Protein AF-A0A8J2LE81-F1 (afdb_monomer)

Solvent-accessible surface area (backbone atoms only — not comparable to full-atom values): 23171 Å² total; per-residue (Å²): 109,74,67,57,54,52,50,52,50,50,54,48,52,48,58,72,64,60,63,99,82,80,59,81,27,89,56,69,71,58,60,69,84,79,39,50,66,78,79,16,44,50,74,78,65,68,50,37,35,35,42,36,10,22,40,19,33,33,38,46,30,43,69,75,67,56,42,96,80,54,55,35,68,65,30,52,44,46,49,44,43,44,38,57,54,52,63,67,41,81,76,64,42,68,31,38,36,34,18,11,21,65,33,45,42,30,64,76,43,84,89,27,43,68,58,28,52,52,43,49,53,51,50,48,63,49,58,67,68,40,46,89,84,40,50,55,43,62,31,37,18,48,33,39,29,34,83,71,42,40,74,64,15,46,53,50,32,30,45,62,52,24,72,48,58,52,72,52,48,54,50,6,28,37,39,33,41,35,42,33,57,41,60,62,38,36,81,53,48,47,75,56,28,52,50,51,55,55,51,56,77,64,63,52,55,94,73,35,73,43,31,36,37,37,22,3,56,24,60,37,54,63,47,83,81,61,82,74,84,48,96,59,30,31,43,65,79,50,31,54,59,51,53,50,49,42,49,76,40,53,34,41,39,35,40,19,9,74,57,20,28,72,46,29,42,70,57,95,78,22,38,36,41,26,36,28,7,34,25,63,37,77,51,93,61,65,31,22,36,30,47,36,40,38,46,90,90,47,72,50,71,46,82,43,73,54,76,78,66,88,87,67,72,65,79,85,71,57,88,78,74,74,91,82,62,74,64,57,57,56,52,53,52,52,56,56,71,74,48,84,92,76,84,92,86,83,90,88,83,88,83,91,84,90,88,77,91,86,86,82,87,87,87,84,91,79,88,81,90,77,84,82,80,81,80,78,80,80,81,81,51,79,68,55,61,51,53,54,54,53,53,60,54,56,64,64,73,74,75,75,94,75,89,83,136

Mean predicted aligned error: 13.85 Å

Organism: NCBI:txid39272

Structure (mmCIF, N/CA/C/O backbone):
data_AF-A0A8J2LE81-F1
#
_entry.id   AF-A0A8J2LE81-F1
#
loop_
_atom_site.group_PDB
_atom_site.id
_atom_site.type_symbol
_atom_site.label_atom_id
_atom_site.label_alt_id
_atom_site.label_comp_id
_atom_site.label_asym_id
_atom_site.label_entity_id
_atom_site.label_seq_id
_atom_site.pdbx_PDB_ins_code
_atom_site.Cartn_x
_atom_site.Cartn_y
_atom_site.Cartn_z
_atom_site.occupancy
_atom_site.B_iso_or_equiv
_atom_site.auth_seq_id
_atom_site.auth_comp_id
_atom_site.auth_asym_id
_atom_site.auth_atom_id
_atom_site.pdbx_PDB_model_num
ATOM 1 N N . MET A 1 1 ? 34.865 16.618 -9.713 1.00 37.84 1 MET A N 1
ATOM 2 C CA . MET A 1 1 ? 33.887 15.552 -9.369 1.00 37.84 1 MET A CA 1
ATOM 3 C C . MET A 1 1 ? 33.470 15.500 -7.890 1.00 37.84 1 MET A C 1
ATOM 5 O O . MET A 1 1 ? 32.275 15.590 -7.643 1.00 37.84 1 MET A O 1
ATOM 9 N N . LYS A 1 2 ? 34.373 15.405 -6.892 1.00 30.44 2 LYS A N 1
ATOM 10 C CA . LYS A 1 2 ? 33.988 15.375 -5.452 1.00 30.44 2 LYS A CA 1
ATOM 11 C C . LYS A 1 2 ? 33.214 16.621 -4.975 1.00 30.44 2 LYS A C 1
ATOM 13 O O . LYS A 1 2 ? 32.231 16.480 -4.259 1.00 30.44 2 LYS A O 1
ATOM 18 N N . ALA A 1 3 ? 33.612 17.821 -5.407 1.00 29.69 3 ALA A N 1
ATOM 19 C CA . ALA A 1 3 ? 32.911 19.065 -5.066 1.00 29.69 3 ALA A CA 1
ATOM 20 C C . ALA A 1 3 ? 31.508 19.150 -5.702 1.00 29.69 3 ALA A C 1
ATOM 22 O O . ALA A 1 3 ? 30.556 19.506 -5.022 1.00 29.69 3 ALA A O 1
ATOM 23 N N . PHE A 1 4 ? 31.363 18.720 -6.961 1.00 29.62 4 PHE A N 1
ATOM 24 C CA . PHE A 1 4 ? 30.079 18.666 -7.674 1.00 29.62 4 PHE A CA 1
ATOM 25 C C . PHE A 1 4 ? 29.086 17.701 -7.008 1.00 29.62 4 PHE A C 1
ATOM 27 O O . PHE A 1 4 ? 27.950 18.076 -6.740 1.00 29.62 4 PHE A O 1
ATOM 34 N N . ARG A 1 5 ? 29.539 16.498 -6.615 1.00 33.72 5 ARG A N 1
ATOM 35 C CA . ARG A 1 5 ? 28.720 15.553 -5.831 1.00 33.72 5 ARG A CA 1
ATOM 36 C C . ARG A 1 5 ? 28.292 16.130 -4.478 1.00 33.72 5 ARG A C 1
ATOM 38 O O . ARG A 1 5 ? 27.172 15.894 -4.052 1.00 33.72 5 ARG A O 1
ATOM 45 N N . LYS A 1 6 ? 29.157 16.909 -3.818 1.00 34.31 6 LYS A N 1
ATOM 46 C CA . LYS A 1 6 ? 28.865 17.533 -2.517 1.00 34.31 6 LYS A CA 1
ATOM 47 C C . LYS A 1 6 ? 27.867 18.695 -2.627 1.00 34.31 6 LYS A C 1
ATOM 49 O O . LYS A 1 6 ? 27.067 18.881 -1.717 1.00 34.31 6 LYS A O 1
ATOM 54 N N . VAL A 1 7 ? 27.902 19.450 -3.728 1.00 34.03 7 VAL A N 1
ATOM 55 C CA . VAL A 1 7 ? 26.925 20.512 -4.028 1.00 34.03 7 VAL A CA 1
ATOM 56 C C . VAL A 1 7 ? 25.569 19.905 -4.376 1.00 34.03 7 VAL A C 1
ATOM 58 O O . VAL A 1 7 ? 24.588 20.278 -3.748 1.00 34.03 7 VAL A O 1
ATOM 61 N N . MET A 1 8 ? 25.523 18.906 -5.265 1.00 37.53 8 MET A N 1
ATOM 62 C CA . MET A 1 8 ? 24.279 18.192 -5.582 1.00 37.53 8 MET A CA 1
ATOM 63 C C . MET A 1 8 ? 23.679 17.536 -4.335 1.00 37.53 8 MET A C 1
ATOM 65 O O . MET A 1 8 ? 22.506 17.737 -4.067 1.00 37.53 8 MET A O 1
ATOM 69 N N . ALA A 1 9 ? 24.482 16.859 -3.506 1.00 43.78 9 ALA A N 1
ATOM 70 C CA . ALA A 1 9 ? 24.005 16.274 -2.251 1.00 43.78 9 ALA A CA 1
ATOM 71 C C . ALA A 1 9 ? 23.417 17.323 -1.291 1.00 43.78 9 ALA A C 1
ATOM 73 O O . ALA A 1 9 ? 22.357 17.084 -0.726 1.00 43.78 9 ALA A O 1
ATOM 74 N N . LYS A 1 10 ? 24.041 18.503 -1.150 1.00 43.25 10 LYS A N 1
ATOM 75 C CA . LYS A 1 10 ? 23.494 19.601 -0.333 1.00 43.25 10 LYS A CA 1
ATOM 76 C C . LYS A 1 10 ? 22.206 20.187 -0.909 1.00 43.25 10 LYS A C 1
ATOM 78 O O . LYS A 1 10 ? 21.280 20.450 -0.151 1.00 43.25 10 LYS A O 1
ATOM 83 N N . SER A 1 11 ? 22.134 20.390 -2.224 1.00 52.56 11 SER A N 1
ATOM 84 C CA . SER A 1 11 ? 20.928 20.889 -2.899 1.00 52.56 11 SER A CA 1
ATOM 85 C C . SER A 1 11 ? 19.777 19.892 -2.787 1.00 52.56 11 SER A C 1
ATOM 87 O O . SER A 1 11 ? 18.638 20.272 -2.555 1.00 52.56 11 SER A O 1
ATOM 89 N N . THR A 1 12 ? 20.084 18.605 -2.880 1.00 50.56 12 THR A N 1
ATOM 90 C CA . THR A 1 12 ? 19.136 17.511 -2.721 1.00 50.56 12 THR A CA 1
ATOM 91 C C . THR A 1 12 ? 18.691 17.328 -1.263 1.00 50.56 12 THR A C 1
ATOM 93 O O . THR A 1 12 ? 17.5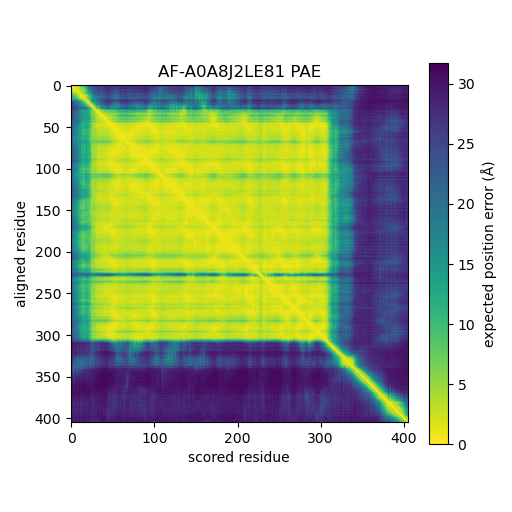04 17.151 -1.017 1.00 50.56 12 THR A O 1
ATOM 96 N N . GLU A 1 13 ? 19.589 17.446 -0.278 1.00 53.19 13 GLU A N 1
ATOM 97 C CA . GLU A 1 13 ? 19.213 17.488 1.144 1.00 53.19 13 GLU A CA 1
ATOM 98 C C . GLU A 1 13 ? 18.342 18.709 1.471 1.00 53.19 13 GLU A C 1
ATOM 100 O O . GLU A 1 13 ? 17.374 18.580 2.218 1.00 53.19 13 GLU A O 1
ATOM 105 N N . ALA A 1 14 ? 18.636 19.871 0.879 1.00 52.50 14 ALA A N 1
ATOM 106 C CA . ALA A 1 14 ? 17.804 21.064 1.007 1.00 52.50 14 ALA A CA 1
ATOM 107 C C . ALA A 1 14 ? 16.413 20.859 0.380 1.00 52.50 14 ALA A C 1
ATOM 109 O O . ALA A 1 14 ? 15.420 21.243 0.984 1.00 52.50 14 ALA A O 1
ATOM 110 N N . LEU A 1 15 ? 16.316 20.186 -0.773 1.00 47.34 15 LEU A N 1
ATOM 111 C CA . LEU A 1 15 ? 15.040 19.826 -1.408 1.00 47.34 15 LEU A CA 1
ATOM 112 C C . LEU A 1 15 ? 14.221 18.813 -0.589 1.00 47.34 15 LEU A C 1
ATOM 114 O O . LEU A 1 15 ? 12.999 18.900 -0.582 1.00 47.34 15 LEU A O 1
ATOM 118 N N . ILE A 1 16 ? 14.865 17.896 0.144 1.00 51.44 16 ILE A N 1
ATOM 119 C CA . ILE A 1 16 ? 14.179 17.003 1.099 1.00 51.44 16 ILE A CA 1
ATOM 120 C C . ILE A 1 16 ? 13.679 17.776 2.333 1.00 51.44 16 ILE A C 1
ATOM 122 O O . ILE A 1 16 ? 12.657 17.409 2.913 1.00 51.44 16 ILE A O 1
ATOM 126 N N . GLN A 1 17 ? 14.408 18.813 2.764 1.00 47.94 17 GLN A N 1
ATOM 127 C CA . GLN A 1 17 ? 14.051 19.656 3.913 1.00 47.94 17 GLN A CA 1
ATOM 128 C C . GLN A 1 17 ? 13.014 20.739 3.586 1.00 47.94 17 GLN A C 1
ATOM 130 O O . GLN A 1 17 ? 12.383 21.259 4.506 1.00 47.94 17 GLN A O 1
ATOM 135 N N . LEU A 1 18 ? 12.819 21.067 2.306 1.00 43.00 18 LEU A N 1
ATOM 136 C CA . LEU A 1 18 ? 11.789 21.987 1.827 1.00 43.00 18 LEU A CA 1
ATOM 137 C C . LEU A 1 18 ? 10.400 21.324 1.884 1.00 43.00 18 LEU A C 1
ATOM 139 O O . LEU A 1 18 ? 9.872 20.859 0.884 1.00 43.00 18 LEU A O 1
ATOM 143 N N . ASP A 1 19 ? 9.869 21.312 3.106 1.00 44.91 19 ASP A N 1
ATOM 144 C CA . ASP A 1 19 ? 8.470 21.316 3.560 1.00 44.91 19 ASP A CA 1
ATOM 145 C C . ASP A 1 19 ? 7.464 20.271 3.010 1.00 44.91 19 ASP A C 1
ATOM 147 O O . ASP A 1 19 ? 7.386 19.911 1.834 1.00 44.91 19 ASP A O 1
ATOM 151 N N . ASP A 1 20 ? 6.590 19.808 3.904 1.00 47.38 20 ASP A N 1
ATOM 152 C CA . ASP A 1 20 ? 5.490 18.868 3.636 1.00 47.38 20 ASP A CA 1
ATOM 153 C C . ASP A 1 20 ? 4.244 19.540 3.025 1.00 47.38 20 ASP A C 1
ATOM 155 O O . ASP A 1 20 ? 3.179 18.935 2.947 1.00 47.38 20 ASP A O 1
ATOM 159 N N . LYS A 1 21 ? 4.370 20.785 2.545 1.00 42.28 21 LYS A N 1
ATOM 160 C CA . LYS A 1 21 ? 3.225 21.659 2.237 1.00 42.28 21 LYS A CA 1
ATOM 161 C C . LYS A 1 21 ? 2.999 22.027 0.764 1.00 42.28 21 LYS A C 1
ATOM 163 O O . LYS A 1 21 ? 2.083 22.800 0.501 1.00 42.28 21 LYS A O 1
ATOM 168 N N . SER A 1 22 ? 3.790 21.545 -0.200 1.00 42.56 22 SER A N 1
ATOM 169 C CA . SER A 1 22 ? 3.872 22.234 -1.510 1.00 42.56 22 SER A CA 1
ATOM 170 C C . SER A 1 22 ? 3.842 21.387 -2.789 1.00 42.56 22 SER A C 1
ATOM 172 O O . SER A 1 22 ? 4.066 21.942 -3.864 1.00 42.56 22 SER A O 1
ATOM 174 N N . PHE A 1 23 ? 3.499 20.097 -2.742 1.00 41.12 23 PHE A N 1
ATOM 175 C CA . PHE A 1 23 ? 3.327 19.305 -3.970 1.00 41.12 23 PHE A CA 1
ATOM 176 C C . PHE A 1 23 ? 1.913 18.723 -4.053 1.00 41.12 23 PHE A C 1
ATOM 178 O O . PHE A 1 23 ? 1.648 17.701 -3.423 1.00 41.12 23 PHE A O 1
ATOM 185 N N . PRO A 1 24 ? 0.985 19.360 -4.793 1.00 45.66 24 PRO A N 1
ATOM 186 C CA . PRO A 1 24 ? -0.305 18.748 -5.066 1.00 45.66 24 PRO A CA 1
ATOM 187 C C . PRO A 1 24 ? -0.091 17.571 -6.026 1.00 45.66 24 PRO A C 1
ATOM 189 O O . PRO A 1 24 ? 0.310 17.769 -7.174 1.00 45.66 24 PRO A O 1
ATOM 192 N N . ALA A 1 25 ? -0.332 16.348 -5.549 1.00 51.75 25 ALA A N 1
ATOM 193 C CA . ALA A 1 25 ? -0.480 15.188 -6.424 1.00 51.75 25 ALA A CA 1
ATOM 194 C C . ALA A 1 25 ? -1.656 15.426 -7.394 1.00 51.75 25 ALA A C 1
ATOM 196 O O . ALA A 1 25 ? -2.634 16.088 -7.039 1.00 51.75 25 ALA A O 1
ATOM 197 N N . ILE A 1 26 ? -1.544 14.924 -8.630 1.00 59.09 26 ILE A N 1
ATOM 198 C CA . ILE A 1 26 ? -2.543 15.157 -9.694 1.00 59.09 26 ILE A CA 1
ATOM 199 C C . ILE A 1 26 ? -3.808 14.309 -9.466 1.00 59.09 26 ILE A C 1
ATOM 201 O O . ILE A 1 26 ? -4.906 14.735 -9.817 1.00 59.09 26 ILE A O 1
ATOM 205 N N . LEU A 1 27 ? -3.663 13.146 -8.828 1.00 56.62 27 LEU A N 1
ATOM 206 C CA . LEU A 1 27 ? -4.753 12.298 -8.343 1.00 56.62 27 LEU A CA 1
ATOM 207 C C . LEU A 1 27 ? -4.837 12.346 -6.819 1.00 56.62 27 LEU A C 1
ATOM 209 O O . LEU A 1 27 ? -3.829 12.636 -6.171 1.00 56.62 27 LEU A O 1
ATOM 213 N N . PRO A 1 28 ? -6.031 12.157 -6.226 1.00 50.84 28 PRO A N 1
ATOM 214 C CA . PRO A 1 28 ? -6.345 12.808 -4.973 1.00 50.84 28 PRO A CA 1
ATOM 215 C C . PRO A 1 28 ? -5.503 12.243 -3.837 1.00 50.84 28 PRO A C 1
ATOM 217 O O . PRO A 1 28 ? -5.754 11.160 -3.338 1.00 50.84 28 PRO A O 1
ATOM 220 N N . MET A 1 29 ? -4.577 13.054 -3.340 1.00 59.31 29 MET A N 1
ATOM 221 C CA . MET A 1 29 ? -4.104 12.950 -1.967 1.00 59.31 29 MET A CA 1
ATOM 222 C C . MET A 1 29 ? -4.242 14.287 -1.264 1.00 59.31 29 MET A C 1
ATOM 224 O O . MET A 1 29 ? -3.297 14.904 -0.783 1.00 59.31 29 MET A O 1
ATOM 228 N N . ASN A 1 30 ? -5.495 14.724 -1.195 1.00 63.94 30 ASN A N 1
ATOM 229 C CA . ASN A 1 30 ? -5.931 15.596 -0.124 1.00 63.94 30 ASN A CA 1
ATOM 230 C C . ASN A 1 30 ? -7.079 14.912 0.620 1.00 63.94 30 ASN A C 1
ATOM 232 O O . ASN A 1 30 ? -8.250 15.194 0.377 1.00 63.94 30 ASN A O 1
ATOM 236 N N . LEU A 1 31 ? -6.726 13.980 1.509 1.00 75.19 31 LEU A N 1
ATOM 237 C CA . LEU A 1 31 ? -7.693 13.212 2.300 1.00 75.19 31 LEU A CA 1
ATOM 238 C C . LEU A 1 31 ? -8.599 14.101 3.155 1.00 75.19 31 LEU A C 1
ATOM 240 O O . LEU A 1 31 ? -9.728 13.714 3.422 1.00 75.19 31 LEU A O 1
ATOM 244 N N . ARG A 1 32 ? -8.163 15.318 3.505 1.00 70.62 32 ARG A N 1
ATOM 245 C CA . ARG A 1 32 ? -8.978 16.288 4.256 1.00 70.62 32 ARG A CA 1
ATOM 246 C C . ARG A 1 32 ? -10.205 16.773 3.491 1.00 70.62 32 ARG A C 1
ATOM 248 O O . ARG A 1 32 ? -11.148 17.249 4.105 1.00 70.62 32 ARG A O 1
ATOM 255 N N . ASN A 1 33 ? -10.209 16.649 2.164 1.00 79.56 33 ASN A N 1
ATOM 256 C CA . ASN A 1 33 ? -11.398 16.946 1.368 1.00 79.56 33 ASN A CA 1
ATOM 257 C C . ASN A 1 33 ? -12.462 15.840 1.476 1.00 79.56 33 ASN A C 1
ATOM 259 O O . ASN A 1 33 ? -13.609 16.077 1.116 1.00 79.56 33 ASN A O 1
ATOM 263 N N . TYR A 1 34 ? -12.079 14.645 1.936 1.00 82.19 34 TYR A N 1
ATOM 264 C CA . TYR A 1 34 ? -12.943 13.464 2.006 1.00 82.19 34 TYR A CA 1
ATOM 265 C C . TYR A 1 34 ? -13.299 13.077 3.439 1.00 82.19 34 TYR A C 1
ATOM 267 O O . TYR A 1 34 ? -14.400 12.594 3.694 1.00 82.19 34 TYR A O 1
ATOM 275 N N . PHE A 1 35 ? -12.364 13.274 4.366 1.00 88.38 35 PHE A N 1
ATOM 276 C CA . PHE A 1 35 ? -12.480 12.873 5.757 1.00 88.38 35 PHE A CA 1
ATOM 277 C C . PHE A 1 35 ? -12.238 14.081 6.648 1.00 88.38 35 PHE A C 1
ATOM 279 O O . PHE A 1 35 ? -11.120 14.591 6.747 1.00 88.38 35 PHE A O 1
ATOM 286 N N . ASP A 1 36 ? -13.308 14.524 7.291 1.00 89.31 36 ASP A N 1
ATOM 287 C CA . ASP A 1 36 ? -13.232 15.472 8.388 1.00 89.31 36 ASP A CA 1
ATOM 288 C C . ASP A 1 36 ? -12.850 14.713 9.668 1.00 89.31 36 ASP A C 1
ATOM 290 O O . ASP A 1 36 ? -13.495 13.726 10.029 1.00 89.31 36 ASP A O 1
ATOM 294 N N . GLU A 1 37 ? -11.764 15.128 10.324 1.00 83.44 37 GLU A N 1
ATOM 295 C CA . GLU A 1 37 ? -11.194 14.387 11.456 1.00 83.44 37 GLU A CA 1
ATOM 296 C C . GLU A 1 37 ? -12.164 14.273 12.637 1.00 83.44 37 GLU A C 1
ATOM 298 O O . GLU A 1 37 ? -12.201 13.220 13.272 1.00 83.44 37 GLU A O 1
ATOM 303 N N . GLU A 1 38 ? -12.967 15.308 12.910 1.00 87.06 38 GLU A N 1
ATOM 304 C CA . GLU A 1 38 ? -13.948 15.297 14.001 1.00 87.06 38 GLU A CA 1
ATOM 305 C C . GLU A 1 38 ? -15.119 14.371 13.658 1.00 87.06 38 GLU A C 1
ATOM 307 O O . GLU A 1 38 ? -15.549 13.554 14.474 1.00 87.06 38 GLU A O 1
ATOM 312 N N . MET A 1 39 ? -15.604 14.429 12.417 1.00 90.56 39 MET A N 1
ATOM 313 C CA . MET A 1 39 ? -16.717 13.596 11.965 1.00 90.56 39 MET A CA 1
ATOM 314 C C . MET A 1 39 ? -16.342 12.123 11.813 1.00 90.56 39 MET A C 1
ATOM 316 O O . MET A 1 39 ? -17.205 11.257 11.967 1.00 90.56 39 MET A O 1
ATOM 320 N N . GLU A 1 40 ? -15.092 11.807 11.500 1.00 94.88 40 GLU A N 1
ATOM 321 C CA . GLU A 1 40 ? -14.620 10.428 11.367 1.00 94.88 40 GLU A CA 1
ATOM 322 C C . GLU A 1 40 ? -14.061 9.855 12.674 1.00 94.88 40 GLU A C 1
ATOM 324 O O . GLU A 1 40 ? -13.598 8.710 12.688 1.00 94.88 40 GLU A O 1
ATOM 329 N N . ALA A 1 41 ? -14.103 10.627 13.766 1.00 91.06 41 ALA A N 1
ATOM 330 C CA . ALA A 1 41 ? -13.458 10.245 15.008 1.00 91.06 41 ALA A CA 1
ATOM 331 C C . ALA A 1 41 ? -14.140 9.069 15.724 1.00 91.06 41 ALA A C 1
ATOM 333 O O . ALA A 1 41 ? -13.467 8.198 16.274 1.00 91.06 41 ALA A O 1
ATOM 334 N N . ASP A 1 42 ? -15.464 9.028 15.713 1.00 93.56 42 ASP A N 1
ATOM 335 C CA . ASP A 1 42 ? -16.207 8.039 16.485 1.00 93.56 42 ASP A CA 1
ATOM 336 C C . ASP A 1 42 ? -16.692 6.884 15.613 1.00 93.56 42 ASP A C 1
ATOM 338 O O . ASP A 1 42 ? -16.993 7.039 14.423 1.00 93.56 42 ASP A O 1
ATOM 342 N N . TRP A 1 43 ? -16.804 5.704 16.224 1.00 96.00 43 TRP A N 1
ATOM 343 C CA . TRP A 1 43 ? -17.395 4.541 15.575 1.00 96.00 43 TRP A CA 1
ATOM 344 C C . TRP A 1 43 ? -18.870 4.805 15.248 1.00 96.00 43 TRP A C 1
ATOM 346 O O . TRP A 1 43 ? -19.693 5.027 16.136 1.00 96.00 43 TRP A O 1
ATOM 356 N N . LYS A 1 44 ? -19.213 4.756 13.956 1.00 90.94 44 LYS A N 1
ATOM 357 C CA . LYS A 1 44 ? -20.577 5.013 13.447 1.00 90.94 44 LYS A CA 1
ATOM 358 C C . LYS A 1 44 ? -21.286 3.765 12.921 1.00 90.94 44 LYS A C 1
ATOM 360 O O . LYS A 1 44 ? -22.439 3.842 12.503 1.00 90.94 44 LYS A O 1
ATOM 365 N N . GLY A 1 45 ? -20.610 2.622 12.954 1.00 96.25 45 GLY A N 1
ATOM 366 C CA . GLY A 1 45 ? -21.111 1.350 12.450 1.00 96.25 45 GLY A CA 1
ATOM 367 C C . GLY A 1 45 ? -20.271 0.781 11.304 1.00 96.25 45 GLY A C 1
ATOM 368 O O . GLY A 1 45 ? -19.287 1.391 10.883 1.00 96.25 45 GLY A O 1
ATOM 369 N N . PRO A 1 46 ? -20.647 -0.412 10.810 1.00 98.06 46 PRO A N 1
ATOM 370 C CA . PRO A 1 46 ? -19.865 -1.135 9.819 1.00 98.06 46 PRO A CA 1
ATOM 371 C C . PRO A 1 46 ? -19.727 -0.387 8.494 1.00 98.06 46 PRO A C 1
ATOM 373 O O . PRO A 1 46 ? -20.672 0.243 8.015 1.00 98.06 46 PRO A O 1
ATOM 376 N N . PHE A 1 47 ? -18.569 -0.523 7.855 1.00 98.50 47 PHE A N 1
ATOM 377 C CA . PHE A 1 47 ? -18.317 0.025 6.525 1.00 98.50 47 PHE A CA 1
ATOM 378 C C . PHE A 1 47 ? -17.363 -0.867 5.735 1.00 98.50 47 PHE A C 1
ATOM 380 O O . PHE A 1 47 ? -16.799 -1.823 6.259 1.00 98.50 47 PHE A O 1
ATOM 387 N N . THR A 1 48 ? -17.181 -0.558 4.455 1.00 98.69 48 THR A N 1
ATOM 388 C CA . THR A 1 48 ? -16.284 -1.309 3.573 1.00 98.69 48 THR A CA 1
ATOM 389 C C . THR A 1 48 ? -15.208 -0.392 3.013 1.00 98.69 48 THR A C 1
ATOM 391 O O . THR A 1 48 ? -15.497 0.752 2.668 1.00 98.69 48 THR A O 1
ATOM 394 N N . PHE A 1 49 ? -13.988 -0.899 2.880 1.00 98.81 49 PHE A N 1
ATOM 395 C CA . PHE A 1 49 ? -12.950 -0.318 2.031 1.00 98.81 49 PHE A CA 1
ATOM 396 C C . PHE A 1 49 ? -12.392 -1.385 1.086 1.00 98.81 49 PHE A C 1
ATOM 398 O O . PHE A 1 49 ? -12.622 -2.582 1.280 1.00 98.81 49 PHE A O 1
ATOM 405 N N . ILE A 1 50 ? -11.687 -0.947 0.046 1.00 98.81 50 ILE A N 1
ATOM 406 C CA . ILE A 1 50 ? -11.051 -1.835 -0.930 1.00 98.81 50 ILE A CA 1
ATOM 407 C C . ILE A 1 50 ? -9.543 -1.743 -0.794 1.00 98.81 50 ILE A C 1
ATOM 409 O O . ILE A 1 50 ? -9.004 -0.641 -0.730 1.00 98.81 50 ILE A O 1
ATOM 413 N N . GLN A 1 51 ? -8.876 -2.891 -0.803 1.00 98.69 51 GLN A N 1
ATOM 414 C CA . GLN A 1 51 ? -7.429 -2.987 -0.910 1.00 98.69 51 GLN A CA 1
ATOM 415 C C . GLN A 1 51 ? -7.059 -3.613 -2.260 1.00 98.69 51 GLN A C 1
ATOM 417 O O . GLN A 1 51 ? -7.412 -4.754 -2.547 1.00 98.69 51 GLN A O 1
ATOM 422 N N . MET A 1 52 ? -6.316 -2.869 -3.067 1.00 98.56 52 MET A N 1
ATOM 423 C CA . MET A 1 52 ? -5.595 -3.357 -4.240 1.00 98.56 52 MET A CA 1
ATOM 424 C C . MET A 1 52 ? -4.107 -3.480 -3.907 1.00 98.56 52 MET A C 1
ATOM 426 O O . MET A 1 52 ? -3.631 -2.881 -2.942 1.00 98.56 52 MET A O 1
ATOM 430 N N . ALA A 1 53 ? -3.369 -4.214 -4.725 1.00 98.50 53 ALA A N 1
ATOM 431 C CA . ALA A 1 53 ? -1.915 -4.252 -4.697 1.00 98.50 53 ALA A CA 1
ATOM 432 C C . ALA A 1 53 ? -1.401 -4.391 -6.130 1.00 98.50 53 ALA A C 1
ATOM 434 O O . ALA A 1 53 ? -2.091 -4.990 -6.959 1.00 98.50 53 ALA A O 1
ATOM 435 N N . ASP A 1 54 ? -0.237 -3.811 -6.410 1.00 98.69 54 ASP A N 1
ATOM 436 C CA . ASP A 1 54 ? 0.544 -4.080 -7.616 1.00 98.69 54 ASP A CA 1
ATOM 437 C C . ASP A 1 54 ? -0.273 -3.992 -8.930 1.00 98.69 54 ASP A C 1
ATOM 439 O O . ASP A 1 54 ? -0.335 -4.960 -9.688 1.00 98.69 54 ASP A O 1
ATOM 443 N N . PRO A 1 55 ? -0.986 -2.882 -9.237 1.00 98.25 55 PRO A N 1
ATOM 444 C CA . PRO A 1 55 ? -1.504 -2.686 -10.595 1.00 98.25 55 PRO A CA 1
ATOM 445 C C . PRO A 1 55 ? -0.353 -2.607 -11.610 1.00 98.25 55 PRO A C 1
ATOM 447 O O . PRO A 1 55 ? -0.546 -2.991 -12.758 1.00 98.25 55 PRO A O 1
ATOM 450 N N . GLN A 1 56 ? 0.813 -2.119 -11.166 1.00 98.31 56 GLN A N 1
ATOM 451 C CA . GLN A 1 56 ? 2.141 -2.219 -11.767 1.00 98.31 56 GLN A CA 1
ATOM 452 C C . GLN A 1 56 ? 2.177 -2.115 -13.292 1.00 98.31 56 GLN A C 1
ATOM 454 O O . GLN A 1 56 ? 2.616 -3.027 -13.993 1.00 98.31 56 GLN A O 1
ATOM 459 N N . PHE A 1 57 ? 1.723 -0.971 -13.812 1.00 98.31 57 PHE A N 1
ATOM 460 C CA . PHE A 1 57 ? 1.627 -0.739 -15.255 1.00 98.31 57 PHE A CA 1
ATOM 461 C C . PHE A 1 57 ? 2.987 -0.988 -15.917 1.00 98.31 57 PHE A C 1
ATOM 463 O O . PHE A 1 57 ? 3.949 -0.282 -15.618 1.00 98.31 57 PHE A O 1
ATOM 470 N N . GLY A 1 58 ? 3.058 -1.988 -16.800 1.00 97.06 58 GLY A N 1
ATOM 471 C CA . GLY A 1 58 ? 4.231 -2.352 -17.596 1.00 97.06 58 GLY A CA 1
ATOM 472 C C . GLY A 1 58 ? 4.876 -3.676 -17.192 1.00 97.06 58 GLY A C 1
ATOM 473 O O . GLY A 1 58 ? 5.725 -4.171 -17.935 1.00 97.06 58 GLY A O 1
ATOM 474 N N . LEU A 1 59 ? 4.487 -4.263 -16.059 1.00 97.94 59 LEU A N 1
ATOM 475 C CA . LEU A 1 59 ? 5.029 -5.527 -15.571 1.00 97.94 59 LEU A CA 1
ATOM 476 C C . LEU A 1 59 ? 4.728 -6.695 -16.515 1.00 97.94 59 LEU A C 1
ATOM 478 O O . LEU A 1 59 ? 5.625 -7.488 -16.808 1.00 97.94 59 LEU A O 1
ATOM 482 N N . ILE A 1 60 ? 3.479 -6.843 -16.965 1.00 97.19 60 ILE A N 1
ATOM 483 C CA . ILE A 1 60 ? 3.019 -8.053 -17.658 1.00 97.19 60 ILE A CA 1
ATOM 484 C C . ILE A 1 60 ? 3.820 -8.239 -18.942 1.00 97.19 60 ILE A C 1
ATOM 486 O O . ILE A 1 60 ? 4.462 -9.273 -19.145 1.00 97.19 60 ILE A O 1
ATOM 490 N N . GLU A 1 61 ? 3.852 -7.225 -19.803 1.00 97.06 61 GLU A N 1
ATOM 491 C CA . GLU A 1 61 ? 4.547 -7.351 -21.079 1.00 97.06 61 GLU A CA 1
ATOM 492 C C . GLU A 1 61 ? 6.069 -7.395 -20.928 1.00 97.06 61 GLU A C 1
ATOM 494 O O . GLU A 1 61 ? 6.730 -8.145 -21.650 1.00 97.06 61 GLU A O 1
ATOM 499 N N . LYS A 1 62 ? 6.630 -6.627 -19.985 1.00 95.19 62 LYS A N 1
ATOM 500 C CA . LYS A 1 62 ? 8.081 -6.534 -19.780 1.00 95.19 62 LYS A CA 1
ATOM 501 C C . LYS A 1 62 ? 8.653 -7.780 -19.115 1.00 95.19 62 LYS A C 1
ATOM 503 O O . LYS A 1 62 ? 9.671 -8.301 -19.564 1.00 95.19 62 LYS A O 1
ATOM 508 N N . PHE A 1 63 ? 8.033 -8.245 -18.035 1.00 95.69 63 PHE A N 1
ATOM 509 C CA . PHE A 1 63 ? 8.593 -9.282 -17.174 1.00 95.69 63 PHE A CA 1
ATOM 510 C C . PHE A 1 63 ? 7.999 -10.664 -17.453 1.00 95.69 63 PHE A C 1
ATOM 512 O O . PHE A 1 63 ? 8.750 -11.634 -17.588 1.00 95.69 63 PHE A O 1
ATOM 519 N N . ILE A 1 64 ? 6.671 -10.761 -17.575 1.00 93.69 64 ILE A N 1
ATOM 520 C CA . ILE A 1 64 ? 5.978 -12.047 -17.753 1.00 93.69 64 ILE A CA 1
ATOM 521 C C . ILE A 1 64 ? 6.091 -12.513 -19.208 1.00 93.69 64 ILE A C 1
ATOM 523 O O . ILE A 1 64 ? 6.556 -13.622 -19.469 1.00 93.69 64 ILE A O 1
ATOM 527 N N . LEU A 1 65 ? 5.713 -11.655 -20.160 1.00 94.94 65 LEU A N 1
ATOM 528 C CA . LEU A 1 65 ? 5.716 -11.981 -21.592 1.00 94.94 65 LEU A CA 1
ATOM 529 C C . LEU A 1 65 ? 7.054 -11.690 -22.285 1.00 94.94 65 LEU A C 1
ATOM 531 O O . LEU A 1 65 ? 7.285 -12.194 -23.383 1.00 94.94 65 LEU A O 1
ATOM 535 N N . LYS A 1 66 ? 7.934 -10.902 -21.653 1.00 95.25 66 LYS A N 1
ATOM 536 C CA . LYS A 1 66 ? 9.285 -10.566 -22.139 1.00 95.25 66 LYS A CA 1
ATOM 537 C C . LYS A 1 66 ? 9.301 -9.979 -23.554 1.00 95.25 66 LYS A C 1
ATOM 539 O O . LYS A 1 66 ? 10.150 -10.332 -24.374 1.00 95.25 66 LYS A O 1
ATOM 544 N N . LYS A 1 67 ? 8.354 -9.090 -23.856 1.00 93.44 67 LYS A N 1
ATOM 545 C CA . LYS A 1 67 ? 8.311 -8.377 -25.138 1.00 93.44 67 LYS A CA 1
ATOM 546 C C . LYS A 1 67 ? 9.469 -7.381 -25.236 1.00 93.44 67 LYS A C 1
ATOM 548 O O . LYS A 1 67 ? 9.821 -6.732 -24.257 1.00 93.44 67 LYS A O 1
ATOM 553 N N . GLU A 1 68 ? 10.027 -7.224 -26.437 1.00 91.19 68 GLU A N 1
ATOM 554 C CA . GLU A 1 68 ? 11.124 -6.273 -26.692 1.00 91.19 68 GLU A CA 1
ATOM 555 C C . GLU A 1 68 ? 10.700 -4.811 -26.488 1.00 91.19 68 GLU A C 1
ATOM 557 O O . GLU A 1 68 ? 11.492 -3.987 -26.036 1.00 91.19 68 GLU A O 1
ATOM 562 N N . ILE A 1 69 ? 9.445 -4.497 -26.818 1.00 91.00 69 ILE A N 1
ATOM 563 C CA . ILE A 1 69 ? 8.828 -3.181 -26.636 1.00 91.00 69 ILE A CA 1
ATOM 564 C C . ILE A 1 69 ? 7.550 -3.404 -25.819 1.00 91.00 69 ILE A C 1
ATOM 566 O O . ILE A 1 69 ? 6.508 -3.704 -26.405 1.00 91.00 69 ILE A O 1
ATOM 570 N N . PRO A 1 70 ? 7.637 -3.368 -24.479 1.00 92.44 70 PRO A N 1
ATOM 571 C CA . PRO A 1 70 ? 6.498 -3.641 -23.616 1.00 92.44 70 PRO A CA 1
ATOM 572 C C . PRO A 1 70 ? 5.547 -2.441 -23.525 1.00 92.44 70 PRO A C 1
ATOM 574 O O . PRO A 1 70 ? 5.980 -1.293 -23.416 1.00 92.44 70 PRO A O 1
ATOM 577 N N . HIS A 1 71 ? 4.253 -2.738 -23.515 1.00 94.19 71 HIS A N 1
ATOM 578 C CA . HIS A 1 71 ? 3.143 -1.836 -23.210 1.00 94.19 71 HIS A CA 1
ATOM 579 C C . HIS A 1 71 ? 2.448 -2.258 -21.902 1.00 94.19 71 HIS A C 1
ATOM 581 O O . HIS A 1 71 ? 2.862 -3.218 -21.255 1.00 94.19 71 HIS A O 1
ATOM 587 N N . TRP A 1 72 ? 1.413 -1.524 -21.489 1.00 97.25 72 TRP A N 1
ATOM 588 C CA . TRP A 1 72 ? 0.667 -1.766 -20.241 1.00 97.25 72 TRP A CA 1
ATOM 589 C C . TRP A 1 72 ? -0.858 -1.754 -20.437 1.00 97.25 72 TRP A C 1
ATOM 591 O O . TRP A 1 72 ? -1.624 -1.463 -19.516 1.00 97.25 72 TRP A O 1
ATOM 601 N N . ASP A 1 73 ? -1.312 -2.066 -21.658 1.00 95.69 73 ASP A N 1
ATOM 602 C CA . ASP A 1 73 ? -2.736 -2.111 -22.016 1.00 95.69 73 ASP A CA 1
ATOM 603 C C . ASP A 1 73 ? -3.518 -3.129 -21.164 1.00 95.69 73 ASP A C 1
ATOM 605 O O . ASP A 1 73 ? -4.683 -2.902 -20.823 1.00 95.69 73 ASP A O 1
ATOM 609 N N . GLU A 1 74 ? -2.890 -4.256 -20.815 1.00 94.75 74 GLU A N 1
ATOM 610 C CA . GLU A 1 74 ? -3.519 -5.316 -20.024 1.00 94.75 74 GLU A CA 1
ATOM 611 C C . GLU A 1 74 ? -3.741 -4.871 -18.574 1.00 94.75 74 GLU A C 1
ATOM 613 O O . GLU A 1 74 ? -4.860 -4.971 -18.064 1.00 94.75 74 GLU A O 1
ATOM 618 N N . GLU A 1 75 ? -2.731 -4.279 -17.937 1.00 97.62 75 GLU A N 1
ATOM 619 C CA . GLU A 1 75 ? -2.839 -3.701 -16.597 1.00 97.62 75 GLU A CA 1
ATOM 620 C C . GLU A 1 75 ? -3.876 -2.569 -16.548 1.00 97.62 75 GLU A C 1
ATOM 622 O O . GLU A 1 75 ? -4.677 -2.499 -15.607 1.00 97.62 75 GLU A O 1
ATOM 627 N N . MET A 1 76 ? -3.943 -1.723 -17.585 1.00 96.62 76 MET A N 1
ATOM 628 C CA . MET A 1 76 ? -4.982 -0.691 -17.712 1.00 96.62 76 MET A CA 1
ATOM 629 C C . MET A 1 76 ? -6.384 -1.293 -17.813 1.00 96.62 76 MET A C 1
ATOM 631 O O . MET A 1 76 ? -7.320 -0.786 -17.182 1.00 96.62 76 MET A O 1
ATOM 635 N N . ALA A 1 77 ? -6.556 -2.362 -18.595 1.00 95.75 77 ALA A N 1
ATOM 636 C CA . ALA A 1 77 ? -7.839 -3.039 -18.760 1.00 95.75 77 ALA A CA 1
ATOM 637 C C . ALA A 1 77 ? -8.293 -3.718 -17.459 1.00 95.75 77 ALA A C 1
ATOM 639 O O . ALA A 1 77 ? -9.447 -3.548 -17.051 1.00 95.75 77 ALA A O 1
ATOM 640 N N . LEU A 1 78 ? -7.384 -4.420 -16.776 1.00 97.06 78 LEU A N 1
ATOM 641 C CA . LEU A 1 78 ? -7.618 -5.044 -15.470 1.00 97.06 78 LEU A CA 1
ATOM 642 C C . LEU A 1 78 ? -8.006 -4.002 -14.418 1.00 97.06 78 LEU A C 1
ATOM 644 O O . LEU A 1 78 ? -9.017 -4.147 -13.728 1.00 97.06 78 LEU A O 1
ATOM 648 N N . THR A 1 79 ? -7.259 -2.902 -14.356 1.00 97.44 79 THR A N 1
ATOM 649 C CA . THR A 1 79 ? -7.517 -1.811 -13.412 1.00 97.44 79 THR A CA 1
ATOM 650 C C . THR A 1 79 ? -8.848 -1.121 -13.695 1.00 97.44 79 THR A C 1
ATOM 652 O O . THR A 1 79 ? -9.652 -0.917 -12.783 1.00 97.44 79 THR A O 1
ATOM 655 N N . SER A 1 80 ? -9.151 -0.844 -14.965 1.00 96.19 80 SER A N 1
ATOM 656 C CA . SER A 1 80 ? -10.442 -0.275 -15.368 1.00 96.19 80 SER A CA 1
ATOM 657 C C . SER A 1 80 ? -11.608 -1.202 -15.005 1.00 96.19 80 SER A C 1
ATOM 659 O O . SER A 1 80 ? -12.640 -0.739 -14.517 1.00 96.19 80 SER A O 1
ATOM 661 N N . ALA A 1 81 ? -11.461 -2.517 -15.194 1.00 96.12 81 ALA A N 1
ATOM 662 C CA . ALA A 1 81 ? -12.478 -3.496 -14.814 1.00 96.12 81 ALA A CA 1
ATOM 663 C C . ALA A 1 81 ? -12.688 -3.548 -13.289 1.00 96.12 81 ALA A C 1
ATOM 665 O O . ALA A 1 81 ? -13.835 -3.571 -12.828 1.00 96.12 81 ALA A O 1
ATOM 666 N N . ALA A 1 82 ? -11.610 -3.489 -12.501 1.00 97.44 82 ALA A N 1
ATOM 667 C CA . ALA A 1 82 ? -11.685 -3.403 -11.043 1.00 97.44 82 ALA A CA 1
ATOM 668 C C . ALA A 1 82 ? -12.437 -2.141 -10.590 1.00 97.44 82 ALA A C 1
ATOM 670 O O . ALA A 1 82 ? -13.394 -2.234 -9.818 1.00 97.44 82 ALA A O 1
ATOM 671 N N . ILE A 1 83 ? -12.082 -0.974 -11.137 1.00 96.94 83 ILE A N 1
ATOM 672 C CA . ILE A 1 83 ? -12.755 0.304 -10.858 1.00 96.94 83 ILE A CA 1
ATOM 673 C C . ILE A 1 83 ? -14.249 0.232 -11.202 1.00 96.94 83 ILE A C 1
ATOM 675 O O . ILE A 1 83 ? -15.095 0.644 -10.407 1.00 96.94 83 ILE A O 1
ATOM 679 N N . GLN A 1 84 ? -14.609 -0.348 -12.349 1.00 95.94 84 GLN A N 1
ATOM 680 C CA . GLN A 1 84 ? -16.014 -0.521 -12.729 1.00 95.94 84 GLN A CA 1
ATOM 681 C C . GLN A 1 84 ? -16.788 -1.409 -11.748 1.00 95.94 84 GLN A C 1
ATOM 683 O O . GLN A 1 84 ? -17.969 -1.152 -11.501 1.00 95.94 84 GLN A O 1
ATOM 688 N N . CYS A 1 85 ? -16.156 -2.447 -11.194 1.00 96.00 85 CYS A N 1
ATOM 689 C CA . CYS A 1 85 ? -16.763 -3.274 -10.151 1.00 96.00 85 CYS A CA 1
ATOM 690 C C . CYS A 1 85 ? -16.977 -2.462 -8.867 1.00 96.00 85 CYS A C 1
ATOM 692 O O . CYS A 1 85 ? -18.072 -2.479 -8.304 1.00 96.00 85 CYS A O 1
ATOM 694 N N . ILE A 1 86 ? -15.970 -1.691 -8.456 1.00 97.19 86 ILE A N 1
ATOM 695 C CA . ILE A 1 86 ? -15.991 -0.866 -7.241 1.00 97.19 86 ILE A CA 1
ATOM 696 C C . ILE A 1 86 ? -17.068 0.218 -7.312 1.00 97.19 86 ILE A C 1
ATOM 698 O O . ILE A 1 86 ? -17.879 0.342 -6.395 1.00 97.19 86 ILE A O 1
ATOM 702 N N . ASN A 1 87 ? -17.172 0.935 -8.433 1.00 96.88 87 ASN A N 1
ATOM 703 C CA . ASN A 1 87 ? -18.180 1.984 -8.632 1.00 96.88 87 ASN A CA 1
ATOM 704 C C . ASN A 1 87 ? -19.626 1.455 -8.541 1.00 96.88 87 ASN A C 1
ATOM 706 O O . ASN A 1 87 ? -20.561 2.197 -8.211 1.00 96.88 87 ASN A O 1
ATOM 710 N N . LYS A 1 88 ? -19.838 0.161 -8.820 1.00 96.56 88 LYS A N 1
ATOM 711 C CA . LYS A 1 88 ? -21.150 -0.502 -8.735 1.00 96.56 88 LYS A CA 1
ATOM 712 C C . LYS A 1 88 ? -21.508 -0.967 -7.322 1.00 96.56 88 LYS A C 1
ATOM 714 O O . LYS A 1 88 ? -22.674 -1.278 -7.083 1.00 96.56 88 LYS A O 1
ATOM 719 N N . MET A 1 89 ? -20.562 -1.002 -6.383 1.00 96.94 89 MET A N 1
ATOM 720 C CA . MET A 1 89 ? -20.813 -1.478 -5.020 1.00 96.94 89 MET A CA 1
ATOM 721 C C . MET A 1 89 ? -21.816 -0.590 -4.278 1.00 96.94 89 MET A C 1
ATOM 723 O O . MET A 1 89 ? -21.800 0.639 -4.397 1.00 96.94 89 MET A O 1
ATOM 727 N N . ARG A 1 90 ? -22.712 -1.216 -3.508 1.00 96.56 90 ARG A N 1
ATOM 728 C CA . ARG A 1 90 ? -23.698 -0.541 -2.654 1.00 96.56 90 ARG A CA 1
ATOM 729 C C . ARG A 1 90 ? -23.740 -1.233 -1.280 1.00 96.56 90 ARG A C 1
ATOM 731 O O . ARG A 1 90 ? -24.019 -2.431 -1.252 1.00 96.56 90 ARG A O 1
ATOM 738 N N . PRO A 1 91 ? -23.493 -0.519 -0.162 1.00 96.19 91 PRO A N 1
ATOM 739 C CA . PRO A 1 91 ? -23.023 0.872 -0.090 1.00 96.19 91 PRO A CA 1
ATOM 740 C C . PRO A 1 91 ? -21.657 1.064 -0.775 1.00 96.19 91 PRO A C 1
ATOM 742 O O . PRO A 1 91 ? -20.927 0.095 -0.994 1.00 96.19 91 PRO A O 1
ATOM 745 N N . LYS A 1 92 ? -21.335 2.310 -1.151 1.00 96.88 92 LYS A N 1
ATOM 746 C CA . LYS A 1 92 ? -20.019 2.636 -1.718 1.00 96.88 92 LYS A CA 1
ATOM 747 C C . LYS A 1 92 ? -18.922 2.352 -0.680 1.00 96.88 92 LYS A C 1
ATOM 749 O O . LYS A 1 92 ? -19.137 2.643 0.502 1.00 96.88 92 LYS A O 1
ATOM 754 N N . PRO A 1 93 ? -17.760 1.814 -1.086 1.00 98.06 93 PRO A N 1
ATOM 755 C CA . PRO A 1 93 ? -16.594 1.763 -0.220 1.00 98.06 93 PRO A CA 1
ATOM 756 C C . PRO A 1 93 ? -16.208 3.164 0.250 1.00 98.06 93 PRO A C 1
ATOM 758 O O . PRO A 1 93 ? -16.312 4.127 -0.506 1.00 98.06 93 PRO A O 1
ATOM 761 N N . ARG A 1 94 ? -15.743 3.276 1.493 1.00 97.38 94 ARG A N 1
ATOM 762 C CA . ARG A 1 94 ? -15.298 4.548 2.072 1.00 97.38 94 ARG A CA 1
ATOM 763 C C . ARG A 1 94 ? -14.002 5.054 1.445 1.00 97.38 94 ARG A C 1
ATOM 765 O O . ARG A 1 94 ? -13.771 6.253 1.481 1.00 97.38 94 ARG A O 1
ATOM 772 N N . PHE A 1 95 ? -13.165 4.154 0.929 1.00 98.06 95 PHE A N 1
ATOM 773 C CA . PHE A 1 95 ? -11.939 4.455 0.190 1.00 98.06 95 PHE A CA 1
ATOM 774 C C . PHE A 1 95 ? -11.433 3.218 -0.564 1.00 98.06 95 PHE A C 1
ATOM 776 O O . PHE A 1 95 ? -11.835 2.083 -0.274 1.00 98.06 95 PHE A O 1
ATOM 783 N N . VAL A 1 96 ? -10.513 3.455 -1.497 1.00 98.50 96 VAL A N 1
ATOM 784 C CA . VAL A 1 96 ? -9.645 2.449 -2.118 1.00 98.50 96 VAL A CA 1
ATOM 785 C C . VAL A 1 96 ? -8.210 2.739 -1.688 1.00 98.50 96 VAL A C 1
ATOM 787 O O . VAL A 1 96 ? -7.771 3.885 -1.742 1.00 98.50 96 VAL A O 1
ATOM 790 N N . VAL A 1 97 ? -7.470 1.714 -1.280 1.00 98.62 97 VAL A N 1
ATOM 791 C CA . VAL A 1 97 ? -6.025 1.791 -1.039 1.00 98.62 97 VAL A CA 1
ATOM 792 C C . VAL A 1 97 ? -5.286 0.856 -1.991 1.00 98.62 97 VAL A C 1
ATOM 794 O O . VAL A 1 97 ? -5.719 -0.277 -2.190 1.00 98.62 97 VAL A O 1
ATOM 797 N N . ILE A 1 98 ? -4.182 1.321 -2.573 1.00 98.69 98 ILE A N 1
ATOM 798 C CA . ILE A 1 98 ? -3.252 0.508 -3.364 1.00 98.69 98 ILE A CA 1
ATOM 799 C C . ILE A 1 98 ? -1.995 0.290 -2.525 1.00 98.69 98 ILE A C 1
ATOM 801 O O . ILE A 1 98 ? -1.282 1.247 -2.221 1.00 98.69 98 ILE A O 1
ATOM 805 N N . CYS A 1 99 ? -1.722 -0.958 -2.153 1.00 98.69 99 CYS A N 1
ATOM 806 C CA . CYS A 1 99 ? -0.546 -1.375 -1.393 1.00 98.69 99 CYS A CA 1
ATOM 807 C C . CYS A 1 99 ? 0.714 -1.455 -2.274 1.00 98.69 99 CYS A C 1
ATOM 809 O O . CYS A 1 99 ? 1.328 -2.513 -2.352 1.00 98.69 99 CYS A O 1
ATOM 811 N N . GLY A 1 100 ? 1.103 -0.335 -2.889 1.00 98.19 100 GLY A N 1
ATOM 812 C CA . GLY A 1 100 ? 2.356 -0.157 -3.628 1.00 98.19 100 GLY A CA 1
ATOM 813 C C . GLY A 1 100 ? 2.387 -0.694 -5.052 1.00 98.19 100 GLY A C 1
ATOM 814 O O . GLY A 1 100 ? 1.425 -1.300 -5.526 1.00 98.19 100 GL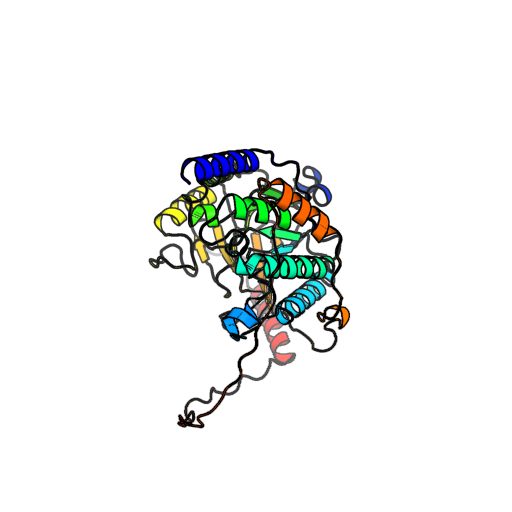Y A O 1
ATOM 815 N N . ASP A 1 101 ? 3.506 -0.375 -5.700 1.00 98.62 101 ASP A N 1
ATOM 816 C CA . ASP A 1 101 ? 3.878 -0.699 -7.074 1.00 98.62 101 ASP A CA 1
ATOM 817 C C . ASP A 1 101 ? 2.796 -0.294 -8.068 1.00 98.62 101 ASP A C 1
ATOM 819 O O . ASP A 1 101 ? 2.196 -1.089 -8.793 1.00 98.62 101 ASP A O 1
ATOM 823 N N . MET A 1 102 ? 2.545 1.016 -8.098 1.00 98.25 102 MET A N 1
ATOM 824 C CA . MET A 1 102 ? 1.614 1.607 -9.052 1.00 98.25 102 MET A CA 1
ATOM 825 C C . MET A 1 102 ? 2.111 1.434 -10.494 1.00 98.25 102 MET A C 1
ATOM 827 O O . MET A 1 102 ? 1.318 1.144 -11.390 1.00 98.25 102 MET A O 1
ATOM 831 N N . LEU A 1 103 ? 3.417 1.619 -10.716 1.00 98.12 103 LEU A N 1
ATOM 832 C CA . LEU A 1 103 ? 4.073 1.624 -12.031 1.00 98.12 103 LEU A CA 1
ATOM 833 C C . LEU A 1 103 ? 5.279 0.682 -12.013 1.00 98.12 103 LEU A C 1
ATOM 835 O O . LEU A 1 103 ? 5.994 0.658 -11.016 1.00 98.12 103 LEU A O 1
ATOM 839 N N . ASP A 1 104 ? 5.568 -0.014 -13.115 1.00 98.06 104 ASP A N 1
ATOM 840 C CA . ASP A 1 104 ? 6.762 -0.868 -13.202 1.00 98.06 104 ASP A CA 1
ATOM 841 C C . ASP A 1 104 ? 8.063 -0.060 -13.367 1.00 98.06 104 ASP A C 1
ATOM 843 O O . ASP A 1 104 ? 9.103 -0.398 -12.798 1.00 98.06 104 ASP A O 1
ATOM 847 N N . ALA A 1 105 ? 8.037 1.018 -14.152 1.00 97.44 105 ALA A N 1
ATOM 848 C CA . ALA A 1 105 ? 9.237 1.787 -14.460 1.00 97.44 105 ALA A CA 1
ATOM 849 C C . ALA A 1 105 ? 9.733 2.563 -13.232 1.00 97.44 105 ALA A C 1
ATOM 851 O O . ALA A 1 105 ? 9.004 3.383 -12.675 1.00 97.44 105 ALA A O 1
ATOM 852 N N . HIS A 1 106 ? 10.992 2.389 -12.833 1.00 96.00 106 HIS A N 1
ATOM 853 C CA . HIS A 1 106 ? 11.563 3.049 -11.662 1.00 96.00 106 HIS A CA 1
ATOM 854 C C . HIS A 1 106 ? 11.811 4.549 -11.885 1.00 96.00 106 HIS A C 1
ATOM 856 O O . HIS A 1 106 ? 12.202 4.984 -12.970 1.00 96.00 106 HIS A O 1
ATOM 862 N N . PRO A 1 107 ? 11.702 5.374 -10.829 1.00 92.31 107 PRO A N 1
ATOM 863 C CA . PRO A 1 107 ? 11.876 6.824 -10.925 1.00 92.31 107 PRO A CA 1
ATOM 864 C C . PRO A 1 107 ? 13.315 7.297 -11.170 1.00 92.31 107 PRO A C 1
ATOM 866 O O . PRO A 1 107 ? 13.513 8.460 -11.513 1.00 92.31 107 PRO A O 1
ATOM 869 N N . ASN A 1 108 ? 14.333 6.459 -10.948 1.00 85.75 108 ASN A N 1
ATOM 870 C CA . ASN A 1 108 ? 15.738 6.885 -10.982 1.00 85.75 108 ASN A CA 1
ATOM 871 C C . ASN A 1 108 ? 16.610 6.160 -12.022 1.00 85.75 108 ASN A C 1
ATOM 873 O O . ASN A 1 108 ? 17.814 6.426 -12.065 1.00 85.75 108 ASN A O 1
ATOM 877 N N . LYS A 1 109 ? 16.035 5.284 -12.856 1.00 88.31 109 LYS A N 1
ATOM 878 C CA . LYS A 1 109 ? 16.758 4.631 -13.954 1.00 88.31 109 LYS A CA 1
ATOM 879 C C . LYS A 1 109 ? 16.668 5.502 -15.215 1.00 88.31 109 LYS A C 1
ATOM 881 O O . LYS A 1 109 ? 15.556 5.747 -15.677 1.00 88.31 109 LYS A O 1
ATOM 886 N N . PRO A 1 110 ? 17.790 6.016 -15.762 1.00 87.62 110 PRO A N 1
ATOM 887 C CA . PRO A 1 110 ? 17.764 6.992 -16.859 1.00 87.62 110 PRO A CA 1
ATOM 888 C C . PRO A 1 110 ? 16.992 6.553 -18.108 1.00 87.62 110 PRO A C 1
ATOM 890 O O . PRO A 1 110 ? 16.368 7.382 -18.764 1.00 87.62 110 PRO A O 1
ATOM 893 N N . ASP A 1 111 ? 17.037 5.264 -18.425 1.00 90.38 111 ASP A N 1
ATOM 894 C CA . ASP A 1 111 ? 16.335 4.616 -19.531 1.00 90.38 111 ASP A CA 1
ATOM 895 C C . ASP A 1 111 ? 14.835 4.412 -19.267 1.00 90.38 111 ASP A C 1
ATOM 897 O O . ASP A 1 111 ? 14.059 4.318 -20.215 1.00 90.38 111 ASP A O 1
ATOM 901 N N . GLU A 1 112 ? 14.402 4.438 -18.003 1.00 93.19 112 GLU A N 1
ATOM 902 C CA . GLU A 1 112 ? 13.001 4.254 -17.613 1.00 93.19 112 GLU A CA 1
ATOM 903 C C . GLU A 1 112 ? 12.253 5.581 -17.350 1.00 93.19 112 GLU A C 1
ATOM 905 O O . GLU A 1 112 ? 11.028 5.584 -17.272 1.00 93.19 112 GLU A O 1
ATOM 910 N N . ILE A 1 113 ? 12.941 6.733 -17.275 1.00 90.56 113 ILE A N 1
ATOM 911 C CA . ILE A 1 113 ? 12.315 8.036 -16.941 1.00 90.56 113 ILE A CA 1
ATOM 912 C C . ILE A 1 113 ? 11.134 8.358 -17.867 1.00 90.56 113 ILE A C 1
ATOM 914 O O . ILE A 1 113 ? 10.064 8.735 -17.394 1.00 90.56 113 ILE A O 1
ATOM 918 N N . LYS A 1 114 ? 11.323 8.210 -19.186 1.00 92.12 114 LYS A N 1
ATOM 919 C CA . LYS A 1 114 ? 10.285 8.542 -20.173 1.00 92.12 114 LYS A CA 1
ATOM 920 C C . LYS A 1 114 ? 9.081 7.609 -20.057 1.00 92.12 114 LYS A C 1
ATOM 922 O O . LYS A 1 114 ? 7.953 8.086 -20.044 1.00 92.12 114 LYS A O 1
ATOM 927 N N . VAL A 1 115 ? 9.323 6.301 -19.966 1.00 95.19 115 VAL A N 1
ATOM 928 C CA . VAL A 1 115 ? 8.241 5.314 -19.859 1.00 95.19 115 VAL A CA 1
ATOM 929 C C . VAL A 1 115 ? 7.509 5.438 -18.523 1.00 95.19 115 VAL A C 1
ATOM 931 O O . VAL A 1 115 ? 6.295 5.312 -18.499 1.00 95.19 115 VAL A O 1
ATOM 934 N N . ARG A 1 116 ? 8.187 5.806 -17.427 1.00 95.19 116 ARG A N 1
ATOM 935 C CA . ARG A 1 116 ? 7.520 6.095 -16.150 1.00 95.19 116 ARG A CA 1
ATOM 936 C C . ARG A 1 116 ? 6.573 7.287 -16.240 1.00 95.19 116 ARG A C 1
ATOM 938 O O . ARG A 1 116 ? 5.510 7.257 -15.627 1.00 95.19 116 ARG A O 1
ATOM 945 N N . GLU A 1 117 ? 6.960 8.353 -16.942 1.00 92.12 117 GLU A N 1
ATOM 946 C CA . GLU A 1 117 ? 6.064 9.496 -17.164 1.00 92.12 117 GLU A CA 1
ATOM 947 C C . GLU A 1 117 ? 4.806 9.064 -17.923 1.00 92.12 117 GLU A C 1
ATOM 949 O O . GLU A 1 117 ? 3.709 9.411 -17.498 1.00 92.12 117 GLU A O 1
ATOM 954 N N . GLU A 1 118 ? 4.962 8.264 -18.980 1.00 95.44 118 GLU A N 1
ATOM 955 C CA . GLU A 1 118 ? 3.850 7.732 -19.781 1.00 95.44 118 GLU A CA 1
ATOM 956 C C . GLU A 1 118 ? 2.953 6.795 -18.952 1.00 95.44 118 GLU A C 1
ATOM 958 O O . GLU A 1 118 ? 1.742 6.997 -18.896 1.00 95.44 118 GLU A O 1
ATOM 963 N N . GLN A 1 119 ? 3.542 5.854 -18.207 1.00 96.75 119 GLN A N 1
ATOM 964 C CA . GLN A 1 119 ? 2.811 4.980 -17.284 1.00 96.75 119 GLN A CA 1
ATOM 965 C C . GLN A 1 119 ? 2.052 5.783 -16.222 1.00 96.75 119 GLN A C 1
ATOM 967 O O . GLN A 1 119 ? 0.928 5.438 -15.877 1.00 96.75 119 GLN A O 1
ATOM 972 N N . TYR A 1 120 ? 2.648 6.855 -15.689 1.00 95.62 120 TYR A N 1
ATOM 973 C CA . TYR A 1 120 ? 1.995 7.702 -14.694 1.00 95.62 120 TYR A CA 1
ATOM 974 C C . TYR A 1 120 ? 0.824 8.497 -15.281 1.00 95.62 120 TYR A C 1
ATOM 976 O O . TYR A 1 120 ? -0.198 8.625 -14.614 1.00 95.62 120 TYR A O 1
ATOM 984 N N . GLU A 1 121 ? 0.951 9.034 -16.499 1.00 93.06 121 GLU A N 1
ATOM 985 C CA . GLU A 1 121 ? -0.157 9.714 -17.184 1.00 93.06 121 GLU A CA 1
ATOM 986 C C . GLU A 1 121 ? -1.336 8.749 -17.403 1.00 93.06 121 GLU A C 1
ATOM 988 O O . GLU A 1 121 ? -2.461 9.067 -17.016 1.00 93.06 121 GLU A O 1
ATOM 993 N N . ASP A 1 122 ? -1.076 7.534 -17.888 1.00 94.94 122 ASP A N 1
ATOM 994 C CA . ASP A 1 122 ? -2.124 6.526 -18.091 1.00 94.94 122 ASP A CA 1
ATOM 995 C C . ASP A 1 122 ? -2.702 5.992 -16.772 1.00 94.94 122 ASP A C 1
ATOM 997 O O . ASP A 1 122 ? -3.910 5.771 -16.660 1.00 94.94 122 ASP A O 1
ATOM 1001 N N . PHE A 1 123 ? -1.872 5.825 -15.737 1.00 95.94 123 PHE A N 1
ATOM 1002 C CA . PHE A 1 123 ? -2.338 5.512 -14.384 1.00 95.94 123 PHE A CA 1
ATOM 1003 C C . PHE A 1 123 ? -3.310 6.585 -13.895 1.00 95.94 123 PHE A C 1
ATOM 1005 O O . PHE A 1 123 ? -4.369 6.267 -13.346 1.00 95.94 123 PHE A O 1
ATOM 1012 N N . VAL A 1 124 ? -2.974 7.859 -14.131 1.00 92.56 124 VAL A N 1
ATOM 1013 C CA . VAL A 1 124 ? -3.845 8.976 -13.783 1.00 92.56 124 VAL A CA 1
ATOM 1014 C C . VAL A 1 124 ? -5.185 8.867 -14.507 1.00 92.56 124 VAL A C 1
ATOM 1016 O O . VAL A 1 124 ? -6.230 8.878 -13.856 1.00 92.56 124 VAL A O 1
ATOM 1019 N N . ASP A 1 125 ? -5.161 8.693 -15.823 1.00 90.19 125 ASP A N 1
ATOM 1020 C CA . ASP A 1 125 ? -6.364 8.617 -16.654 1.00 90.19 125 ASP A CA 1
ATOM 1021 C C . ASP A 1 125 ? -7.267 7.424 -16.293 1.00 90.19 125 ASP A C 1
ATOM 1023 O O . ASP A 1 125 ? -8.497 7.541 -16.286 1.00 90.19 125 ASP A O 1
ATOM 1027 N N . VAL A 1 126 ? -6.685 6.273 -15.941 1.00 93.69 126 VAL A N 1
ATOM 1028 C CA . VAL A 1 126 ? -7.456 5.101 -15.504 1.00 93.69 126 VAL A CA 1
ATOM 1029 C C . VAL A 1 126 ? -8.121 5.353 -14.152 1.00 93.69 126 VAL A C 1
ATOM 1031 O O . VAL A 1 126 ? -9.330 5.153 -14.019 1.00 93.69 126 VAL A O 1
ATOM 1034 N N . PHE A 1 127 ? -7.379 5.838 -13.154 1.00 94.00 127 PHE A N 1
ATOM 1035 C CA . PHE A 1 127 ? -7.924 6.040 -11.808 1.00 94.00 127 PHE A CA 1
ATOM 1036 C C . PHE A 1 127 ? -8.867 7.245 -11.685 1.00 94.00 127 PHE A C 1
ATOM 1038 O O . PHE A 1 127 ? -9.691 7.258 -10.772 1.00 94.00 127 PHE A O 1
ATOM 1045 N N . GLN A 1 128 ? -8.860 8.197 -12.628 1.00 91.25 128 GLN A N 1
ATOM 1046 C CA . GLN A 1 128 ? -9.909 9.229 -12.728 1.00 91.25 128 GLN A CA 1
ATOM 1047 C C . GLN A 1 128 ? -11.312 8.654 -12.988 1.00 91.25 128 GLN A C 1
ATOM 1049 O O . GLN A 1 128 ? -12.306 9.347 -12.781 1.00 91.25 128 GLN A O 1
ATOM 1054 N N . GLN A 1 129 ? -11.415 7.397 -13.433 1.00 92.94 129 GLN A N 1
ATOM 1055 C CA . GLN A 1 129 ? -12.699 6.715 -13.611 1.00 92.94 129 GLN A CA 1
ATOM 1056 C C . GLN A 1 129 ? -13.299 6.222 -12.286 1.00 92.94 129 GLN A C 1
ATOM 1058 O O . GLN A 1 129 ? -14.469 5.827 -12.264 1.00 92.94 129 GLN A O 1
ATOM 1063 N N . LEU A 1 130 ? -12.522 6.200 -11.195 1.00 94.38 130 LEU A N 1
ATOM 1064 C CA . LEU A 1 130 ? -13.038 5.884 -9.866 1.00 94.38 130 LEU A CA 1
ATOM 1065 C C . LEU A 1 130 ? -14.088 6.924 -9.476 1.00 94.38 130 LEU A C 1
ATOM 1067 O O . LEU A 1 130 ? -13.930 8.115 -9.739 1.00 94.38 130 LEU A O 1
ATOM 1071 N N . ASP A 1 131 ? -15.187 6.457 -8.888 1.00 94.25 131 ASP A N 1
ATOM 1072 C CA . ASP A 1 131 ? -16.266 7.334 -8.457 1.00 94.25 131 ASP A CA 1
ATOM 1073 C C . ASP A 1 131 ? -15.703 8.445 -7.550 1.00 94.25 131 ASP A C 1
ATOM 1075 O O . ASP A 1 131 ? -15.003 8.133 -6.585 1.00 94.25 131 ASP A O 1
ATOM 1079 N N . PRO A 1 132 ? -15.987 9.730 -7.836 1.00 91.19 132 PRO A N 1
ATOM 1080 C CA . PRO A 1 132 ? -15.336 10.851 -7.164 1.00 91.19 132 PRO A CA 1
ATOM 1081 C C . PRO A 1 132 ? -15.679 10.962 -5.674 1.00 91.19 132 PRO A C 1
ATOM 1083 O O . PRO A 1 132 ? -15.045 11.745 -4.978 1.00 91.19 132 PRO A O 1
ATOM 1086 N N . GLU A 1 133 ? -16.663 10.210 -5.166 1.00 92.31 133 GLU A N 1
ATOM 1087 C CA . GLU A 1 133 ? -16.938 10.110 -3.726 1.00 92.31 133 GLU A CA 1
ATOM 1088 C C . GLU A 1 133 ? -16.031 9.089 -3.010 1.00 92.31 133 GLU A C 1
ATOM 1090 O O . GLU A 1 133 ? -16.050 9.012 -1.782 1.00 92.31 133 GLU A O 1
ATOM 1095 N N . ILE A 1 134 ? -15.250 8.295 -3.751 1.00 94.38 134 ILE A N 1
ATOM 1096 C CA . ILE A 1 134 ? -14.367 7.255 -3.218 1.00 94.38 134 ILE A CA 1
ATOM 1097 C C . ILE A 1 134 ? -12.910 7.741 -3.312 1.00 94.38 134 ILE A C 1
ATOM 1099 O O . ILE A 1 134 ? -12.321 7.714 -4.393 1.00 94.38 134 ILE A O 1
ATOM 1103 N N . PRO A 1 135 ? -12.285 8.164 -2.200 1.00 94.12 135 PRO A N 1
ATOM 1104 C CA . PRO A 1 135 ? -10.888 8.575 -2.214 1.00 94.12 135 PRO A CA 1
ATOM 1105 C C . PRO A 1 135 ? -9.952 7.402 -2.517 1.00 94.12 135 PRO A C 1
ATOM 1107 O O . PRO A 1 135 ? -10.162 6.278 -2.049 1.00 94.12 135 PRO A O 1
ATOM 1110 N N . LEU A 1 136 ? -8.889 7.706 -3.262 1.00 95.44 136 LEU A N 1
ATOM 1111 C CA . LEU A 1 136 ? -7.790 6.799 -3.570 1.00 95.44 136 LEU A CA 1
ATOM 1112 C C . LEU A 1 136 ? -6.592 7.099 -2.666 1.00 95.44 136 LEU A C 1
ATOM 1114 O O . LEU A 1 136 ? -6.179 8.247 -2.534 1.00 95.44 136 LEU A O 1
ATOM 1118 N N . ILE A 1 137 ? -6.018 6.064 -2.065 1.00 96.44 137 ILE A N 1
ATOM 1119 C CA . ILE A 1 137 ? -4.826 6.152 -1.222 1.00 96.44 137 ILE A CA 1
ATOM 1120 C C . ILE A 1 137 ? -3.720 5.315 -1.860 1.00 96.44 137 ILE A C 1
ATOM 1122 O O . ILE A 1 137 ? -3.913 4.127 -2.114 1.00 96.44 137 ILE A O 1
ATOM 1126 N N . CYS A 1 138 ? -2.554 5.920 -2.077 1.00 96.88 138 CYS A N 1
ATOM 1127 C CA . CYS A 1 138 ? -1.379 5.225 -2.594 1.00 96.88 138 CYS A CA 1
ATOM 1128 C C . CYS A 1 138 ? -0.381 4.961 -1.465 1.00 96.88 138 CYS A C 1
ATOM 1130 O O . CYS A 1 138 ? 0.004 5.876 -0.735 1.00 96.88 138 CYS A O 1
ATOM 1132 N N . VAL A 1 139 ? 0.035 3.707 -1.335 1.00 98.19 139 VAL A N 1
ATOM 1133 C CA . VAL A 1 139 ? 1.114 3.274 -0.445 1.00 98.19 139 VAL A CA 1
ATOM 1134 C C . VAL A 1 139 ? 2.387 3.160 -1.272 1.00 98.19 139 VAL A C 1
ATOM 1136 O O . VAL A 1 139 ? 2.329 2.788 -2.435 1.00 98.19 139 VAL A O 1
ATOM 1139 N N . CYS A 1 140 ? 3.541 3.466 -0.688 1.00 97.94 140 CYS A N 1
ATOM 1140 C CA . CYS A 1 140 ? 4.804 3.407 -1.414 1.00 97.94 140 CYS A CA 1
ATOM 1141 C C . CYS A 1 140 ? 5.283 1.963 -1.607 1.00 97.94 140 CYS A C 1
ATOM 1143 O O . CYS A 1 140 ? 5.571 1.292 -0.612 1.00 97.94 140 CYS A O 1
ATOM 1145 N N . GLY A 1 141 ? 5.447 1.530 -2.862 1.00 98.44 141 GLY A N 1
ATOM 1146 C CA . GLY A 1 141 ? 6.144 0.296 -3.222 1.00 98.44 141 GLY A CA 1
ATOM 1147 C C . GLY A 1 141 ? 7.597 0.497 -3.655 1.00 98.44 141 GLY A C 1
ATOM 1148 O O . GLY A 1 141 ? 8.090 1.632 -3.731 1.00 98.44 141 GLY A O 1
ATOM 1149 N N . ASN A 1 142 ? 8.330 -0.596 -3.877 1.00 98.25 142 ASN A N 1
ATOM 1150 C CA . ASN A 1 142 ? 9.742 -0.523 -4.264 1.00 98.25 142 ASN A CA 1
ATOM 1151 C C . ASN A 1 142 ? 9.932 -0.165 -5.745 1.00 98.25 142 ASN A C 1
ATOM 1153 O O . ASN A 1 142 ? 10.949 0.448 -6.064 1.00 98.25 142 ASN A O 1
ATOM 1157 N N . HIS A 1 143 ? 8.977 -0.408 -6.641 1.00 98.06 143 HIS A N 1
ATOM 1158 C CA . HIS A 1 143 ? 9.017 0.177 -7.985 1.00 98.06 143 HIS A CA 1
ATOM 1159 C C . HIS A 1 143 ? 8.688 1.680 -7.969 1.00 98.06 143 HIS A C 1
ATOM 1161 O O . HIS A 1 143 ? 9.165 2.451 -8.810 1.00 98.06 143 HIS A O 1
ATOM 1167 N N . ASP A 1 144 ? 7.979 2.156 -6.941 1.00 97.50 144 ASP A N 1
ATOM 1168 C CA . ASP A 1 144 ? 7.625 3.571 -6.823 1.00 97.50 144 ASP A CA 1
ATOM 1169 C C . ASP A 1 144 ? 8.759 4.452 -6.275 1.00 97.50 144 ASP A C 1
ATOM 1171 O O . ASP A 1 144 ? 8.853 5.621 -6.658 1.00 97.50 144 ASP A O 1
ATOM 1175 N N . ILE A 1 145 ? 9.619 3.912 -5.398 1.00 96.69 145 ILE A N 1
ATOM 1176 C CA . ILE A 1 145 ? 10.738 4.640 -4.757 1.00 96.69 145 ILE A CA 1
ATOM 1177 C C . ILE A 1 145 ? 12.124 4.003 -4.973 1.00 96.69 145 ILE A C 1
ATOM 1179 O O . ILE A 1 145 ? 13.129 4.582 -4.549 1.00 96.69 145 ILE A O 1
ATOM 1183 N N . CYS A 1 146 ? 12.193 2.877 -5.683 1.00 96.94 146 CYS A N 1
ATOM 1184 C CA . CYS A 1 146 ? 13.358 2.001 -5.894 1.00 96.94 146 CYS A CA 1
ATOM 1185 C C . CYS A 1 146 ? 13.698 1.076 -4.721 1.00 96.94 146 CYS A C 1
ATOM 1187 O O . CYS A 1 146 ? 13.548 1.458 -3.561 1.00 96.94 146 CYS A O 1
ATOM 1189 N N . ASP A 1 147 ? 14.257 -0.101 -5.044 1.00 96.19 147 ASP A N 1
ATOM 1190 C CA . ASP A 1 147 ? 14.783 -1.085 -4.081 1.00 96.19 147 ASP A CA 1
ATOM 1191 C C . ASP A 1 147 ? 15.835 -0.484 -3.143 1.00 96.19 147 ASP A C 1
ATOM 1193 O O . ASP A 1 147 ? 15.892 -0.826 -1.965 1.00 96.19 147 ASP A O 1
ATOM 1197 N N . GLU A 1 148 ? 16.633 0.452 -3.657 1.00 96.19 148 GLU A N 1
ATOM 1198 C CA . GLU A 1 148 ? 17.524 1.309 -2.883 1.00 96.19 148 GLU A CA 1
ATOM 1199 C C . GLU A 1 148 ? 17.060 2.764 -3.030 1.00 96.19 148 GLU A C 1
ATOM 1201 O O . GLU A 1 148 ? 17.411 3.440 -4.007 1.00 96.19 148 GLU A O 1
ATOM 1206 N N . PRO A 1 149 ? 16.241 3.263 -2.087 1.00 96.50 149 PRO A N 1
ATOM 1207 C CA . PRO A 1 149 ? 15.693 4.603 -2.170 1.00 96.50 149 PRO A CA 1
ATOM 1208 C C . PRO A 1 149 ? 16.778 5.674 -2.235 1.00 96.50 149 PRO A C 1
ATOM 1210 O O . PRO A 1 149 ? 17.798 5.628 -1.551 1.00 96.50 149 PRO A O 1
ATOM 1213 N N . THR A 1 150 ? 16.519 6.710 -3.017 1.00 95.69 150 THR A N 1
ATOM 1214 C CA . THR A 1 150 ? 17.374 7.889 -3.113 1.00 95.69 150 THR A CA 1
ATOM 1215 C C . THR A 1 150 ? 16.549 9.127 -2.796 1.00 95.69 150 THR A C 1
ATOM 1217 O O . THR A 1 150 ? 15.324 9.119 -2.924 1.00 95.69 150 THR A O 1
ATOM 1220 N N . PRO A 1 151 ? 17.190 10.248 -2.447 1.00 94.56 151 PRO A N 1
ATOM 1221 C CA . PRO A 1 151 ? 16.476 11.510 -2.349 1.00 94.56 151 PRO A CA 1
ATOM 1222 C C . PRO A 1 151 ? 15.671 11.891 -3.599 1.00 94.56 151 PRO A C 1
ATOM 1224 O O . PRO A 1 151 ? 14.591 12.460 -3.482 1.00 94.56 151 PRO A O 1
ATOM 1227 N N . LEU A 1 152 ? 16.195 11.579 -4.791 1.00 92.25 152 LEU A N 1
ATOM 1228 C CA . LEU A 1 152 ? 15.523 11.866 -6.055 1.00 92.25 152 LEU A CA 1
ATOM 1229 C C . LEU A 1 152 ? 14.274 10.996 -6.221 1.00 92.25 152 LEU A C 1
ATOM 1231 O O . LEU A 1 152 ? 13.215 11.531 -6.536 1.00 92.25 152 LEU A O 1
ATOM 1235 N N . SER A 1 153 ? 14.377 9.688 -5.966 1.00 95.12 153 SER A N 1
ATOM 1236 C CA . SER A 1 153 ? 13.218 8.796 -6.053 1.00 95.12 153 SER A CA 1
ATOM 1237 C C . SER A 1 153 ? 12.145 9.149 -5.023 1.00 95.12 153 SER A C 1
ATOM 1239 O O . SER A 1 153 ? 10.971 9.152 -5.369 1.00 95.12 153 SER A O 1
ATOM 1241 N N . TYR A 1 154 ? 12.528 9.573 -3.813 1.00 94.50 154 TYR A N 1
ATOM 1242 C CA . TYR A 1 154 ? 11.597 10.129 -2.825 1.00 94.50 154 TYR A CA 1
ATOM 1243 C C . TYR A 1 154 ? 10.861 11.382 -3.336 1.00 94.50 154 TYR A C 1
ATOM 1245 O O . TYR A 1 154 ? 9.642 11.473 -3.212 1.00 94.50 154 TYR A O 1
ATOM 1253 N N . ILE A 1 155 ? 11.575 12.346 -3.931 1.00 92.12 155 ILE A N 1
ATOM 1254 C CA . ILE A 1 155 ? 10.952 13.564 -4.480 1.00 92.12 155 ILE A CA 1
ATOM 1255 C C . ILE A 1 155 ? 9.980 13.215 -5.615 1.00 92.12 155 ILE A C 1
ATOM 1257 O O . ILE A 1 155 ? 8.893 13.788 -5.691 1.00 92.12 155 ILE A O 1
ATOM 1261 N N . ILE A 1 156 ? 10.356 12.276 -6.488 1.00 91.75 156 ILE A N 1
ATOM 1262 C CA . ILE A 1 156 ? 9.509 11.823 -7.597 1.00 91.75 156 ILE A CA 1
ATOM 1263 C C . ILE A 1 156 ? 8.261 11.113 -7.068 1.00 91.75 156 ILE A C 1
ATOM 1265 O O . ILE A 1 156 ? 7.159 11.496 -7.462 1.00 91.75 156 ILE A O 1
ATOM 1269 N N . TYR A 1 157 ? 8.419 10.172 -6.128 1.00 93.56 157 TYR A N 1
ATOM 1270 C CA . TYR A 1 157 ? 7.305 9.525 -5.436 1.00 93.56 157 TYR A CA 1
ATOM 1271 C C . TYR A 1 157 ? 6.352 10.571 -4.862 1.00 93.56 157 TYR A C 1
ATOM 1273 O O . TYR A 1 157 ? 5.178 10.591 -5.209 1.00 93.56 157 TYR A O 1
ATOM 1281 N N . LYS A 1 158 ? 6.872 11.515 -4.066 1.00 90.50 158 LYS A N 1
ATOM 1282 C CA . LYS A 1 158 ? 6.047 12.524 -3.396 1.00 90.50 158 LYS A CA 1
ATOM 1283 C C . LYS A 1 158 ? 5.292 13.424 -4.369 1.00 90.50 158 LYS A C 1
ATOM 1285 O O . LYS A 1 158 ? 4.170 13.839 -4.092 1.00 90.50 158 LYS A O 1
ATOM 1290 N N . LYS A 1 159 ? 5.884 13.722 -5.525 1.00 88.19 159 LYS A N 1
ATOM 1291 C CA . LYS A 1 159 ? 5.231 14.502 -6.581 1.00 88.19 159 LYS A CA 1
ATOM 1292 C C . LYS A 1 159 ? 4.100 13.723 -7.269 1.00 88.19 159 LYS A C 1
ATOM 1294 O O . LYS A 1 159 ? 3.087 14.325 -7.610 1.00 88.19 159 LYS A O 1
ATOM 1299 N N . GLN A 1 160 ? 4.289 12.427 -7.514 1.00 90.38 160 GLN A N 1
ATOM 1300 C CA . GLN A 1 160 ? 3.327 11.581 -8.234 1.00 90.38 160 GLN A CA 1
ATOM 1301 C C . GLN A 1 160 ? 2.204 11.078 -7.321 1.00 90.38 160 GLN A C 1
ATOM 1303 O O . GLN A 1 160 ? 1.031 11.111 -7.677 1.00 90.38 160 GLN A O 1
ATOM 1308 N N . PHE A 1 161 ? 2.574 10.661 -6.117 1.00 91.94 161 PHE A N 1
ATOM 1309 C CA . PHE A 1 161 ? 1.747 9.882 -5.209 1.00 91.94 161 PHE A CA 1
ATOM 1310 C C . PHE A 1 161 ? 1.781 10.436 -3.787 1.00 91.94 161 PHE A C 1
ATOM 1312 O O . PHE A 1 161 ? 1.601 9.660 -2.871 1.00 91.94 161 PHE A O 1
ATOM 1319 N N . GLY A 1 162 ? 2.054 11.731 -3.575 1.00 90.25 162 GLY A N 1
ATOM 1320 C CA . GLY A 1 162 ? 1.962 12.437 -2.284 1.00 90.25 162 GLY A CA 1
ATOM 1321 C C . GLY A 1 162 ? 2.766 11.845 -1.106 1.00 90.25 162 GLY A C 1
ATOM 1322 O O . GLY A 1 162 ? 3.849 11.299 -1.309 1.00 90.25 162 GLY A O 1
ATOM 1323 N N . PRO A 1 163 ? 2.341 12.043 0.159 1.00 92.12 163 PRO A N 1
ATOM 1324 C CA . PRO A 1 163 ? 3.113 11.585 1.316 1.00 92.12 163 PRO A CA 1
ATOM 1325 C C . PRO A 1 163 ? 3.296 10.057 1.328 1.00 92.12 163 PRO A C 1
ATOM 1327 O O . PRO A 1 163 ? 2.417 9.299 0.942 1.00 92.12 163 PRO A O 1
ATOM 1330 N N . ASP A 1 164 ? 4.453 9.605 1.798 1.00 93.50 164 ASP A N 1
ATOM 1331 C CA . ASP A 1 164 ? 4.880 8.198 1.852 1.00 93.50 164 ASP A CA 1
ATOM 1332 C C . ASP A 1 164 ? 4.657 7.537 3.223 1.00 93.50 164 ASP A C 1
ATOM 1334 O O . ASP A 1 164 ? 4.676 6.313 3.322 1.00 93.50 164 ASP A O 1
ATOM 1338 N N . PHE A 1 165 ? 4.420 8.325 4.275 1.00 96.19 165 PHE A N 1
ATOM 1339 C CA . PHE A 1 165 ? 3.873 7.852 5.544 1.00 96.19 165 PHE A CA 1
ATOM 1340 C C . PHE A 1 165 ? 3.008 8.926 6.206 1.00 96.19 165 PHE A C 1
ATOM 1342 O O . PHE A 1 165 ? 3.351 10.109 6.203 1.00 96.19 165 PHE A O 1
ATOM 1349 N N . PHE A 1 166 ? 1.861 8.519 6.747 1.00 95.94 166 PHE A N 1
ATOM 1350 C CA . PHE A 1 166 ? 0.870 9.393 7.381 1.00 95.94 166 PHE A CA 1
ATOM 1351 C C . PHE A 1 166 ? -0.214 8.551 8.067 1.00 95.94 166 PHE A C 1
ATOM 1353 O O . PHE A 1 166 ? -0.247 7.329 7.936 1.00 95.94 166 PHE A O 1
ATOM 1360 N N . SER A 1 167 ? -1.130 9.193 8.790 1.00 96.06 167 SER A N 1
ATOM 1361 C CA . SER A 1 167 ? -2.331 8.542 9.322 1.00 96.06 167 SER A CA 1
ATOM 1362 C C . SER A 1 167 ? -3.586 9.338 9.004 1.00 96.06 167 SER A C 1
ATOM 1364 O O . SER A 1 167 ? -3.520 10.553 8.833 1.00 96.06 167 SER A O 1
ATOM 1366 N N . PHE A 1 168 ? -4.726 8.660 8.980 1.00 95.19 168 PHE A N 1
ATOM 1367 C CA . PHE A 1 168 ? -6.046 9.257 8.795 1.00 95.19 168 PHE A CA 1
ATOM 1368 C C . PHE A 1 168 ? -7.101 8.446 9.559 1.00 95.19 168 PHE A C 1
ATOM 1370 O O . PHE A 1 168 ? -6.840 7.318 9.987 1.00 95.19 168 PHE A O 1
ATOM 1377 N N . ARG A 1 169 ? -8.288 9.027 9.757 1.00 94.75 169 ARG A N 1
ATOM 1378 C CA . ARG A 1 169 ? -9.409 8.378 10.447 1.00 94.75 169 ARG A CA 1
ATOM 1379 C C . ARG A 1 169 ? -10.606 8.234 9.524 1.00 94.75 169 ARG A C 1
ATOM 1381 O O . ARG A 1 169 ? -10.893 9.138 8.746 1.00 94.75 169 ARG A O 1
ATOM 1388 N N . VAL A 1 170 ? -11.278 7.088 9.620 1.00 96.06 170 VAL A N 1
ATOM 1389 C CA . VAL A 1 170 ? -12.539 6.804 8.922 1.00 96.06 170 VAL A CA 1
ATOM 1390 C C . VAL A 1 170 ? -13.417 5.948 9.831 1.00 96.06 170 VAL A C 1
ATOM 1392 O O . VAL A 1 170 ? -13.025 4.846 10.210 1.00 96.06 170 VAL A O 1
ATOM 1395 N N . GLY A 1 171 ? -14.606 6.442 10.172 1.00 95.94 171 GLY A N 1
ATOM 1396 C CA . GLY A 1 171 ? -15.626 5.721 10.932 1.00 95.94 171 GLY A CA 1
ATOM 1397 C C . GLY A 1 171 ? -15.134 5.172 12.270 1.00 95.94 171 GLY A C 1
ATOM 1398 O O . GLY A 1 171 ? -15.460 4.036 12.601 1.00 95.94 171 GLY A O 1
ATOM 1399 N N . GLY A 1 172 ? -14.309 5.925 12.999 1.00 96.50 172 GLY A N 1
ATOM 1400 C CA . GLY A 1 172 ? -13.729 5.503 14.274 1.00 96.50 172 GLY A CA 1
ATOM 1401 C C . GLY A 1 172 ? -12.528 4.566 14.167 1.00 96.50 172 GLY A C 1
ATOM 1402 O O . GLY A 1 172 ? -12.027 4.105 15.186 1.00 96.50 172 GLY A O 1
ATOM 1403 N N . VAL A 1 173 ? -12.038 4.270 12.962 1.00 98.00 173 VAL A N 1
ATOM 1404 C CA . VAL A 1 173 ? -10.822 3.473 12.745 1.00 98.00 173 VAL A CA 1
ATOM 1405 C C . VAL A 1 173 ? -9.664 4.386 12.370 1.00 98.00 173 VAL A C 1
ATOM 1407 O O . VAL A 1 173 ? -9.810 5.261 11.514 1.00 98.00 173 VAL A O 1
ATOM 1410 N N . LYS A 1 174 ? -8.499 4.157 12.984 1.00 97.88 174 LYS A N 1
ATOM 1411 C CA . LYS A 1 174 ? -7.249 4.826 12.619 1.00 97.88 174 LYS A CA 1
ATOM 1412 C C . LYS A 1 174 ? -6.489 3.974 11.612 1.00 97.88 174 LYS A C 1
ATOM 1414 O O . LYS A 1 174 ? -6.118 2.836 11.894 1.00 97.88 174 LYS A O 1
ATOM 1419 N N . PHE A 1 175 ? -6.229 4.555 10.452 1.00 98.56 175 PHE A N 1
ATOM 1420 C CA . PHE A 1 175 ? -5.428 3.954 9.399 1.00 98.56 175 PHE A CA 1
ATOM 1421 C C . PHE A 1 175 ? -4.070 4.641 9.334 1.00 98.56 175 PHE A C 1
ATOM 1423 O O . PHE A 1 175 ? -3.968 5.861 9.474 1.00 98.56 175 PHE A O 1
ATOM 1430 N N . VAL A 1 176 ? -3.023 3.854 9.123 1.00 98.69 176 VAL A N 1
ATOM 1431 C CA . VAL A 1 176 ? -1.635 4.307 9.091 1.00 98.69 176 VAL A CA 1
ATOM 1432 C C . VAL A 1 176 ? -0.990 3.788 7.815 1.00 98.69 176 VAL A C 1
ATOM 1434 O O . VAL A 1 176 ? -0.952 2.587 7.587 1.00 98.69 176 VAL A O 1
ATOM 1437 N N . VAL A 1 177 ? -0.471 4.683 6.986 1.00 98.69 177 VAL A N 1
ATOM 1438 C CA . VAL A 1 177 ? 0.340 4.338 5.815 1.00 98.69 177 VAL A CA 1
ATOM 1439 C C . VAL A 1 177 ? 1.804 4.458 6.206 1.00 98.69 177 VAL A C 1
ATOM 1441 O O . VAL A 1 177 ? 2.203 5.457 6.811 1.00 98.69 177 VAL A O 1
ATOM 1444 N N . VAL A 1 178 ? 2.603 3.451 5.860 1.00 98.62 178 VAL A N 1
ATOM 1445 C CA . VAL A 1 178 ? 4.056 3.464 6.055 1.00 98.62 178 VAL A CA 1
ATOM 1446 C C . VAL A 1 178 ? 4.787 3.113 4.769 1.00 98.62 178 VAL A C 1
ATOM 1448 O O . VAL A 1 178 ? 4.311 2.327 3.951 1.00 98.62 178 VAL A O 1
ATOM 1451 N N . ASN A 1 179 ? 5.999 3.639 4.632 1.00 98.50 179 ASN A N 1
ATOM 1452 C CA . ASN A 1 179 ? 6.912 3.263 3.572 1.00 98.50 179 ASN A CA 1
ATOM 1453 C C . ASN A 1 179 ? 7.772 2.074 4.026 1.00 98.50 179 ASN A C 1
ATOM 1455 O O . ASN A 1 179 ? 8.732 2.239 4.788 1.00 98.50 179 ASN A O 1
ATOM 1459 N N . SER A 1 180 ? 7.444 0.866 3.563 1.00 98.44 180 SER A N 1
ATOM 1460 C CA . SER A 1 180 ? 8.160 -0.362 3.942 1.00 98.44 180 SER A CA 1
ATOM 1461 C C . SER A 1 180 ? 9.610 -0.402 3.454 1.00 98.44 180 SER A C 1
ATOM 1463 O O . SER A 1 180 ? 10.426 -1.116 4.040 1.00 98.44 180 SER A O 1
ATOM 1465 N N . GLN A 1 181 ? 9.981 0.404 2.451 1.00 97.62 181 GLN A N 1
ATOM 1466 C CA . GLN A 1 181 ? 11.371 0.487 1.996 1.00 97.62 181 GLN A CA 1
ATOM 1467 C C . GLN A 1 181 ? 12.314 1.050 3.062 1.00 97.62 181 GLN A C 1
ATOM 1469 O O . GLN A 1 181 ? 13.502 0.729 3.072 1.00 97.62 181 GLN A O 1
ATOM 1474 N N . TYR A 1 182 ? 11.793 1.815 4.023 1.00 97.69 182 TYR A N 1
ATOM 1475 C CA . TYR A 1 182 ? 12.575 2.271 5.173 1.00 97.69 182 TYR A CA 1
ATOM 1476 C C . TYR A 1 182 ? 12.856 1.154 6.185 1.00 97.69 182 TYR A C 1
ATOM 1478 O O . TYR A 1 182 ? 13.783 1.285 6.976 1.00 97.69 182 TYR A O 1
ATOM 1486 N N . PHE A 1 183 ? 12.116 0.043 6.147 1.00 96.94 183 PHE A N 1
ATOM 1487 C CA . PHE A 1 183 ? 12.422 -1.154 6.939 1.00 96.94 183 PHE A CA 1
ATOM 1488 C C . PHE A 1 183 ? 13.332 -2.123 6.177 1.00 96.94 183 PHE A C 1
ATOM 1490 O O . PHE A 1 183 ? 14.198 -2.749 6.784 1.00 96.94 183 PHE A O 1
ATOM 1497 N N . LYS A 1 184 ? 13.160 -2.208 4.849 1.00 95.88 184 LYS A N 1
ATOM 1498 C CA . LYS A 1 184 ? 13.947 -3.073 3.956 1.00 95.88 184 LYS A CA 1
ATOM 1499 C C . LYS A 1 184 ? 15.378 -2.561 3.758 1.00 95.88 184 LYS A C 1
ATOM 1501 O O . LYS A 1 184 ? 16.338 -3.323 3.807 1.00 95.88 184 LYS A O 1
ATOM 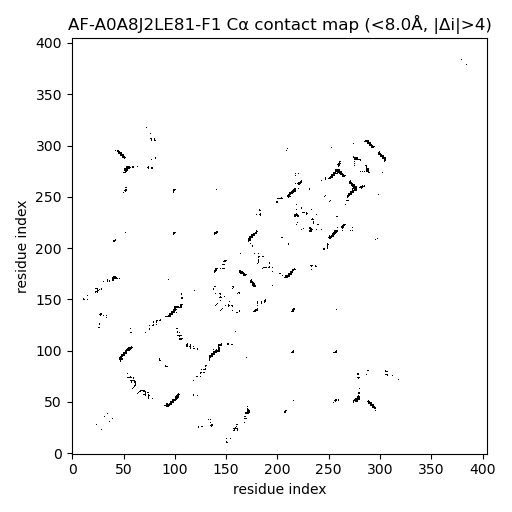1506 N N . LYS A 1 185 ? 15.543 -1.252 3.539 1.00 95.75 185 LYS A N 1
ATOM 1507 C CA . LYS A 1 185 ? 16.843 -0.584 3.342 1.00 95.75 185 LYS A CA 1
ATOM 1508 C C . LYS A 1 185 ? 16.947 0.697 4.187 1.00 95.75 185 LYS A C 1
ATOM 1510 O O . LYS A 1 185 ? 17.076 1.797 3.637 1.00 95.75 185 LYS A O 1
ATOM 1515 N N . PRO A 1 186 ? 16.927 0.588 5.530 1.00 95.38 186 PRO A N 1
ATOM 1516 C CA . PRO A 1 186 ? 16.915 1.740 6.442 1.00 95.38 186 PRO A CA 1
ATOM 1517 C C . PRO A 1 186 ? 18.073 2.725 6.223 1.00 95.38 186 PRO A C 1
ATOM 1519 O O . PRO A 1 186 ? 17.919 3.927 6.450 1.00 95.38 186 PRO A O 1
ATOM 1522 N N . GLN A 1 187 ? 19.219 2.231 5.751 1.00 96.38 187 GLN A N 1
ATOM 1523 C CA . GLN A 1 187 ? 20.441 2.990 5.493 1.00 96.38 187 GLN A CA 1
ATOM 1524 C C . GLN A 1 187 ? 20.373 3.922 4.273 1.00 96.38 187 GLN A C 1
ATOM 1526 O O . GLN A 1 187 ? 21.199 4.827 4.167 1.00 96.38 187 GLN A O 1
ATOM 1531 N N . CYS A 1 188 ? 19.429 3.716 3.350 1.00 96.75 188 CYS A N 1
ATOM 1532 C CA . CYS A 1 188 ? 19.345 4.485 2.106 1.00 96.75 188 CYS A CA 1
ATOM 1533 C C . CYS A 1 188 ? 18.849 5.923 2.340 1.00 96.75 188 CYS A C 1
ATOM 1535 O O . CYS A 1 188 ? 19.366 6.869 1.746 1.00 96.75 188 CYS A O 1
ATOM 1537 N N . LEU A 1 189 ? 17.886 6.104 3.251 1.00 96.75 189 LEU A N 1
ATOM 1538 C CA . LEU A 1 189 ? 17.333 7.408 3.636 1.00 96.75 189 LEU A CA 1
ATOM 1539 C C . LEU A 1 189 ? 17.214 7.531 5.170 1.00 96.75 189 LEU A C 1
ATOM 1541 O O . LEU A 1 189 ? 16.111 7.680 5.695 1.00 96.75 189 LEU A O 1
ATOM 1545 N N . PRO A 1 190 ? 18.336 7.542 5.918 1.00 96.94 190 PRO A N 1
ATOM 1546 C CA . PRO A 1 190 ? 18.344 7.336 7.372 1.00 96.94 190 PRO A CA 1
ATOM 1547 C C . PRO A 1 190 ? 17.510 8.363 8.151 1.00 96.94 190 PRO A C 1
ATOM 1549 O O . PRO A 1 190 ? 16.786 7.999 9.070 1.00 96.94 190 PRO A O 1
ATOM 1552 N N . LYS A 1 191 ? 17.529 9.641 7.743 1.00 96.56 191 LYS A N 1
ATOM 1553 C CA . LYS A 1 191 ? 16.709 10.699 8.368 1.00 96.56 191 LYS A CA 1
ATOM 1554 C C . LYS A 1 191 ? 15.201 10.470 8.181 1.00 96.56 191 LYS A C 1
ATOM 1556 O O . LYS A 1 191 ? 14.409 10.912 9.006 1.00 96.56 191 LYS A O 1
ATOM 1561 N N . ARG A 1 192 ? 14.785 9.852 7.070 1.00 96.56 192 ARG A N 1
ATOM 1562 C CA . ARG A 1 192 ? 13.373 9.534 6.794 1.00 96.56 192 ARG A CA 1
ATOM 1563 C C . ARG A 1 192 ? 12.962 8.274 7.548 1.00 96.56 192 ARG A C 1
ATOM 1565 O O . ARG A 1 192 ? 11.916 8.287 8.187 1.00 96.56 192 ARG A O 1
ATOM 1572 N N . THR A 1 193 ? 13.834 7.266 7.565 1.00 97.38 193 THR A N 1
ATOM 1573 C CA . THR A 1 193 ? 13.692 6.066 8.394 1.00 97.38 193 THR A CA 1
ATOM 1574 C C . THR A 1 193 ? 13.468 6.430 9.861 1.00 97.38 193 THR A C 1
ATOM 1576 O O . THR A 1 193 ? 12.468 6.026 10.442 1.00 97.38 193 THR A O 1
ATOM 1579 N N . GLU A 1 194 ? 14.339 7.256 10.448 1.00 97.81 194 GLU A N 1
ATOM 1580 C CA . GLU A 1 194 ? 14.221 7.701 11.843 1.00 97.81 194 GLU A CA 1
ATOM 1581 C C . GLU A 1 194 ? 12.888 8.414 12.114 1.00 97.81 194 GLU A C 1
ATOM 1583 O O . GLU A 1 194 ? 12.204 8.099 13.086 1.00 97.81 194 GLU A O 1
ATOM 1588 N N . LYS A 1 195 ? 12.468 9.317 11.217 1.00 98.06 195 LYS A N 1
ATOM 1589 C CA . LYS A 1 195 ? 11.176 10.010 11.328 1.00 98.06 195 LYS A CA 1
ATOM 1590 C C . LYS A 1 195 ? 9.985 9.053 11.297 1.00 98.06 195 LYS A C 1
ATOM 1592 O O . LYS A 1 195 ? 9.066 9.230 12.089 1.00 98.06 195 LYS A O 1
ATOM 1597 N N . GLN A 1 196 ? 9.989 8.057 10.411 1.00 98.19 196 GLN A N 1
ATOM 1598 C CA . GLN A 1 196 ? 8.910 7.070 10.345 1.00 98.19 196 GLN A CA 1
ATOM 1599 C C . GLN A 1 196 ? 8.885 6.180 11.593 1.00 98.19 196 GLN A C 1
ATOM 1601 O O . GLN A 1 196 ? 7.810 5.883 12.105 1.00 98.19 196 GLN A O 1
ATOM 1606 N N . LEU A 1 197 ? 10.049 5.780 12.114 1.00 98.06 197 LEU A N 1
ATOM 1607 C CA . LEU A 1 197 ? 10.130 5.006 13.356 1.00 98.06 197 LEU A CA 1
ATOM 1608 C C . LEU A 1 197 ? 9.599 5.796 14.552 1.00 98.06 197 LEU A C 1
ATOM 1610 O O . LEU A 1 197 ? 8.890 5.238 15.385 1.00 98.06 197 LEU A O 1
ATOM 1614 N N . GLU A 1 198 ? 9.910 7.089 14.634 1.00 98.00 198 GLU A N 1
ATOM 1615 C CA . GLU A 1 198 ? 9.369 7.942 15.689 1.00 98.00 198 GLU A CA 1
ATOM 1616 C C . GLU A 1 198 ? 7.863 8.162 15.526 1.00 98.00 198 GLU A C 1
ATOM 1618 O O . GLU A 1 198 ? 7.116 8.065 16.495 1.00 98.00 198 GLU A O 1
ATOM 1623 N N . PHE A 1 199 ? 7.389 8.360 14.295 1.00 98.06 199 PHE A N 1
ATOM 1624 C CA . PHE A 1 199 ? 5.960 8.397 13.995 1.00 98.06 199 PHE A CA 1
ATOM 1625 C C . PHE A 1 199 ? 5.251 7.119 14.469 1.00 98.06 199 PHE A C 1
ATOM 1627 O O . PHE A 1 199 ? 4.254 7.215 15.181 1.00 98.06 199 PHE A O 1
ATOM 1634 N N . LEU A 1 200 ? 5.805 5.937 14.170 1.00 97.88 200 LEU A N 1
ATOM 1635 C CA . LEU A 1 200 ? 5.245 4.642 14.569 1.00 97.88 200 LEU A CA 1
ATOM 1636 C C . LEU A 1 200 ? 5.114 4.460 16.081 1.00 97.88 200 LEU A C 1
ATOM 1638 O O . LEU A 1 200 ? 4.147 3.854 16.527 1.00 97.88 200 LEU A O 1
ATOM 1642 N N . LYS A 1 201 ? 6.030 4.999 16.889 1.00 96.69 201 LYS A N 1
ATOM 1643 C CA . LYS A 1 201 ? 5.926 4.925 18.359 1.00 96.69 201 LYS A CA 1
ATOM 1644 C C . LYS A 1 201 ? 4.779 5.758 18.939 1.00 96.69 201 LYS A C 1
ATOM 1646 O O . LYS A 1 201 ? 4.462 5.602 20.115 1.00 96.69 201 LYS A O 1
ATOM 1651 N N . ASN A 1 202 ? 4.191 6.640 18.132 1.00 96.00 202 ASN A N 1
ATOM 1652 C CA . ASN A 1 202 ? 3.167 7.597 18.537 1.00 96.00 202 ASN A CA 1
ATOM 1653 C C . ASN A 1 202 ? 1.828 7.374 17.804 1.00 96.00 202 ASN A C 1
ATOM 1655 O O . ASN A 1 202 ? 0.955 8.244 17.829 1.00 96.00 202 ASN A O 1
ATOM 1659 N N . ILE A 1 203 ? 1.636 6.230 17.130 1.00 97.00 203 ILE A N 1
ATOM 1660 C CA . ILE A 1 203 ? 0.372 5.942 16.429 1.00 97.00 203 ILE A CA 1
ATOM 1661 C C . ILE A 1 203 ? -0.722 5.422 17.355 1.00 97.00 203 ILE A C 1
ATOM 1663 O O . ILE A 1 203 ? -1.877 5.439 16.931 1.00 97.00 203 ILE A O 1
ATOM 1667 N N . HIS A 1 204 ? -0.397 4.987 18.574 1.00 95.19 204 HIS A N 1
ATOM 1668 C CA . HIS A 1 204 ? -1.381 4.498 19.532 1.00 95.19 204 HIS A CA 1
ATOM 1669 C C . HIS A 1 204 ? -2.548 5.480 19.683 1.00 95.19 204 HIS A C 1
ATOM 1671 O O . HIS A 1 204 ? -2.369 6.698 19.728 1.00 95.19 204 HIS A O 1
ATOM 1677 N N . ASP A 1 205 ? -3.757 4.936 19.720 1.00 93.00 205 ASP A N 1
ATOM 1678 C CA . ASP A 1 205 ? -4.986 5.709 19.804 1.00 93.00 205 ASP A CA 1
ATOM 1679 C C . ASP A 1 205 ? -6.038 4.877 20.536 1.00 93.00 205 ASP A C 1
ATOM 1681 O O . ASP A 1 205 ? -6.648 3.977 19.963 1.00 93.00 205 ASP A O 1
ATOM 1685 N N . THR A 1 206 ? -6.234 5.172 21.821 1.00 91.88 206 THR A N 1
ATOM 1686 C CA . THR A 1 206 ? -7.194 4.467 22.682 1.00 91.88 206 THR A CA 1
ATOM 1687 C C . THR A 1 206 ? -8.649 4.739 22.315 1.00 91.88 206 THR A C 1
ATOM 1689 O O . THR A 1 206 ? -9.533 4.033 22.794 1.00 91.88 206 THR A O 1
ATOM 1692 N N . THR A 1 207 ? -8.908 5.758 21.494 1.00 93.88 207 THR A N 1
ATOM 1693 C CA . THR A 1 207 ? -10.255 6.103 21.027 1.00 93.88 207 THR A CA 1
ATOM 1694 C C . THR A 1 207 ? -10.597 5.424 19.704 1.00 93.88 207 THR A C 1
ATOM 1696 O O . THR A 1 207 ? -11.755 5.432 19.297 1.00 93.88 207 THR A O 1
ATOM 1699 N N . ALA A 1 208 ? -9.607 4.856 19.008 1.00 96.12 208 ALA A N 1
ATOM 1700 C CA . ALA A 1 208 ? -9.836 4.156 17.754 1.00 96.12 208 ALA A CA 1
ATOM 1701 C C . ALA A 1 208 ? -10.395 2.755 18.019 1.00 96.12 208 ALA A C 1
ATOM 1703 O O . ALA A 1 208 ? -9.829 1.984 18.793 1.00 96.12 208 ALA A O 1
ATOM 1704 N N . GLN A 1 209 ? -11.464 2.399 17.309 1.00 96.62 209 GLN A N 1
ATOM 1705 C CA . GLN A 1 209 ? -12.045 1.059 17.353 1.00 96.62 209 GLN A CA 1
ATOM 1706 C C . GLN A 1 209 ? -11.035 0.005 16.887 1.00 96.62 209 GLN A C 1
ATOM 1708 O O . GLN A 1 209 ? -10.881 -1.046 17.506 1.00 96.62 209 GLN A O 1
ATOM 1713 N N . HIS A 1 210 ? -10.335 0.310 15.792 1.00 97.81 210 HIS A N 1
ATOM 1714 C CA . HIS A 1 210 ? -9.244 -0.494 15.253 1.00 97.81 210 HIS A CA 1
ATOM 1715 C C . HIS A 1 210 ? -8.092 0.412 14.847 1.00 97.81 210 HIS A C 1
ATOM 1717 O O . HIS A 1 210 ? -8.298 1.567 14.461 1.00 97.81 210 HIS A O 1
ATOM 1723 N N . LEU A 1 211 ? -6.888 -0.153 14.864 1.00 98.44 211 LEU A N 1
ATOM 1724 C CA . LEU A 1 211 ? -5.705 0.460 14.284 1.00 98.44 211 LEU A CA 1
ATOM 1725 C C . LEU A 1 211 ? -5.177 -0.448 13.170 1.00 98.44 211 LEU A C 1
ATOM 1727 O O . LEU A 1 211 ? -4.860 -1.618 13.401 1.00 98.44 211 LEU A O 1
ATOM 1731 N N . VAL A 1 212 ? -5.128 0.086 11.951 1.00 98.81 212 VAL A N 1
ATOM 1732 C CA . VAL A 1 212 ? -4.808 -0.656 10.724 1.00 98.81 212 VAL A CA 1
ATOM 1733 C C . VAL A 1 212 ? -3.608 -0.019 10.039 1.00 98.81 212 VAL A C 1
ATOM 1735 O O . VAL A 1 212 ? -3.564 1.200 9.881 1.00 98.81 212 VAL A O 1
ATOM 1738 N N . VAL A 1 213 ? -2.654 -0.837 9.604 1.00 98.88 213 VAL A N 1
ATOM 1739 C CA . VAL A 1 213 ? -1.472 -0.392 8.860 1.00 98.88 213 VAL A CA 1
ATOM 1740 C C . VAL A 1 213 ? -1.572 -0.836 7.403 1.00 98.88 213 VAL A C 1
ATOM 1742 O O . VAL A 1 213 ? -1.955 -1.966 7.110 1.00 98.88 213 VAL A O 1
ATOM 1745 N N . PHE A 1 214 ? -1.189 0.049 6.491 1.00 98.94 214 PHE A N 1
ATOM 1746 C CA . PHE A 1 214 ? -0.968 -0.243 5.084 1.00 98.94 214 PHE A CA 1
ATOM 1747 C C . PHE A 1 214 ? 0.514 -0.087 4.764 1.00 98.94 214 PHE A C 1
ATOM 1749 O O . PHE A 1 214 ? 1.116 0.950 5.056 1.00 98.94 214 PHE A O 1
ATOM 1756 N N . GLN A 1 215 ? 1.089 -1.112 4.148 1.00 98.62 215 GLN A N 1
ATOM 1757 C CA . GLN A 1 215 ? 2.450 -1.095 3.623 1.00 98.62 215 GLN A CA 1
ATOM 1758 C C . GLN A 1 215 ? 2.501 -1.891 2.316 1.00 98.62 215 GLN A C 1
ATOM 1760 O O . GLN A 1 215 ? 1.500 -2.478 1.915 1.00 98.62 215 GLN A O 1
ATOM 1765 N N . HIS A 1 216 ? 3.638 -1.889 1.631 1.00 98.81 216 HIS A N 1
ATOM 1766 C CA . HIS A 1 216 ? 3.795 -2.660 0.401 1.00 98.81 216 HIS A CA 1
ATOM 1767 C C . HIS A 1 216 ? 4.501 -3.994 0.669 1.00 98.81 216 HIS A C 1
ATOM 1769 O O . HIS A 1 216 ? 3.860 -5.041 0.615 1.00 98.81 216 HIS A O 1
ATOM 1775 N N . ILE A 1 217 ? 5.777 -3.961 1.070 1.00 98.50 217 ILE A N 1
ATOM 1776 C CA . ILE A 1 217 ? 6.570 -5.171 1.342 1.00 98.50 217 ILE A CA 1
ATOM 1777 C C . ILE A 1 217 ? 6.099 -5.788 2.658 1.00 98.50 217 ILE A C 1
ATOM 1779 O O . ILE A 1 217 ? 6.155 -5.106 3.686 1.00 98.50 217 ILE A O 1
ATOM 1783 N N . PRO A 1 218 ? 5.670 -7.057 2.688 1.00 98.19 218 PRO A N 1
ATOM 1784 C CA . PRO A 1 218 ? 5.227 -7.690 3.918 1.00 98.19 218 PRO A CA 1
ATOM 1785 C C . PRO A 1 218 ? 6.389 -7.953 4.883 1.00 98.19 218 PRO A C 1
ATOM 1787 O O . PRO A 1 218 ? 7.534 -8.160 4.480 1.00 98.19 218 PRO A O 1
ATOM 1790 N N . PHE A 1 219 ? 6.104 -7.988 6.186 1.00 97.81 219 PHE A N 1
ATOM 1791 C CA . PHE A 1 219 ? 7.084 -8.458 7.162 1.00 97.81 219 PHE A CA 1
ATOM 1792 C C . PHE A 1 219 ? 7.414 -9.924 6.942 1.00 97.81 219 PHE A C 1
ATOM 1794 O O . PHE A 1 219 ? 8.573 -10.285 7.063 1.00 97.81 219 PHE A O 1
ATOM 1801 N N . PHE A 1 220 ? 6.420 -10.741 6.601 1.00 96.75 220 PHE A N 1
ATOM 1802 C CA . PHE A 1 220 ? 6.585 -12.154 6.269 1.00 96.75 220 PHE A CA 1
ATOM 1803 C C . PHE A 1 220 ? 5.597 -12.608 5.191 1.00 96.75 220 PHE A C 1
ATOM 1805 O O . PHE A 1 220 ? 4.533 -12.011 5.061 1.00 96.75 220 PHE A O 1
ATOM 1812 N N . VAL A 1 221 ? 5.917 -13.649 4.430 1.00 94.44 221 VAL A N 1
ATOM 1813 C CA . VAL A 1 221 ? 5.022 -14.172 3.384 1.00 94.44 221 VAL A CA 1
ATOM 1814 C C . VAL A 1 221 ? 4.092 -15.248 3.933 1.00 94.44 221 VAL A C 1
ATOM 1816 O O . VAL A 1 221 ? 2.892 -15.185 3.678 1.00 94.44 221 VAL A O 1
ATOM 1819 N N . ASP A 1 222 ? 4.627 -16.194 4.705 1.00 91.88 222 ASP A N 1
ATOM 1820 C CA . ASP A 1 222 ? 3.856 -17.311 5.266 1.00 91.88 222 ASP A CA 1
ATOM 1821 C C . ASP A 1 222 ? 3.819 -17.234 6.795 1.00 91.88 222 ASP A C 1
ATOM 1823 O O . ASP A 1 222 ? 2.753 -17.193 7.411 1.00 91.88 222 ASP A O 1
ATOM 1827 N N . HIS A 1 223 ? 4.986 -17.102 7.438 1.00 93.38 223 HIS A N 1
ATOM 1828 C CA . HIS A 1 223 ? 5.043 -17.034 8.896 1.00 93.38 223 HIS A CA 1
ATOM 1829 C C . HIS A 1 223 ? 6.173 -16.142 9.437 1.00 93.38 223 HIS A C 1
ATOM 1831 O O . HIS A 1 223 ? 7.248 -16.059 8.845 1.00 93.38 223 HIS A O 1
ATOM 1837 N N . PRO A 1 224 ? 6.018 -15.531 10.631 1.00 93.38 224 PRO A N 1
ATOM 1838 C CA . PRO A 1 224 ? 6.982 -14.556 11.160 1.00 93.38 224 PRO A CA 1
ATOM 1839 C C . PRO A 1 224 ? 8.420 -15.075 11.305 1.00 93.38 224 PRO A C 1
ATOM 1841 O O . PRO A 1 224 ? 9.367 -14.304 11.176 1.00 93.38 224 PRO A O 1
ATOM 1844 N N . ASN A 1 225 ? 8.581 -16.374 11.578 1.00 92.25 225 ASN A N 1
ATOM 1845 C CA . ASN A 1 225 ? 9.878 -17.020 11.813 1.00 92.25 225 ASN A CA 1
ATOM 1846 C C . ASN A 1 225 ? 10.575 -17.534 10.542 1.00 92.25 225 ASN A C 1
ATOM 1848 O O . ASN A 1 225 ? 11.538 -18.283 10.664 1.00 92.25 225 ASN A O 1
ATOM 1852 N N . GLU A 1 226 ? 10.076 -17.218 9.345 1.00 90.12 226 GLU A N 1
ATOM 1853 C CA . GLU A 1 226 ? 10.698 -17.687 8.102 1.00 90.12 226 GLU A CA 1
ATOM 1854 C C . GLU A 1 226 ? 12.139 -17.156 8.018 1.00 90.12 226 GLU A C 1
ATOM 1856 O O . GLU A 1 226 ? 12.407 -15.978 8.260 1.00 90.12 226 GLU A O 1
ATOM 1861 N N . GLU A 1 227 ? 13.082 -18.068 7.776 1.00 77.44 227 GLU A N 1
ATOM 1862 C CA . GLU A 1 227 ? 14.523 -17.792 7.870 1.00 77.44 227 GLU A CA 1
ATOM 1863 C C . GLU A 1 227 ? 15.075 -17.123 6.604 1.00 77.44 227 GLU A C 1
ATOM 1865 O O . GLU A 1 227 ? 16.190 -16.602 6.596 1.00 77.44 227 GLU A O 1
ATOM 1870 N N . GLU A 1 228 ? 14.310 -17.145 5.513 1.00 68.81 228 GLU A N 1
ATOM 1871 C CA . GLU A 1 228 ? 14.776 -16.692 4.212 1.00 68.81 228 GLU A CA 1
ATOM 1872 C C . GLU A 1 228 ? 14.874 -15.164 4.151 1.00 68.81 228 GLU A C 1
ATOM 1874 O O . GLU A 1 228 ? 13.869 -14.443 4.125 1.00 68.81 228 GLU A O 1
ATOM 1879 N N . VAL A 1 229 ? 16.113 -14.668 4.049 1.00 67.19 229 VAL A N 1
ATOM 1880 C CA . VAL A 1 229 ? 16.389 -13.325 3.533 1.00 67.19 229 VAL A CA 1
ATOM 1881 C C . VAL A 1 229 ? 16.018 -13.334 2.059 1.00 67.19 229 VAL 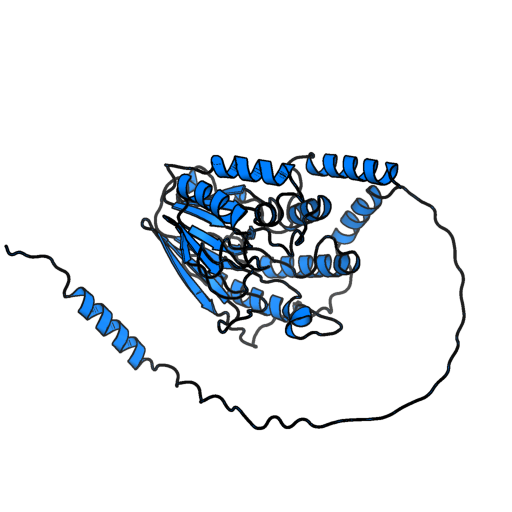A C 1
ATOM 1883 O O . VAL A 1 229 ? 16.797 -13.759 1.207 1.00 67.19 229 VAL A O 1
ATOM 1886 N N . SER A 1 230 ? 14.805 -12.884 1.763 1.00 80.75 230 SER A N 1
ATOM 1887 C CA . SER A 1 230 ? 14.289 -12.868 0.404 1.00 80.75 230 SER A CA 1
ATOM 1888 C C . SER A 1 230 ? 14.022 -11.441 -0.063 1.00 80.75 230 SER A C 1
ATOM 1890 O O . SER A 1 230 ? 13.954 -10.487 0.717 1.00 80.75 230 SER A O 1
ATOM 1892 N N . TYR A 1 231 ? 13.863 -11.285 -1.372 1.00 88.12 231 TYR A N 1
ATOM 1893 C CA . TYR A 1 231 ? 13.332 -10.059 -1.959 1.00 88.12 231 TYR A CA 1
ATOM 1894 C C . TYR A 1 231 ? 11.893 -9.773 -1.486 1.00 88.12 231 TYR A C 1
ATOM 1896 O O . TYR A 1 231 ? 11.488 -8.618 -1.430 1.00 88.12 231 TYR A O 1
ATOM 1904 N N . LEU A 1 232 ? 11.1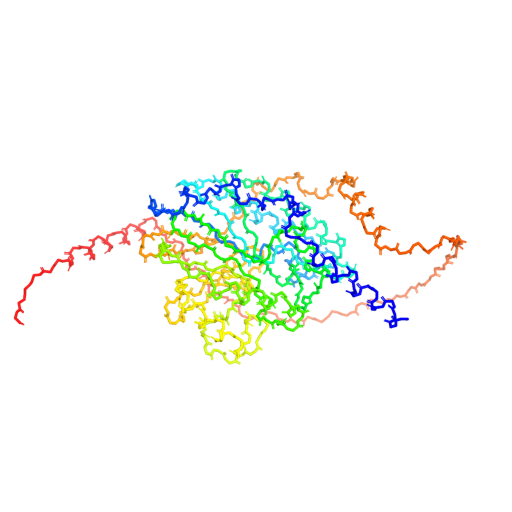49 -10.807 -1.084 1.00 92.44 232 LEU A N 1
ATOM 1905 C CA . LEU A 1 232 ? 9.697 -10.798 -0.896 1.00 92.44 232 LEU A CA 1
ATOM 1906 C C . LEU A 1 232 ? 9.233 -10.304 0.483 1.00 92.44 232 LEU A C 1
ATOM 1908 O O . LEU A 1 232 ? 8.041 -10.108 0.684 1.00 92.44 232 LEU A O 1
ATOM 1912 N N . ASN A 1 233 ? 10.141 -10.127 1.443 1.00 94.00 233 ASN A N 1
ATOM 1913 C CA . ASN A 1 233 ? 9.810 -9.815 2.836 1.00 94.00 233 ASN A CA 1
ATOM 1914 C C . ASN A 1 233 ? 10.876 -8.925 3.507 1.00 94.00 233 ASN A C 1
ATOM 1916 O O . ASN A 1 233 ? 12.013 -8.831 3.046 1.00 94.00 233 ASN A O 1
ATOM 1920 N N . ILE A 1 234 ? 10.535 -8.254 4.610 1.00 95.69 234 ILE A N 1
ATOM 1921 C CA . ILE A 1 234 ? 11.496 -7.463 5.411 1.00 95.69 234 ILE A CA 1
ATOM 1922 C C . ILE A 1 234 ? 12.489 -8.389 6.121 1.00 95.69 234 ILE A C 1
ATOM 1924 O O . ILE A 1 234 ? 12.086 -9.421 6.619 1.00 95.69 234 ILE A O 1
ATOM 1928 N N . GLU A 1 235 ? 13.774 -8.065 6.236 1.00 91.50 235 GLU A N 1
ATOM 1929 C CA . GLU A 1 235 ? 14.773 -8.923 6.900 1.00 91.50 235 GLU A CA 1
ATOM 1930 C C . GLU A 1 235 ? 14.389 -9.281 8.347 1.00 91.50 235 GLU A C 1
ATOM 1932 O O . GLU A 1 235 ? 13.745 -8.491 9.042 1.00 91.50 235 GLU A O 1
ATOM 1937 N N . LYS A 1 236 ? 14.782 -10.475 8.813 1.00 89.94 236 LYS A N 1
ATOM 193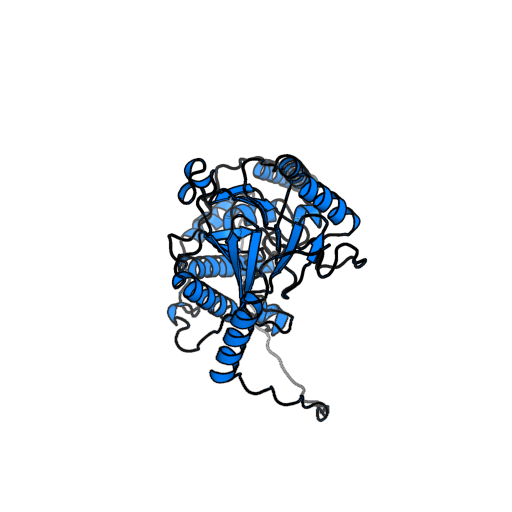8 C CA . LYS A 1 236 ? 14.336 -11.046 10.095 1.00 89.94 236 LYS A CA 1
ATOM 1939 C C . LYS A 1 236 ? 14.647 -10.139 11.291 1.00 89.94 236 LYS A C 1
ATOM 1941 O O . LYS A 1 236 ? 13.786 -9.896 12.136 1.00 89.94 236 LYS A O 1
ATOM 1946 N N . GLU A 1 237 ? 15.859 -9.599 11.347 1.00 85.25 237 GLU A N 1
ATOM 1947 C CA . GLU A 1 237 ? 16.311 -8.724 12.430 1.00 85.25 237 GLU A CA 1
ATOM 1948 C C . GLU A 1 237 ? 15.476 -7.441 12.501 1.00 85.25 237 GLU A C 1
ATOM 1950 O O . GLU A 1 237 ? 15.081 -7.016 13.587 1.00 85.25 237 GLU A O 1
ATOM 1955 N N . ASN A 1 238 ? 15.160 -6.856 11.342 1.00 89.75 238 ASN A N 1
ATOM 1956 C CA . ASN A 1 238 ? 14.370 -5.631 11.260 1.00 89.75 238 ASN A CA 1
ATOM 1957 C C . ASN A 1 238 ? 12.882 -5.913 11.504 1.00 89.75 238 ASN A C 1
ATOM 1959 O O . ASN A 1 238 ? 12.234 -5.172 12.243 1.00 89.75 238 ASN A O 1
ATOM 1963 N N . ARG A 1 239 ? 12.321 -6.986 10.926 1.00 94.25 239 ARG A N 1
ATOM 1964 C CA . ARG A 1 239 ? 10.875 -7.247 10.987 1.00 94.25 239 ARG A CA 1
ATOM 1965 C C . ARG A 1 239 ? 10.386 -7.410 12.422 1.00 94.25 239 ARG A C 1
ATOM 1967 O O . ARG A 1 239 ? 9.382 -6.799 12.764 1.00 94.25 239 ARG A O 1
ATOM 1974 N N . PHE A 1 240 ? 11.083 -8.163 13.281 1.00 95.81 240 PHE A N 1
ATOM 1975 C CA . PHE A 1 240 ? 10.611 -8.391 14.654 1.00 95.81 240 PHE A CA 1
ATOM 1976 C C . PHE A 1 240 ? 10.606 -7.109 15.481 1.00 95.81 240 PHE A C 1
ATOM 1978 O O . PHE A 1 240 ? 9.637 -6.852 16.189 1.00 95.81 240 PHE A O 1
ATOM 1985 N N . GLN A 1 241 ? 11.632 -6.266 15.331 1.00 95.44 241 GLN A N 1
ATOM 1986 C CA . GLN A 1 241 ? 11.693 -4.978 16.023 1.00 95.44 241 GLN A CA 1
ATOM 1987 C C . GLN A 1 241 ? 10.498 -4.091 15.662 1.00 95.44 241 GLN A C 1
ATOM 1989 O O . GLN A 1 241 ? 9.864 -3.516 16.545 1.00 95.44 241 GLN A O 1
ATOM 1994 N N . ILE A 1 242 ? 10.162 -3.999 14.371 1.00 97.62 242 ILE A N 1
ATOM 1995 C CA . ILE A 1 242 ? 9.043 -3.166 13.919 1.00 97.62 242 ILE A CA 1
ATOM 1996 C C . ILE A 1 242 ? 7.699 -3.799 14.281 1.00 97.62 242 ILE A C 1
ATOM 1998 O O . ILE A 1 242 ? 6.829 -3.107 14.800 1.00 97.62 242 ILE A O 1
ATOM 2002 N N . MET A 1 243 ? 7.529 -5.107 14.075 1.00 98.06 243 MET A N 1
ATOM 2003 C CA . MET A 1 243 ? 6.301 -5.814 14.446 1.00 98.06 243 MET A CA 1
ATOM 2004 C C . MET A 1 243 ? 6.016 -5.724 15.951 1.00 98.06 243 MET A C 1
ATOM 2006 O O . MET A 1 243 ? 4.858 -5.595 16.338 1.00 98.06 243 MET A O 1
ATOM 2010 N N . ASP A 1 244 ? 7.044 -5.733 16.802 1.00 97.94 244 ASP A N 1
ATOM 2011 C CA . ASP A 1 244 ? 6.882 -5.531 18.244 1.00 97.94 244 ASP A CA 1
ATOM 2012 C C . ASP A 1 244 ? 6.427 -4.118 18.596 1.00 97.94 244 ASP A C 1
ATOM 2014 O O . ASP A 1 244 ? 5.557 -3.963 19.454 1.00 97.94 244 ASP A O 1
ATOM 2018 N N . ILE A 1 245 ? 6.957 -3.094 17.918 1.00 97.81 245 ILE A N 1
ATOM 2019 C CA . ILE A 1 245 ? 6.456 -1.721 18.059 1.00 97.81 245 ILE A CA 1
ATOM 2020 C C . ILE A 1 245 ? 4.977 -1.683 17.661 1.00 97.81 245 ILE A C 1
ATOM 2022 O O . ILE A 1 245 ? 4.154 -1.198 18.425 1.00 97.81 245 ILE A O 1
ATOM 2026 N N . LEU A 1 246 ? 4.614 -2.235 16.503 1.00 98.44 246 LEU A N 1
ATOM 2027 C CA . LEU A 1 246 ? 3.237 -2.229 15.999 1.00 98.44 246 LEU A CA 1
ATOM 2028 C C . LEU A 1 246 ? 2.252 -2.960 16.932 1.00 98.44 246 LEU A C 1
ATOM 2030 O O . LEU A 1 246 ? 1.171 -2.438 17.212 1.00 98.44 246 LEU A O 1
ATOM 2034 N N . ASP A 1 247 ? 2.636 -4.120 17.469 1.00 98.31 247 ASP A N 1
ATOM 2035 C CA . ASP A 1 247 ? 1.847 -4.855 18.467 1.00 98.31 247 ASP A CA 1
ATOM 2036 C C . ASP A 1 247 ? 1.640 -4.024 19.747 1.00 98.31 247 ASP A C 1
ATOM 2038 O O . ASP A 1 247 ? 0.508 -3.887 20.211 1.00 98.31 247 ASP A O 1
ATOM 2042 N N . GLN A 1 248 ? 2.694 -3.376 20.263 1.00 97.81 248 GLN A N 1
ATOM 2043 C CA . GLN A 1 248 ? 2.609 -2.495 21.440 1.00 97.81 248 GLN A CA 1
ATOM 2044 C C . GLN A 1 248 ? 1.694 -1.284 21.219 1.00 97.81 248 GLN A C 1
ATOM 2046 O O . GLN A 1 248 ? 1.041 -0.826 22.154 1.00 97.81 248 GLN A O 1
ATOM 2051 N N . GLN A 1 249 ? 1.626 -0.766 19.991 1.00 98.19 249 GLN A N 1
ATOM 2052 C CA . GLN A 1 249 ? 0.739 0.347 19.639 1.00 98.19 249 GLN A CA 1
ATOM 2053 C C . GLN A 1 249 ? -0.724 -0.091 19.472 1.00 98.19 249 GLN A C 1
ATOM 2055 O O . GLN A 1 249 ? -1.605 0.763 19.360 1.00 98.19 249 GLN A O 1
ATOM 2060 N N . GLY A 1 250 ? -1.008 -1.397 19.493 1.00 97.94 250 GLY A N 1
ATOM 2061 C CA . GLY A 1 250 ? -2.358 -1.941 19.375 1.00 97.94 250 GLY A CA 1
ATOM 2062 C C . GLY A 1 250 ? -2.839 -2.125 17.935 1.00 97.94 250 GLY A C 1
ATOM 2063 O O . GLY A 1 250 ? -4.050 -2.171 17.712 1.00 97.94 250 GLY A O 1
ATOM 2064 N N . VAL A 1 251 ? -1.922 -2.241 16.964 1.00 98.56 251 VAL A N 1
ATOM 2065 C CA . VAL A 1 251 ? -2.265 -2.620 15.582 1.00 98.56 251 VAL A CA 1
ATOM 2066 C C . VAL A 1 251 ? -3.068 -3.924 15.592 1.00 98.56 251 VAL A C 1
ATOM 2068 O O . VAL A 1 251 ? -2.775 -4.842 16.356 1.00 98.56 251 VAL A O 1
ATOM 2071 N N . LYS A 1 252 ? -4.096 -4.006 14.742 1.00 98.31 252 LYS A N 1
ATOM 2072 C CA . LYS A 1 252 ? -4.939 -5.200 14.563 1.00 98.31 252 LYS A CA 1
ATOM 2073 C C . LYS A 1 252 ? -4.763 -5.857 13.204 1.00 98.31 252 LYS A C 1
ATOM 2075 O O . LYS A 1 252 ? -4.814 -7.082 13.121 1.00 98.31 252 LYS A O 1
ATOM 2080 N N . TYR A 1 253 ? -4.533 -5.054 12.169 1.00 98.81 253 TYR A N 1
ATOM 2081 C CA . TYR A 1 253 ? -4.375 -5.529 10.800 1.00 98.81 253 TYR A CA 1
ATOM 2082 C C . TYR A 1 253 ? -3.245 -4.789 10.097 1.00 98.81 253 TYR A C 1
ATOM 2084 O O . TYR A 1 253 ? -3.102 -3.576 10.263 1.00 98.81 253 TYR A O 1
ATOM 2092 N N . ILE A 1 254 ? -2.483 -5.514 9.287 1.00 98.81 254 ILE A N 1
ATOM 2093 C CA . ILE A 1 254 ? -1.487 -4.972 8.366 1.00 98.81 254 ILE A CA 1
ATOM 2094 C C . ILE A 1 254 ? -1.811 -5.500 6.973 1.00 98.81 254 ILE A C 1
ATOM 2096 O O . ILE A 1 254 ? -1.838 -6.708 6.769 1.00 98.81 254 ILE A O 1
ATOM 2100 N N . PHE A 1 255 ? -2.057 -4.618 6.015 1.00 98.94 255 PHE A N 1
ATOM 2101 C CA . PHE A 1 255 ? -2.371 -4.987 4.636 1.00 98.94 255 PHE A CA 1
ATOM 2102 C C . PHE A 1 255 ? -1.189 -4.654 3.717 1.00 98.94 255 PHE A C 1
ATOM 2104 O O . PHE A 1 255 ? -0.699 -3.521 3.727 1.00 98.94 255 PHE A O 1
ATOM 2111 N N . CYS A 1 256 ? -0.755 -5.649 2.938 1.00 98.69 256 CYS A N 1
ATOM 2112 C CA . CYS A 1 256 ? 0.458 -5.645 2.113 1.00 98.69 256 CYS A CA 1
ATOM 2113 C C . CYS A 1 256 ? 0.189 -6.062 0.653 1.00 98.69 256 CYS A C 1
ATOM 2115 O O . CYS A 1 256 ? -0.856 -6.652 0.359 1.00 98.69 256 CYS A O 1
ATOM 2117 N N . GLY A 1 257 ? 1.160 -5.790 -0.226 1.00 98.50 257 GLY A N 1
ATOM 2118 C CA . GLY A 1 257 ? 1.242 -6.231 -1.628 1.00 98.50 257 GLY A CA 1
ATOM 2119 C C . GLY A 1 257 ? 2.539 -7.008 -1.890 1.00 98.50 257 GLY A C 1
ATOM 2120 O O . GLY A 1 257 ? 2.908 -7.850 -1.065 1.00 98.50 257 GLY A O 1
ATOM 2121 N N . HIS A 1 258 ? 3.249 -6.695 -2.983 1.00 98.38 258 HIS A N 1
ATOM 2122 C CA . HIS A 1 258 ? 4.631 -7.115 -3.308 1.00 98.38 258 HIS A CA 1
ATOM 2123 C C . HIS A 1 258 ? 4.837 -8.594 -3.662 1.00 98.38 258 HIS A C 1
ATOM 2125 O O . HIS A 1 258 ? 5.686 -8.947 -4.476 1.00 98.38 258 HIS A O 1
ATOM 2131 N N . TYR A 1 259 ? 4.089 -9.511 -3.047 1.00 97.19 259 TYR A N 1
ATOM 2132 C CA . TYR A 1 259 ? 4.282 -10.948 -3.268 1.00 97.19 259 TYR A CA 1
ATOM 2133 C C . TYR A 1 259 ? 3.609 -11.463 -4.552 1.00 97.19 259 TYR A C 1
ATOM 2135 O O . TYR A 1 259 ? 3.902 -12.577 -4.997 1.00 97.19 259 TYR A O 1
ATOM 2143 N N . HIS A 1 260 ? 2.679 -10.692 -5.134 1.00 97.81 260 HIS A N 1
ATOM 2144 C CA . HIS A 1 260 ? 1.853 -11.077 -6.292 1.00 97.81 260 HIS A CA 1
ATOM 2145 C C . HIS A 1 260 ? 1.055 -12.381 -6.093 1.00 97.81 260 HIS A C 1
ATOM 2147 O O . HIS A 1 260 ? 0.512 -12.957 -7.038 1.00 97.81 260 HIS A O 1
ATOM 2153 N N . ARG A 1 261 ? 0.929 -12.850 -4.850 1.00 97.56 261 ARG A N 1
ATOM 2154 C CA . ARG A 1 261 ? 0.095 -13.978 -4.422 1.00 97.56 261 ARG A CA 1
ATOM 2155 C C . ARG A 1 261 ? -0.575 -13.619 -3.106 1.00 97.56 261 ARG A C 1
ATOM 2157 O O . ARG A 1 261 ? -0.093 -12.753 -2.376 1.00 97.56 261 ARG A O 1
ATOM 2164 N N . ASN A 1 262 ? -1.680 -14.288 -2.801 1.00 97.75 262 ASN A N 1
ATOM 2165 C CA . ASN A 1 262 ? -2.272 -14.173 -1.480 1.00 97.75 262 ASN A CA 1
ATOM 2166 C C . ASN A 1 262 ? -1.382 -14.882 -0.450 1.00 97.75 262 ASN A C 1
ATOM 2168 O O . ASN A 1 262 ? -0.788 -15.920 -0.736 1.00 97.75 262 ASN A O 1
ATOM 2172 N N . GLY A 1 263 ? -1.290 -14.308 0.744 1.00 96.12 263 GLY A N 1
ATOM 2173 C CA . GLY A 1 263 ? -0.477 -14.847 1.830 1.00 96.12 263 GLY A CA 1
ATOM 2174 C C . GLY A 1 263 ? -0.673 -14.070 3.125 1.00 96.12 263 GLY A C 1
ATOM 2175 O O . GLY A 1 263 ? -1.654 -13.338 3.293 1.00 96.12 263 GLY A O 1
ATOM 2176 N N . GLY A 1 264 ? 0.297 -14.187 4.021 1.00 96.25 264 GLY A N 1
ATOM 2177 C CA . GLY A 1 264 ? 0.274 -13.585 5.344 1.00 96.25 264 GLY A CA 1
ATOM 2178 C C . GLY A 1 264 ? -0.157 -14.565 6.432 1.00 96.25 264 GLY A C 1
ATOM 2179 O O . GLY A 1 264 ? -0.209 -15.773 6.240 1.00 96.25 264 GLY A O 1
ATOM 2180 N N . GLY A 1 265 ? -0.434 -14.027 7.614 1.00 97.25 265 GLY A N 1
ATOM 2181 C CA . GLY A 1 265 ? -0.636 -14.811 8.824 1.00 97.25 265 GLY A CA 1
ATOM 2182 C C . GLY A 1 265 ? -0.660 -13.935 10.070 1.00 97.25 265 GLY A C 1
ATOM 2183 O O . GLY A 1 265 ? -0.755 -12.709 9.998 1.00 97.25 265 GLY A O 1
ATOM 2184 N N . ARG A 1 266 ? -0.583 -14.557 11.247 1.00 98.00 266 ARG A N 1
ATOM 2185 C CA . ARG A 1 266 ? -0.681 -13.847 12.529 1.00 98.00 266 ARG A CA 1
ATOM 2186 C C . ARG A 1 266 ? 0.670 -13.649 13.196 1.00 98.00 266 ARG A C 1
ATOM 2188 O O . ARG A 1 266 ? 1.488 -14.564 13.258 1.00 98.00 266 ARG A O 1
ATOM 2195 N N . TYR A 1 267 ? 0.839 -12.474 13.793 1.00 97.81 267 TYR A N 1
ATOM 2196 C CA . TYR A 1 267 ? 1.892 -12.199 14.759 1.00 97.81 267 TYR A CA 1
ATOM 2197 C C . TYR A 1 267 ? 1.265 -11.574 16.002 1.00 97.81 267 TYR A C 1
ATOM 2199 O O . TYR A 1 267 ? 0.671 -10.499 15.936 1.00 97.81 267 TYR A O 1
ATOM 2207 N N . LYS A 1 268 ? 1.377 -12.272 17.139 1.00 97.12 268 LYS A N 1
ATOM 2208 C CA . LYS A 1 268 ? 0.778 -11.860 18.418 1.00 97.12 268 LYS A CA 1
ATOM 2209 C C . LYS A 1 268 ? -0.692 -11.440 18.245 1.00 97.12 268 LYS A C 1
ATOM 2211 O O . LYS A 1 268 ? -1.536 -12.288 17.945 1.00 97.12 268 LYS A O 1
ATOM 2216 N N . ASN A 1 269 ? -1.003 -10.156 18.440 1.00 97.19 269 ASN A N 1
ATOM 2217 C CA . ASN A 1 269 ? -2.369 -9.643 18.470 1.00 97.19 269 ASN A CA 1
ATOM 2218 C C . ASN A 1 269 ? -2.879 -9.109 17.125 1.00 97.19 269 ASN A C 1
ATOM 2220 O O . ASN A 1 269 ? -4.049 -8.717 17.067 1.00 97.19 269 ASN A O 1
ATOM 2224 N N . PHE A 1 270 ? -2.059 -9.117 16.069 1.00 98.19 270 PHE A N 1
ATOM 2225 C CA . PHE A 1 270 ? -2.461 -8.651 14.744 1.00 98.19 270 PHE A CA 1
ATOM 2226 C C . PHE A 1 270 ? -2.370 -9.729 13.665 1.00 98.19 270 PHE A C 1
ATOM 2228 O O . PHE A 1 270 ? -1.681 -10.746 13.785 1.00 98.19 270 PHE A O 1
ATOM 2235 N N . GLU A 1 271 ? -3.093 -9.473 12.584 1.00 98.62 271 GLU A N 1
ATOM 2236 C CA . GLU A 1 271 ? -3.052 -10.230 11.342 1.00 98.62 271 GLU A CA 1
ATOM 2237 C C . GLU A 1 271 ? -2.358 -9.402 10.260 1.00 98.62 271 GLU A C 1
ATOM 2239 O O . GLU A 1 271 ? -2.672 -8.228 10.071 1.00 98.62 271 GLU A O 1
ATOM 2244 N N . GLN A 1 272 ? -1.407 -10.003 9.554 1.00 98.69 272 GLN A N 1
ATOM 2245 C CA . GLN A 1 272 ? -0.855 -9.443 8.332 1.00 98.69 272 GLN A CA 1
ATOM 2246 C C . GLN A 1 272 ? -1.464 -10.169 7.136 1.00 98.69 272 GLN A C 1
ATOM 2248 O O . GLN A 1 272 ? -1.431 -11.394 7.073 1.00 98.69 272 GLN A O 1
ATOM 2253 N N . VAL A 1 273 ? -1.954 -9.407 6.170 1.00 98.75 273 VAL A N 1
ATOM 2254 C CA . VAL A 1 273 ? -2.647 -9.891 4.982 1.00 98.75 273 VAL A CA 1
ATOM 2255 C C . VAL A 1 273 ? -1.867 -9.451 3.755 1.00 98.75 273 VAL A C 1
ATOM 2257 O O . VAL A 1 273 ? -1.720 -8.254 3.508 1.00 98.75 273 VAL A O 1
ATOM 2260 N N . VAL A 1 274 ? -1.385 -10.411 2.971 1.00 98.56 274 VAL A N 1
ATOM 2261 C CA . VAL A 1 274 ? -0.731 -10.141 1.687 1.00 98.56 274 VAL A CA 1
ATOM 2262 C C . VAL A 1 274 ? -1.750 -10.362 0.578 1.00 98.56 274 VAL A C 1
ATOM 2264 O O . VAL A 1 274 ? -2.398 -11.410 0.513 1.00 98.56 274 VAL A O 1
ATOM 2267 N N . THR A 1 275 ? -1.955 -9.348 -0.254 1.00 98.50 275 THR A N 1
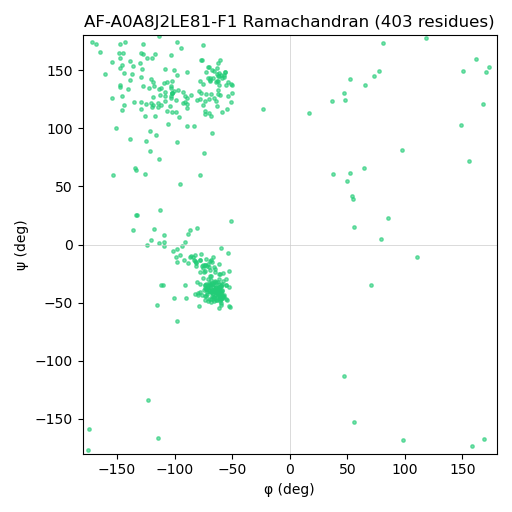ATOM 2268 C CA . THR A 1 275 ? -2.938 -9.372 -1.340 1.00 98.50 275 THR A CA 1
ATOM 2269 C C . THR A 1 275 ? -2.226 -9.612 -2.659 1.00 98.50 275 THR A C 1
ATOM 2271 O O . THR A 1 275 ? -1.239 -8.945 -2.949 1.00 98.50 275 THR A O 1
ATOM 2274 N N . SER A 1 276 ? -2.720 -10.581 -3.438 1.00 98.19 276 SER A N 1
ATOM 2275 C CA . SER A 1 276 ? -2.203 -10.829 -4.786 1.00 98.19 276 SER A CA 1
ATOM 2276 C C . SER A 1 276 ? -2.427 -9.616 -5.694 1.00 98.19 276 SER A C 1
ATOM 2278 O O . SER A 1 276 ? -3.324 -8.803 -5.455 1.00 98.19 276 SER A O 1
ATOM 2280 N N . ALA A 1 277 ? -1.611 -9.521 -6.735 1.00 98.06 277 ALA A N 1
ATOM 2281 C CA . ALA A 1 277 ? -1.538 -8.374 -7.614 1.00 98.06 277 ALA A CA 1
ATOM 2282 C C . ALA A 1 277 ? -2.806 -8.179 -8.450 1.00 98.06 277 ALA A C 1
ATOM 2284 O O . ALA A 1 277 ? -3.494 -9.130 -8.833 1.00 98.06 277 ALA A O 1
ATOM 2285 N N . LEU A 1 278 ? -3.082 -6.923 -8.784 1.00 98.06 278 LEU A N 1
ATOM 2286 C CA . LEU A 1 278 ? -4.040 -6.587 -9.826 1.00 98.06 278 LEU A CA 1
ATOM 2287 C C . LEU A 1 278 ? -3.398 -6.746 -11.211 1.00 98.06 278 LEU A C 1
ATOM 2289 O O . LEU A 1 278 ? -4.016 -7.326 -12.102 1.00 98.06 278 LEU A O 1
ATOM 2293 N N . GLY A 1 279 ? -2.158 -6.285 -11.376 1.00 96.19 279 GLY A N 1
ATOM 2294 C CA . GLY A 1 279 ? -1.333 -6.471 -12.565 1.00 96.19 279 GLY A CA 1
ATOM 2295 C C . GLY A 1 279 ? -0.345 -7.622 -12.377 1.00 96.19 279 GLY A C 1
ATOM 2296 O O . GLY A 1 279 ? 0.554 -7.558 -11.550 1.00 96.19 279 GLY A O 1
ATOM 2297 N N . GLY A 1 280 ? -0.505 -8.695 -13.151 1.00 95.44 280 GLY A N 1
ATOM 2298 C CA . GLY A 1 280 ? 0.442 -9.815 -13.184 1.00 95.44 280 GLY A CA 1
ATOM 2299 C C . GLY A 1 280 ? 0.595 -10.622 -11.881 1.00 95.44 280 GLY A C 1
ATOM 2300 O O . GLY A 1 280 ? 1.685 -10.636 -11.313 1.00 95.44 280 GLY A O 1
ATOM 2301 N N . PRO A 1 281 ? -0.436 -11.345 -11.406 1.00 96.00 281 PRO A N 1
ATOM 2302 C CA . PRO A 1 281 ? -0.284 -12.351 -10.352 1.00 96.00 281 PRO A CA 1
ATOM 2303 C C . PRO A 1 281 ? 0.748 -13.427 -10.708 1.00 96.00 281 PRO A C 1
ATOM 2305 O O . PRO A 1 281 ? 0.873 -13.828 -11.864 1.00 96.00 281 PRO A O 1
ATOM 2308 N N . PHE A 1 282 ? 1.440 -13.961 -9.699 1.00 93.81 282 PHE A N 1
ATOM 2309 C CA . PHE A 1 282 ? 2.417 -15.047 -9.878 1.00 93.81 282 PHE A CA 1
ATOM 2310 C C . PHE A 1 282 ? 1.950 -16.397 -9.308 1.00 93.81 282 PHE A C 1
ATOM 2312 O O . PHE A 1 282 ? 2.719 -17.364 -9.297 1.00 93.81 282 PHE A O 1
ATOM 2319 N N . GLY A 1 283 ? 0.735 -16.465 -8.762 1.00 89.94 283 GLY A N 1
ATOM 2320 C CA . GLY A 1 283 ? 0.153 -17.665 -8.152 1.00 89.94 283 GLY A CA 1
ATOM 2321 C C . GLY A 1 283 ? -1.056 -18.185 -8.921 1.00 89.94 283 GLY A C 1
ATOM 2322 O O . GLY A 1 283 ? -1.312 -17.759 -10.042 1.00 89.94 283 GLY A O 1
ATOM 2323 N N . ASP A 1 284 ? -1.798 -19.090 -8.286 1.00 91.31 284 ASP A N 1
ATOM 2324 C CA . ASP A 1 284 ? -3.013 -19.678 -8.866 1.00 91.31 284 ASP A CA 1
ATOM 2325 C C . ASP A 1 284 ? -4.204 -18.706 -8.850 1.00 91.31 284 ASP A C 1
ATOM 2327 O O . ASP A 1 284 ? -5.138 -18.841 -9.642 1.00 91.31 284 ASP A O 1
ATOM 2331 N N . ASP A 1 285 ? -4.178 -17.719 -7.947 1.00 93.88 285 ASP A N 1
ATOM 2332 C CA . ASP A 1 285 ? -5.178 -16.658 -7.909 1.00 93.88 285 ASP A CA 1
ATOM 2333 C C . ASP A 1 285 ? -5.034 -15.745 -9.141 1.00 93.88 285 ASP A C 1
ATOM 2335 O O . ASP A 1 285 ? -3.933 -15.260 -9.418 1.00 93.88 285 ASP A O 1
ATOM 2339 N N . PRO A 1 286 ? -6.127 -15.464 -9.875 1.00 95.25 286 PRO A N 1
ATOM 2340 C CA . PRO A 1 286 ? -6.099 -14.522 -10.989 1.00 95.25 286 PRO A CA 1
ATOM 2341 C C . PRO A 1 286 ? -6.047 -13.077 -10.476 1.00 95.25 286 PRO A C 1
ATOM 2343 O O . PRO A 1 286 ? -6.277 -12.826 -9.296 1.00 95.25 286 PRO A O 1
ATOM 2346 N N . SER A 1 287 ? -5.840 -12.119 -11.385 1.00 97.62 287 SER A N 1
ATOM 2347 C CA . SER A 1 287 ? -5.848 -10.687 -11.070 1.00 97.62 287 SER A CA 1
ATOM 2348 C C . SER A 1 287 ? -7.096 -10.292 -10.298 1.00 97.62 287 SER A C 1
ATOM 2350 O O . SER A 1 287 ? -8.202 -10.714 -10.637 1.00 97.62 287 SER A O 1
ATOM 2352 N N . GLY A 1 288 ? -6.942 -9.449 -9.283 1.00 97.62 288 GLY A N 1
ATOM 2353 C CA . GLY A 1 288 ? -8.024 -9.197 -8.344 1.00 97.62 288 GLY A CA 1
ATOM 2354 C C . GLY A 1 288 ? -7.720 -8.124 -7.312 1.00 97.62 288 GLY A C 1
ATOM 2355 O O . GLY A 1 288 ? -6.683 -7.468 -7.330 1.00 97.62 288 GLY A O 1
ATOM 2356 N N . PHE A 1 289 ? -8.667 -7.933 -6.403 1.00 98.44 289 PHE A N 1
ATOM 2357 C CA . PHE A 1 289 ? -8.542 -7.016 -5.273 1.00 98.44 289 PHE A CA 1
ATOM 2358 C C . PHE A 1 289 ? -9.250 -7.587 -4.048 1.00 98.44 289 PHE A C 1
ATOM 2360 O O . PHE A 1 289 ? -10.074 -8.494 -4.146 1.00 98.44 289 PHE A O 1
ATOM 2367 N N . ARG A 1 290 ? -8.966 -7.042 -2.869 1.00 98.50 290 ARG A N 1
ATOM 2368 C CA . ARG A 1 290 ? -9.574 -7.469 -1.611 1.00 98.50 290 ARG A CA 1
ATOM 2369 C C . ARG A 1 290 ? -10.662 -6.498 -1.165 1.00 98.50 290 ARG A C 1
ATOM 2371 O O . ARG A 1 290 ? -10.452 -5.288 -1.096 1.00 98.50 290 ARG A O 1
ATOM 2378 N N . ILE A 1 291 ? -11.830 -7.038 -0.830 1.00 98.69 291 ILE A N 1
ATOM 2379 C CA . ILE A 1 291 ? -12.893 -6.300 -0.141 1.00 98.69 291 ILE A CA 1
ATOM 2380 C C . ILE A 1 291 ? -12.687 -6.478 1.359 1.00 98.69 291 ILE A C 1
ATOM 2382 O O . ILE A 1 291 ? -12.611 -7.614 1.827 1.00 98.69 291 ILE A O 1
ATOM 2386 N N . CYS A 1 292 ? -12.643 -5.375 2.104 1.00 98.81 292 CYS A N 1
ATOM 2387 C CA . CYS A 1 292 ? -12.464 -5.369 3.551 1.00 98.81 292 CYS A CA 1
ATOM 2388 C C . CYS A 1 292 ? -13.694 -4.762 4.229 1.00 98.81 292 CYS A C 1
ATOM 2390 O O . CYS A 1 292 ? -13.951 -3.563 4.125 1.00 98.81 292 CYS A O 1
ATOM 2392 N N . HIS A 1 293 ? -14.462 -5.597 4.924 1.00 98.62 293 HIS A N 1
ATOM 2393 C CA . HIS A 1 293 ? -15.639 -5.207 5.685 1.00 98.62 293 HIS A CA 1
ATOM 2394 C C . HIS A 1 293 ? -15.280 -5.006 7.160 1.00 98.62 293 HIS A C 1
ATOM 2396 O O . HIS A 1 293 ? -14.983 -5.956 7.887 1.00 98.62 293 HIS A O 1
ATOM 2402 N N . VAL A 1 294 ? -15.303 -3.751 7.589 1.00 98.62 294 VAL A N 1
ATOM 2403 C CA . VAL A 1 294 ? -14.984 -3.313 8.945 1.00 98.62 294 VAL A CA 1
ATOM 2404 C C . VAL A 1 294 ? -16.231 -3.415 9.812 1.00 98.62 294 VAL A C 1
ATOM 2406 O O . VAL A 1 294 ? -17.283 -2.880 9.470 1.00 98.62 294 VAL A O 1
ATOM 2409 N N . THR A 1 295 ? -16.097 -4.066 10.961 1.00 98.38 295 THR A N 1
ATOM 2410 C CA . THR A 1 295 ? -17.130 -4.188 11.995 1.00 98.38 295 THR A CA 1
ATOM 2411 C C . THR A 1 295 ? -16.563 -3.747 13.339 1.00 98.38 295 THR A C 1
ATOM 2413 O O . THR A 1 295 ? -15.358 -3.549 13.470 1.00 98.38 295 THR A O 1
ATOM 2416 N N . GLU A 1 296 ? -17.400 -3.645 14.367 1.00 96.50 296 GLU A N 1
ATOM 2417 C CA . GLU A 1 296 ? -16.939 -3.303 15.717 1.00 96.50 296 GLU A CA 1
ATOM 2418 C C . GLU A 1 296 ? -15.906 -4.322 16.240 1.00 96.50 296 GLU A C 1
ATOM 2420 O O . GLU A 1 296 ? -14.946 -3.964 16.914 1.00 96.50 296 GLU A O 1
ATOM 2425 N N . HIS A 1 297 ? -16.043 -5.596 15.867 1.00 95.81 297 HIS A N 1
ATOM 2426 C CA . HIS A 1 297 ? -15.233 -6.686 16.420 1.00 95.81 297 HIS A CA 1
ATOM 2427 C C . HIS A 1 297 ? -14.006 -7.058 15.580 1.00 95.81 297 HIS A C 1
ATOM 2429 O O . HIS A 1 297 ? -13.176 -7.844 16.031 1.00 95.81 297 HIS A O 1
ATOM 2435 N N . GLY A 1 298 ? -13.874 -6.512 14.372 1.00 97.19 298 GLY A N 1
ATOM 2436 C CA . GLY A 1 298 ? -12.750 -6.804 13.488 1.00 97.19 298 GLY A CA 1
ATOM 2437 C C . GLY A 1 298 ? -13.047 -6.504 12.027 1.00 97.19 298 GLY A C 1
ATOM 2438 O O . GLY A 1 298 ? -14.098 -5.956 11.683 1.00 97.19 298 GLY A O 1
ATOM 2439 N N . ILE A 1 299 ? -12.109 -6.887 11.166 1.00 98.50 299 ILE A N 1
ATOM 2440 C CA . ILE A 1 299 ? -12.181 -6.698 9.720 1.00 98.50 299 ILE A CA 1
ATOM 2441 C C . ILE A 1 299 ? -12.264 -8.070 9.059 1.00 98.50 299 ILE A C 1
ATOM 2443 O O . ILE A 1 299 ? -11.349 -8.881 9.171 1.00 98.50 299 ILE A O 1
ATOM 2447 N N . PHE A 1 300 ? -13.367 -8.317 8.360 1.00 98.25 300 PHE A N 1
ATOM 2448 C CA . PHE A 1 300 ? -13.537 -9.494 7.515 1.00 98.25 300 PHE A CA 1
ATOM 2449 C C . PHE A 1 300 ? -13.106 -9.134 6.105 1.00 98.25 300 PHE A C 1
ATOM 2451 O O . PHE A 1 300 ? -13.544 -8.113 5.577 1.00 98.25 300 PHE A O 1
ATOM 2458 N N . HIS A 1 301 ? -12.277 -9.958 5.475 1.00 98.38 301 HIS A N 1
ATOM 2459 C CA . HIS A 1 301 ? -11.778 -9.638 4.149 1.00 98.38 301 HIS A CA 1
ATOM 2460 C C . HIS A 1 301 ? -11.777 -10.828 3.198 1.00 98.38 301 HIS A C 1
ATOM 2462 O O . HIS A 1 301 ? -11.516 -11.964 3.592 1.00 98.38 301 HIS A O 1
ATOM 2468 N N . GLN A 1 302 ? -12.009 -10.555 1.918 1.00 98.06 302 GLN A N 1
ATOM 2469 C CA . GLN A 1 302 ? -12.064 -11.573 0.874 1.00 98.06 302 GLN A CA 1
ATOM 2470 C C . GLN A 1 302 ? -11.386 -11.067 -0.396 1.00 98.06 302 GLN A C 1
ATOM 2472 O O . GLN A 1 302 ? -11.635 -9.937 -0.814 1.00 98.06 302 GLN A O 1
ATOM 2477 N N . TYR A 1 303 ? -10.535 -11.902 -0.994 1.00 98.25 303 TYR A N 1
ATOM 2478 C CA . TYR A 1 303 ? -9.964 -11.644 -2.312 1.00 98.25 303 TYR A CA 1
ATOM 2479 C C . TYR A 1 303 ? -11.007 -11.947 -3.389 1.00 98.25 303 TYR A C 1
ATOM 2481 O O . TYR A 1 303 ? -11.655 -12.995 -3.347 1.00 98.25 303 TYR A O 1
ATOM 2489 N N . ILE A 1 304 ? -11.193 -11.015 -4.316 1.00 97.06 304 ILE A N 1
ATOM 2490 C CA . ILE A 1 304 ? -12.182 -11.076 -5.385 1.00 97.06 304 ILE A CA 1
ATOM 2491 C C . ILE A 1 304 ? -11.447 -11.005 -6.725 1.00 97.06 304 ILE A C 1
ATOM 2493 O O . ILE A 1 304 ? -10.756 -10.013 -6.980 1.00 97.06 304 ILE A O 1
ATOM 2497 N N . PRO A 1 305 ? -11.607 -12.020 -7.590 1.00 95.62 305 PRO A N 1
ATOM 2498 C CA . PRO A 1 305 ? -11.022 -12.002 -8.918 1.00 95.62 305 PRO A CA 1
ATOM 2499 C C . PRO A 1 305 ? -11.709 -10.946 -9.792 1.00 95.62 305 PRO A C 1
ATOM 2501 O O . PRO A 1 305 ? -12.929 -10.766 -9.755 1.00 95.62 305 PRO A O 1
ATOM 2504 N N . VAL A 1 306 ? -10.920 -10.264 -10.612 1.00 92.56 306 VAL A N 1
ATOM 2505 C CA . VAL A 1 306 ? -11.382 -9.340 -11.643 1.00 92.56 306 VAL A CA 1
ATOM 2506 C C . VAL A 1 306 ? -11.548 -10.117 -12.938 1.00 92.56 306 VAL A C 1
ATOM 2508 O O . VAL A 1 306 ? -10.614 -10.724 -13.453 1.00 92.56 306 VAL A O 1
ATOM 2511 N N . ILE A 1 307 ? -12.758 -10.078 -13.486 1.00 80.25 307 ILE A N 1
ATOM 2512 C CA . ILE A 1 307 ? -13.070 -10.696 -14.773 1.00 80.25 307 ILE A CA 1
ATOM 2513 C C . ILE A 1 307 ? -13.126 -9.589 -15.821 1.00 80.25 307 ILE A C 1
ATOM 2515 O O . ILE A 1 307 ? -14.014 -8.734 -15.786 1.00 80.25 307 ILE A O 1
ATOM 2519 N N . VAL A 1 308 ? -12.196 -9.615 -16.774 1.00 74.25 308 VAL A N 1
ATOM 2520 C CA . VAL A 1 308 ? -12.221 -8.710 -17.926 1.00 74.25 308 VAL A CA 1
ATOM 2521 C C . VAL A 1 308 ? -13.155 -9.297 -18.978 1.00 74.25 308 VAL A C 1
ATOM 2523 O O . VAL A 1 308 ? -12.808 -10.227 -19.701 1.00 74.25 308 VAL A O 1
ATOM 2526 N N . THR A 1 309 ? -14.371 -8.763 -19.077 1.00 57.78 309 THR A N 1
ATOM 2527 C CA . THR A 1 309 ? -15.252 -9.072 -20.208 1.00 57.78 309 THR A CA 1
ATOM 2528 C C . THR A 1 309 ? -14.794 -8.263 -21.419 1.00 57.78 309 THR A C 1
ATOM 2530 O O . THR A 1 309 ? -14.728 -7.035 -21.348 1.00 57.78 309 THR A O 1
ATOM 2533 N N . THR A 1 310 ? -14.525 -8.930 -22.540 1.00 49.19 310 THR A N 1
ATOM 2534 C CA . THR A 1 310 ? -13.999 -8.351 -23.794 1.00 49.19 310 THR A CA 1
ATOM 2535 C C . THR A 1 310 ? -14.879 -7.269 -24.437 1.00 49.19 310 THR A C 1
ATOM 2537 O O . THR A 1 310 ? -14.486 -6.666 -25.433 1.00 49.19 310 THR A O 1
ATOM 2540 N N . GLU A 1 311 ? -16.056 -6.969 -23.885 1.00 43.81 311 GLU A N 1
ATOM 2541 C CA . GLU A 1 311 ? -17.026 -6.073 -24.513 1.00 43.81 311 GLU A CA 1
ATOM 2542 C C . GLU A 1 311 ? -16.688 -4.577 -24.412 1.00 43.81 311 GLU A C 1
ATOM 2544 O O . GLU A 1 311 ? -17.236 -3.797 -25.192 1.00 43.81 311 GLU A O 1
ATOM 2549 N N . LYS A 1 312 ? -15.813 -4.130 -23.496 1.00 41.59 312 LYS A N 1
ATOM 2550 C CA . LYS A 1 312 ? -15.559 -2.686 -23.294 1.00 41.59 312 LYS A CA 1
ATOM 2551 C C . LYS A 1 312 ? -14.169 -2.353 -22.743 1.00 41.59 312 LYS A C 1
ATOM 2553 O O . LYS A 1 312 ? -14.075 -1.685 -21.718 1.00 41.59 312 LYS A O 1
ATOM 2558 N N . ILE A 1 313 ? -13.090 -2.712 -23.439 1.00 43.19 313 ILE A N 1
ATOM 2559 C CA . ILE A 1 313 ? -11.886 -1.867 -23.340 1.00 43.19 313 ILE A CA 1
ATOM 2560 C C . ILE A 1 313 ? -12.218 -0.606 -24.145 1.00 43.19 313 ILE A C 1
ATOM 2562 O O . ILE A 1 313 ? -12.478 -0.720 -25.350 1.00 43.19 313 ILE A O 1
ATOM 2566 N N . PRO A 1 314 ? -12.311 0.590 -23.536 1.00 40.75 314 PRO A N 1
ATOM 2567 C CA . PRO A 1 314 ? -12.574 1.795 -24.301 1.00 40.75 314 PRO A CA 1
ATOM 2568 C C . PRO A 1 314 ? -11.464 1.953 -25.344 1.00 40.75 314 PRO A C 1
ATOM 2570 O O . PRO A 1 314 ? -10.318 2.226 -25.002 1.00 40.75 314 PRO A O 1
ATOM 2573 N N . LYS A 1 315 ? -11.808 1.854 -26.636 1.00 42.84 315 LYS A N 1
ATOM 2574 C CA . LYS A 1 315 ? -10.905 2.165 -27.767 1.00 42.84 315 LYS A CA 1
ATOM 2575 C C . LYS A 1 315 ? -10.282 3.572 -27.685 1.00 42.84 315 LYS A C 1
ATOM 2577 O O . LYS A 1 315 ? -9.425 3.909 -28.490 1.00 42.84 315 LYS A O 1
ATOM 2582 N N . ALA A 1 316 ? -10.716 4.400 -26.735 1.00 42.16 316 ALA A N 1
ATOM 2583 C CA . ALA A 1 316 ? -10.157 5.711 -26.450 1.00 42.16 316 ALA A CA 1
ATOM 2584 C C . ALA A 1 316 ? -8.780 5.680 -25.754 1.00 42.16 316 ALA A C 1
ATOM 2586 O O . ALA A 1 316 ? -8.146 6.730 -25.724 1.00 42.16 316 ALA A O 1
ATOM 2587 N N . LEU A 1 317 ? -8.326 4.526 -25.244 1.00 44.22 317 LEU A N 1
ATOM 2588 C CA . LEU A 1 317 ? -7.026 4.374 -24.569 1.00 44.22 317 LEU A CA 1
ATOM 2589 C C . LEU A 1 317 ? -5.936 3.742 -25.452 1.00 44.22 317 LEU A C 1
ATOM 2591 O O . LEU A 1 317 ? -4.779 3.725 -25.060 1.00 44.22 317 LEU A O 1
ATOM 2595 N N . SER A 1 318 ? -6.257 3.289 -26.673 1.00 38.91 318 SER A N 1
ATOM 2596 C CA . SER A 1 318 ? -5.210 2.866 -27.614 1.00 38.91 318 SER A CA 1
ATOM 2597 C C . SER A 1 318 ? -4.315 4.066 -27.942 1.00 38.91 318 SER A C 1
ATOM 2599 O O . SER A 1 318 ? -4.858 5.106 -28.329 1.00 38.91 318 SER A O 1
ATOM 2601 N N . HIS A 1 319 ? -2.992 3.902 -27.832 1.00 44.50 319 HIS A N 1
ATOM 2602 C CA . HIS A 1 319 ? -1.891 4.880 -27.963 1.00 44.50 319 HIS A CA 1
ATOM 2603 C C . HIS A 1 319 ? -1.846 5.794 -29.222 1.00 44.50 319 HIS A C 1
ATOM 2605 O O . HIS A 1 319 ? -0.821 6.393 -29.539 1.00 44.50 319 HIS A O 1
ATOM 2611 N N . ASN A 1 320 ? -2.945 5.987 -29.950 1.00 37.53 320 ASN A N 1
ATOM 2612 C CA . ASN A 1 320 ? -3.037 6.863 -31.118 1.00 37.53 320 ASN A CA 1
ATOM 2613 C C . ASN A 1 320 ? -3.352 8.339 -30.810 1.00 37.53 320 ASN A C 1
ATOM 2615 O O . ASN A 1 320 ? -3.623 9.106 -31.737 1.00 37.53 320 ASN A O 1
ATOM 2619 N N . LYS A 1 321 ? -3.282 8.799 -29.554 1.00 36.28 321 LYS A N 1
ATOM 2620 C CA . LYS A 1 321 ? -3.351 10.238 -29.251 1.00 36.28 321 LYS A CA 1
ATOM 2621 C C . LYS A 1 321 ? -1.964 10.843 -29.052 1.00 36.28 321 LYS A C 1
ATOM 2623 O O . LYS A 1 321 ? -1.439 10.941 -27.956 1.00 36.28 321 LYS A O 1
ATOM 2628 N N . LEU A 1 322 ? -1.416 11.260 -30.191 1.00 33.62 322 LEU A N 1
ATOM 2629 C CA . LEU A 1 322 ? -0.664 12.496 -30.415 1.00 33.62 322 LEU A CA 1
ATOM 2630 C C . LEU A 1 322 ? -0.144 13.225 -29.164 1.00 33.62 322 LEU A C 1
ATOM 2632 O O . LEU A 1 322 ? -0.887 13.860 -28.420 1.00 33.62 322 LEU A O 1
ATOM 2636 N N . HIS A 1 323 ? 1.184 13.225 -29.070 1.00 43.25 323 HIS A N 1
ATOM 2637 C CA . HIS A 1 323 ? 2.030 14.177 -28.364 1.00 43.25 323 HIS A CA 1
ATOM 2638 C C . HIS A 1 323 ? 1.406 15.563 -28.127 1.00 43.25 323 HIS A C 1
ATOM 2640 O O . HIS A 1 323 ? 1.250 16.348 -29.062 1.00 43.25 323 HIS A O 1
ATOM 2646 N N . GLY A 1 324 ? 1.208 15.920 -26.855 1.00 38.09 324 GLY A N 1
ATOM 2647 C CA . GLY A 1 324 ? 1.056 17.318 -26.454 1.00 38.09 324 GLY A CA 1
ATOM 2648 C C . GLY A 1 324 ? 0.287 17.543 -25.156 1.00 38.09 324 GLY A C 1
ATOM 2649 O O . GLY A 1 324 ? -0.813 18.077 -25.207 1.00 38.09 324 GLY A O 1
ATOM 2650 N N . SER A 1 325 ? 0.868 17.224 -23.993 1.00 35.66 325 SER A N 1
ATOM 2651 C CA . SER A 1 325 ? 0.357 17.711 -22.700 1.00 35.66 325 SER A CA 1
ATOM 2652 C C . SER A 1 325 ? 1.227 18.870 -22.172 1.00 35.66 325 SER A C 1
ATOM 2654 O O . SER A 1 325 ? 2.460 18.859 -22.256 1.00 35.66 325 SER A O 1
ATOM 2656 N N . SER A 1 326 ? 0.585 19.922 -21.651 1.00 36.91 326 SER A N 1
ATOM 2657 C CA . SER A 1 326 ? 1.217 21.143 -21.106 1.00 36.91 326 SER A CA 1
ATOM 2658 C C . SER A 1 326 ? 2.019 20.898 -19.815 1.00 36.91 326 SER A C 1
ATOM 2660 O O . SER A 1 326 ? 2.865 21.715 -19.428 1.00 36.91 326 SER A O 1
ATOM 2662 N N . SER A 1 327 ? 1.814 19.741 -19.184 1.00 36.94 327 SER A N 1
ATOM 2663 C CA . SER A 1 327 ? 2.574 19.236 -18.036 1.00 36.94 327 SER A CA 1
ATOM 2664 C C . SER A 1 327 ? 4.040 18.965 -18.394 1.00 36.94 327 SER A C 1
ATOM 2666 O O . SER A 1 327 ? 4.940 19.240 -17.592 1.00 36.94 327 SER A O 1
ATOM 2668 N N . ARG A 1 328 ? 4.302 18.562 -19.647 1.00 38.84 328 ARG A N 1
ATOM 2669 C CA . ARG A 1 328 ? 5.646 18.326 -20.197 1.00 38.84 328 ARG A CA 1
ATOM 2670 C C . ARG A 1 328 ? 6.508 19.591 -20.198 1.00 38.84 328 ARG A C 1
ATOM 2672 O O . ARG A 1 328 ? 7.696 19.537 -19.894 1.00 38.84 328 ARG A O 1
ATOM 2679 N N . GLN A 1 329 ? 5.913 20.755 -20.476 1.00 35.09 329 GLN A N 1
ATOM 2680 C CA . GLN A 1 329 ? 6.641 22.030 -20.491 1.00 35.09 329 GLN A CA 1
ATOM 2681 C C . GLN A 1 329 ? 6.997 22.519 -19.084 1.00 35.09 329 GLN A C 1
ATOM 2683 O O . GLN A 1 329 ? 8.078 23.071 -18.895 1.00 35.09 329 GLN A O 1
ATOM 2688 N N . HIS A 1 330 ? 6.140 22.286 -18.086 1.00 35.72 330 HIS A N 1
ATOM 2689 C CA . HIS A 1 330 ? 6.415 22.693 -16.706 1.00 35.72 330 HIS A CA 1
ATOM 2690 C C . HIS A 1 330 ? 7.487 21.818 -16.047 1.00 35.72 330 HIS A C 1
ATOM 2692 O O . HIS A 1 330 ? 8.351 22.342 -15.343 1.00 35.72 330 HIS A O 1
ATOM 2698 N N . PHE A 1 331 ? 7.490 20.510 -16.321 1.00 36.84 331 PHE A N 1
ATOM 2699 C CA . PHE A 1 331 ? 8.486 19.604 -15.753 1.00 36.84 331 PHE A CA 1
ATOM 2700 C C . PHE A 1 331 ? 9.848 19.688 -16.452 1.00 36.84 331 PHE A C 1
ATOM 2702 O O . PHE A 1 331 ? 10.863 19.776 -15.766 1.00 36.84 331 PHE A O 1
ATOM 2709 N N . ILE A 1 332 ? 9.891 19.800 -17.787 1.00 38.06 332 ILE A N 1
ATOM 2710 C CA . ILE A 1 332 ? 11.146 20.077 -18.509 1.00 38.06 332 ILE A CA 1
ATOM 2711 C C . ILE A 1 332 ? 11.729 21.428 -18.073 1.00 38.06 332 ILE A C 1
ATOM 2713 O O . ILE A 1 332 ? 12.937 21.547 -17.888 1.00 38.06 332 ILE A O 1
ATOM 2717 N N . LYS A 1 333 ? 10.892 22.445 -17.826 1.00 34.31 333 LYS A N 1
ATOM 2718 C CA . LYS A 1 333 ? 11.346 23.739 -17.292 1.00 34.31 333 LYS A CA 1
ATOM 2719 C C . LYS A 1 333 ? 11.911 23.616 -15.871 1.00 34.31 333 LYS A C 1
ATOM 2721 O O . LYS A 1 333 ? 12.922 24.246 -15.592 1.00 34.31 333 LYS A O 1
ATOM 2726 N N . PHE A 1 334 ? 11.329 22.774 -15.014 1.00 37.28 334 PHE A N 1
ATOM 2727 C CA . PHE A 1 334 ? 11.858 22.470 -13.678 1.00 37.28 334 PHE A CA 1
ATOM 2728 C C . PHE A 1 334 ? 13.191 21.697 -13.727 1.00 37.28 334 PHE A C 1
ATOM 2730 O O . PHE A 1 334 ? 14.148 22.077 -13.054 1.00 37.28 334 PHE A O 1
ATOM 2737 N N . LEU A 1 335 ? 13.310 20.674 -14.578 1.00 35.00 335 LEU A N 1
ATOM 2738 C CA . LEU A 1 335 ? 14.569 19.943 -14.771 1.00 35.00 335 LEU A CA 1
ATOM 2739 C C . LEU A 1 335 ? 15.671 20.847 -15.349 1.00 35.00 335 LEU A C 1
ATOM 2741 O O . LEU A 1 335 ? 16.804 20.811 -14.873 1.00 35.00 335 LEU A O 1
ATOM 2745 N N . ASN A 1 336 ? 15.324 21.741 -16.279 1.00 36.97 336 ASN A N 1
ATOM 2746 C CA . ASN A 1 336 ? 16.255 22.722 -16.846 1.00 36.97 336 ASN A CA 1
ATOM 2747 C C . ASN A 1 336 ? 16.682 23.810 -15.843 1.00 36.97 336 ASN A C 1
ATOM 2749 O O . ASN A 1 336 ? 17.742 24.407 -16.011 1.00 36.97 336 ASN A O 1
ATOM 2753 N N . THR A 1 337 ? 15.905 24.066 -14.782 1.00 35.62 337 THR A N 1
ATOM 2754 C CA . THR A 1 337 ? 16.337 24.944 -13.673 1.00 35.62 337 THR A CA 1
ATOM 2755 C C . THR A 1 337 ? 17.298 24.267 -12.693 1.00 35.62 337 THR A C 1
ATOM 2757 O O . THR A 1 337 ? 17.937 24.953 -11.898 1.00 35.62 337 THR A O 1
ATOM 2760 N N . LEU A 1 338 ? 17.431 22.938 -12.756 1.00 32.94 338 LEU A N 1
ATOM 2761 C CA . LEU A 1 338 ? 18.326 22.145 -11.905 1.00 32.94 338 LEU A CA 1
ATOM 2762 C C . LEU A 1 338 ? 19.664 21.810 -12.589 1.00 32.94 338 LEU A C 1
ATOM 2764 O O . LEU A 1 338 ? 20.559 21.252 -11.953 1.00 32.94 338 LEU A O 1
ATOM 2768 N N . THR A 1 339 ? 19.835 22.182 -13.860 1.00 31.36 339 THR A N 1
ATOM 2769 C CA . THR A 1 339 ? 21.078 22.014 -14.624 1.00 31.36 339 THR A CA 1
ATOM 2770 C C . THR A 1 339 ? 21.836 23.341 -14.749 1.00 31.36 339 THR A C 1
ATOM 2772 O O . THR A 1 339 ? 21.263 24.313 -15.245 1.00 31.36 339 THR A O 1
ATOM 2775 N N . PRO A 1 340 ? 23.126 23.429 -14.370 1.00 31.22 340 PRO A N 1
ATOM 2776 C CA . PRO A 1 340 ? 23.951 24.582 -14.716 1.00 31.22 340 PRO A CA 1
ATOM 2777 C C . PRO A 1 340 ? 24.145 24.633 -16.237 1.00 31.22 340 PRO A C 1
ATOM 2779 O O . PRO A 1 340 ? 24.580 23.649 -16.835 1.00 31.22 340 PRO A O 1
ATOM 2782 N N . ASN A 1 341 ? 23.819 25.773 -16.849 1.00 34.28 341 ASN A N 1
ATOM 2783 C CA . ASN A 1 341 ? 24.002 26.030 -18.279 1.00 34.28 341 ASN A CA 1
ATOM 2784 C C . ASN A 1 341 ? 25.433 25.697 -18.734 1.00 34.28 341 ASN A C 1
ATOM 2786 O O . ASN A 1 341 ? 26.395 26.284 -18.242 1.00 34.28 341 ASN A O 1
ATOM 2790 N N . GLY A 1 342 ? 25.541 24.802 -19.716 1.00 29.30 342 GLY A N 1
ATOM 2791 C CA . GLY A 1 342 ? 26.767 24.477 -20.439 1.00 29.30 342 GLY A CA 1
ATOM 2792 C C . GLY A 1 342 ? 26.464 24.326 -21.928 1.00 29.30 342 GLY A C 1
ATOM 2793 O O . GLY A 1 342 ? 26.046 23.266 -22.369 1.00 29.30 342 GLY A O 1
ATOM 2794 N N . GLU A 1 343 ? 26.591 25.448 -22.632 1.00 29.78 343 GLU A N 1
ATOM 2795 C CA . GLU A 1 343 ? 26.951 25.663 -24.044 1.00 29.78 343 GLU A CA 1
ATOM 2796 C C . GLU A 1 343 ? 26.488 24.695 -25.157 1.00 29.78 343 GLU A C 1
ATOM 2798 O O . GLU A 1 343 ? 26.821 23.516 -25.229 1.00 29.78 343 GLU A O 1
ATOM 2803 N N . ARG A 1 344 ? 25.804 25.298 -26.143 1.00 29.20 344 ARG A N 1
ATOM 2804 C CA . ARG A 1 344 ? 25.588 24.788 -27.505 1.00 29.20 344 ARG A CA 1
ATOM 2805 C C . ARG A 1 344 ? 26.856 24.917 -28.360 1.00 29.20 344 ARG A C 1
ATOM 2807 O O . ARG A 1 344 ? 27.423 26.000 -28.424 1.00 29.20 344 ARG A O 1
ATOM 2814 N N . SER A 1 345 ? 27.164 23.886 -29.147 1.00 28.42 345 SER A N 1
ATOM 2815 C CA . SER A 1 345 ? 27.586 23.894 -30.573 1.00 28.42 345 SER A CA 1
ATOM 2816 C C . SER A 1 345 ? 28.059 22.466 -30.920 1.00 28.42 345 SER A C 1
ATOM 2818 O O . SER A 1 345 ? 28.515 21.760 -30.035 1.00 28.42 345 SER A O 1
ATOM 2820 N N . GLY A 1 346 ? 27.950 21.886 -32.112 1.00 26.45 346 GLY A N 1
ATOM 2821 C CA . GLY A 1 346 ? 27.501 22.308 -33.429 1.00 26.45 346 GLY A CA 1
ATOM 2822 C C . GLY A 1 346 ? 27.345 21.061 -34.325 1.00 26.45 346 GLY A C 1
ATOM 2823 O O . GLY A 1 346 ? 27.669 19.942 -33.939 1.00 26.45 346 GLY A O 1
ATOM 2824 N N . SER A 1 347 ? 26.791 21.276 -35.512 1.00 25.78 347 SER A N 1
ATOM 2825 C CA . SER A 1 347 ? 26.441 20.301 -36.553 1.00 25.78 347 SER A CA 1
ATOM 2826 C C . SER A 1 347 ? 27.621 19.568 -37.212 1.00 25.78 347 SER A C 1
ATOM 2828 O O . SER A 1 347 ? 28.621 20.218 -37.503 1.00 25.78 347 SER A O 1
ATOM 2830 N N . ALA A 1 348 ? 27.414 18.320 -37.659 1.00 26.81 348 ALA A N 1
ATOM 2831 C CA . ALA A 1 348 ? 27.946 17.805 -38.934 1.00 26.81 348 ALA A CA 1
ATOM 2832 C C . ALA A 1 348 ? 27.183 16.549 -39.414 1.00 26.81 348 ALA A C 1
ATOM 2834 O O . ALA A 1 348 ? 26.679 15.770 -38.612 1.00 26.81 348 ALA A O 1
ATOM 2835 N N . LYS A 1 349 ? 27.073 16.421 -40.741 1.00 26.20 349 LYS A N 1
ATOM 2836 C CA . LYS A 1 349 ? 26.371 15.395 -41.532 1.00 26.20 349 LYS A CA 1
ATOM 2837 C C . LYS A 1 349 ? 27.308 14.241 -41.953 1.00 26.20 349 LYS A C 1
ATOM 2839 O O . LYS A 1 349 ? 28.515 14.442 -41.940 1.00 26.20 349 LYS A O 1
ATOM 2844 N N . SER A 1 350 ? 26.667 13.179 -42.476 1.00 25.80 350 SER A N 1
ATOM 2845 C CA . SER A 1 350 ? 27.138 12.111 -43.401 1.00 25.80 350 SER A CA 1
ATOM 2846 C C . SER A 1 350 ? 28.090 11.056 -42.794 1.00 25.80 350 SER A C 1
ATOM 2848 O O . SER A 1 350 ? 28.802 11.351 -41.850 1.00 25.80 350 SER A O 1
ATOM 2850 N N . ASP A 1 351 ? 28.094 9.764 -43.149 1.00 26.11 351 ASP A N 1
ATOM 2851 C CA . ASP A 1 351 ? 27.828 9.096 -44.424 1.00 26.11 351 ASP A CA 1
ATOM 2852 C C . ASP A 1 351 ? 27.346 7.635 -44.283 1.00 26.11 351 ASP A C 1
ATOM 2854 O O . ASP A 1 351 ? 27.609 6.924 -43.316 1.00 26.11 351 ASP A O 1
ATOM 2858 N N . THR A 1 352 ? 26.672 7.208 -45.345 1.00 26.95 352 THR A N 1
ATOM 2859 C CA . THR A 1 352 ? 26.291 5.859 -45.783 1.00 26.95 352 THR A CA 1
ATOM 2860 C C . THR A 1 352 ? 27.464 4.876 -45.918 1.00 26.95 352 THR A C 1
ATOM 2862 O O . THR A 1 352 ? 28.416 5.201 -46.618 1.00 26.95 352 THR A O 1
ATOM 2865 N N . VAL A 1 353 ? 27.314 3.619 -45.464 1.00 27.23 353 VAL A N 1
ATOM 2866 C CA . VAL A 1 353 ? 27.910 2.425 -46.117 1.00 27.23 353 VAL A CA 1
ATOM 2867 C C . VAL A 1 353 ? 26.979 1.208 -45.974 1.00 27.23 353 VAL A C 1
ATOM 2869 O O . VAL A 1 353 ? 26.549 0.853 -44.882 1.00 27.23 353 VAL A O 1
ATOM 2872 N N . LYS A 1 354 ? 26.685 0.567 -47.115 1.00 28.14 354 LYS A N 1
ATOM 2873 C CA . LYS A 1 354 ? 26.035 -0.747 -47.274 1.00 28.14 354 LYS A CA 1
ATOM 2874 C C . LYS A 1 354 ? 27.074 -1.876 -47.292 1.00 28.14 354 LYS A C 1
ATOM 2876 O O . LYS A 1 354 ? 28.109 -1.693 -47.928 1.00 28.14 354 LYS A O 1
ATOM 2881 N N . ARG A 1 355 ? 26.686 -3.058 -46.785 1.00 26.08 355 ARG A N 1
ATOM 2882 C CA . ARG A 1 355 ? 26.915 -4.452 -47.280 1.00 26.08 355 ARG A CA 1
ATOM 2883 C C . ARG A 1 355 ? 26.950 -5.407 -46.076 1.00 26.08 355 ARG A C 1
ATOM 2885 O O . ARG A 1 355 ? 27.465 -5.010 -45.047 1.00 26.08 355 ARG A O 1
ATOM 2892 N N . SER A 1 356 ? 26.560 -6.678 -46.108 1.00 25.67 356 SER A N 1
ATOM 2893 C CA . SER A 1 356 ? 25.685 -7.556 -46.909 1.00 25.67 356 SER A CA 1
ATOM 2894 C C . SER A 1 356 ? 25.939 -8.981 -46.374 1.00 25.67 356 SER A C 1
ATOM 2896 O O . SER A 1 356 ? 27.075 -9.236 -45.987 1.00 25.67 356 SER A O 1
ATOM 2898 N N . THR A 1 357 ? 24.948 -9.885 -46.483 1.00 28.50 357 THR A N 1
ATOM 2899 C CA . THR A 1 357 ? 25.031 -11.376 -46.404 1.00 28.50 357 THR A CA 1
ATOM 2900 C C . THR A 1 357 ? 25.446 -11.972 -45.049 1.00 28.50 357 THR A C 1
ATOM 2902 O O . THR A 1 357 ? 26.381 -11.483 -44.440 1.00 28.50 357 THR A O 1
ATOM 2905 N N . GLY A 1 358 ? 24.868 -13.039 -44.498 1.00 24.52 358 GLY A N 1
ATOM 2906 C CA . GLY A 1 358 ? 23.923 -14.076 -44.928 1.00 24.52 358 GLY A CA 1
ATOM 2907 C C . GLY A 1 358 ? 24.057 -15.243 -43.922 1.00 24.52 358 GLY A C 1
ATOM 2908 O O . GLY A 1 358 ? 25.078 -15.311 -43.239 1.00 24.52 358 GLY A O 1
ATOM 2909 N N . GLY A 1 359 ? 23.067 -16.134 -43.811 1.00 25.64 359 GLY A N 1
ATOM 2910 C CA . GLY A 1 359 ? 23.189 -17.367 -43.013 1.00 25.64 359 GLY A CA 1
ATOM 2911 C C . GLY A 1 359 ? 21.875 -17.843 -42.398 1.00 25.64 359 GLY A C 1
ATOM 2912 O O . GLY A 1 359 ? 21.412 -17.269 -41.419 1.00 25.64 359 GLY A O 1
ATOM 2913 N N . GLU A 1 360 ? 21.300 -18.867 -43.022 1.00 28.11 360 GLU A N 1
ATOM 2914 C CA . GLU A 1 360 ? 20.122 -19.646 -42.631 1.00 28.11 360 GLU A CA 1
ATOM 2915 C C . GLU A 1 360 ? 20.409 -20.673 -41.524 1.00 28.11 360 GLU A C 1
ATOM 2917 O O . GLU A 1 360 ? 21.543 -21.106 -41.356 1.00 28.11 360 GLU A O 1
ATOM 2922 N N . GLU A 1 361 ? 19.301 -21.035 -40.866 1.00 29.36 361 GLU A N 1
ATOM 2923 C CA . GLU A 1 361 ? 18.918 -22.296 -40.206 1.00 29.36 361 GLU A CA 1
ATOM 2924 C C . GLU A 1 361 ? 19.884 -23.016 -39.248 1.00 29.36 361 GLU A C 1
ATOM 2926 O O . GLU A 1 361 ? 20.948 -23.476 -39.627 1.00 29.36 361 GLU A O 1
ATOM 2931 N N . ASP A 1 362 ? 19.397 -23.262 -38.024 1.00 28.70 362 ASP A N 1
ATOM 2932 C CA . ASP A 1 362 ? 19.162 -24.641 -37.577 1.00 28.70 362 ASP A CA 1
ATOM 2933 C C . ASP A 1 362 ? 18.065 -24.687 -36.495 1.00 28.70 362 ASP A C 1
ATOM 2935 O O . 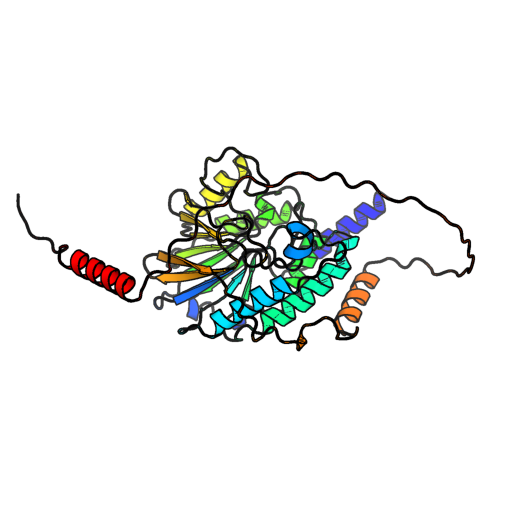ASP A 1 362 ? 18.087 -23.962 -35.498 1.00 28.70 362 ASP A O 1
ATOM 2939 N N . LYS A 1 363 ? 17.054 -25.527 -36.746 1.00 30.59 363 LYS A N 1
ATOM 2940 C CA . LYS A 1 363 ? 15.945 -25.872 -35.849 1.00 30.59 363 LYS A CA 1
ATOM 2941 C C . LYS A 1 363 ? 16.210 -27.263 -35.283 1.00 30.59 363 LYS A C 1
ATOM 2943 O O . LYS A 1 363 ? 16.191 -28.228 -36.042 1.00 30.59 363 LYS A O 1
ATOM 2948 N N . GLU A 1 364 ? 16.331 -27.387 -33.966 1.00 32.22 364 GLU A N 1
ATOM 2949 C CA . GLU A 1 364 ? 16.203 -28.677 -33.283 1.00 32.22 364 GLU A CA 1
ATOM 2950 C C . GLU A 1 364 ? 14.885 -28.740 -32.501 1.00 32.22 364 GLU A C 1
ATOM 2952 O O . GLU A 1 364 ? 14.566 -27.884 -31.677 1.00 32.22 364 GLU A O 1
ATOM 2957 N N . ASN A 1 365 ? 14.102 -29.768 -32.831 1.00 29.27 365 ASN A N 1
ATOM 2958 C CA . ASN A 1 365 ? 12.844 -30.148 -32.201 1.00 29.27 365 ASN A CA 1
ATOM 2959 C C . ASN A 1 365 ? 13.099 -30.757 -30.815 1.00 29.27 365 ASN A C 1
ATOM 2961 O O . ASN A 1 365 ? 13.837 -31.736 -30.706 1.00 29.27 365 ASN A O 1
ATOM 2965 N N . LEU A 1 366 ? 12.402 -30.263 -29.791 1.00 31.23 366 LEU A N 1
ATOM 2966 C CA . LEU A 1 366 ? 12.232 -30.952 -28.510 1.00 31.23 366 LEU A CA 1
ATOM 2967 C C . LEU A 1 366 ? 10.755 -31.323 -28.326 1.00 31.23 366 LEU A C 1
ATOM 2969 O O . LEU A 1 366 ? 9.867 -30.474 -28.374 1.00 31.23 366 LEU A O 1
ATOM 2973 N N . ASP A 1 367 ? 10.537 -32.625 -28.167 1.00 31.86 367 ASP A N 1
ATOM 2974 C CA . ASP A 1 367 ? 9.276 -33.328 -27.936 1.00 31.86 367 ASP A CA 1
ATOM 2975 C C . ASP A 1 367 ? 8.648 -32.928 -26.586 1.00 31.86 367 ASP A C 1
ATOM 2977 O O . ASP A 1 367 ? 9.281 -33.049 -25.537 1.00 31.86 367 ASP A O 1
ATOM 2981 N N . THR A 1 368 ? 7.406 -32.435 -26.609 1.00 31.55 368 THR A N 1
ATOM 2982 C CA . THR A 1 368 ? 6.646 -31.966 -25.432 1.00 31.55 368 THR A CA 1
ATOM 2983 C C . THR A 1 368 ? 5.442 -32.852 -25.097 1.00 31.55 368 THR A C 1
ATOM 2985 O O . THR A 1 368 ? 4.447 -32.386 -24.544 1.00 31.55 368 THR A O 1
ATOM 2988 N N . SER A 1 369 ? 5.501 -34.148 -25.402 1.00 29.95 369 SER A N 1
ATOM 2989 C CA . SER A 1 369 ? 4.369 -35.060 -25.199 1.00 29.95 369 SER A CA 1
ATOM 2990 C C . SER A 1 369 ? 4.377 -35.844 -23.873 1.00 29.95 369 SER A C 1
ATOM 2992 O O . SER A 1 369 ? 4.175 -37.051 -23.874 1.00 29.95 369 SER A O 1
ATOM 2994 N N . VAL A 1 370 ? 4.517 -35.189 -22.710 1.00 36.59 370 VAL A N 1
ATOM 2995 C CA . VAL A 1 370 ? 4.108 -35.774 -21.407 1.00 36.59 370 VAL A CA 1
ATOM 2996 C C . VAL A 1 370 ? 3.623 -34.660 -20.469 1.00 36.59 370 VAL A C 1
ATOM 2998 O O . VAL A 1 370 ? 4.291 -33.642 -20.360 1.00 36.59 370 VAL A O 1
ATOM 3001 N N . PHE A 1 371 ? 2.499 -34.899 -19.778 1.00 28.91 371 PHE A N 1
ATOM 3002 C CA . PHE A 1 371 ? 1.711 -34.025 -18.878 1.00 28.91 371 PHE A CA 1
ATOM 3003 C C . PHE A 1 371 ? 0.495 -33.332 -19.516 1.00 28.91 371 PHE A C 1
ATOM 3005 O O . PHE A 1 371 ? 0.505 -32.144 -19.820 1.00 28.91 371 PHE A O 1
ATOM 3012 N N . GLN A 1 372 ? -0.612 -34.075 -19.622 1.00 30.67 372 GLN A N 1
ATOM 3013 C CA . GLN A 1 372 ? -1.945 -33.466 -19.599 1.00 30.67 372 GLN A CA 1
ATOM 3014 C C . GLN A 1 372 ? -2.440 -33.389 -18.142 1.00 30.67 372 GLN A C 1
ATOM 3016 O O . GLN A 1 372 ? -2.436 -34.422 -17.465 1.00 30.67 372 GLN A O 1
ATOM 3021 N N . PRO A 1 373 ? -2.853 -32.214 -17.632 1.00 31.98 373 PRO A N 1
ATOM 3022 C CA . PRO A 1 373 ? -3.543 -32.114 -16.348 1.00 31.98 373 PRO A CA 1
ATOM 3023 C C . PRO A 1 373 ? -4.975 -32.681 -16.449 1.00 31.98 373 PRO A C 1
ATOM 3025 O O . PRO A 1 373 ? -5.562 -32.666 -17.535 1.00 31.98 373 PRO A O 1
ATOM 3028 N N . PRO A 1 374 ? -5.557 -33.191 -15.344 1.00 32.69 374 PRO A N 1
ATOM 3029 C CA . PRO A 1 374 ? -6.937 -33.669 -15.344 1.00 32.69 374 PRO A CA 1
ATOM 3030 C C . PRO A 1 374 ? -7.913 -32.517 -15.644 1.00 32.69 374 PRO A C 1
ATOM 3032 O O . PRO A 1 374 ? -7.607 -31.361 -15.338 1.00 32.69 374 PRO A O 1
ATOM 3035 N N . PRO A 1 375 ? -9.089 -32.804 -16.232 1.00 36.19 375 PRO A N 1
ATOM 3036 C CA . PRO A 1 375 ? -10.078 -31.772 -16.520 1.00 36.19 375 PRO A CA 1
ATOM 3037 C C . PRO A 1 375 ? -10.562 -31.098 -15.222 1.00 36.19 375 PRO A C 1
ATOM 3039 O O . PRO A 1 375 ? -10.638 -31.759 -14.180 1.00 36.19 375 PRO A O 1
ATOM 3042 N N . PRO A 1 376 ? -10.900 -29.797 -15.267 1.00 35.88 376 PRO A N 1
ATOM 3043 C CA . PRO A 1 376 ? -11.412 -29.083 -14.104 1.00 35.88 376 PRO A CA 1
ATOM 3044 C C . PRO A 1 376 ? -12.749 -29.688 -13.639 1.00 35.88 376 PRO A C 1
ATOM 3046 O O . PRO A 1 376 ? -13.528 -30.152 -14.478 1.00 35.88 376 PRO A O 1
ATOM 3049 N N . PRO A 1 377 ? -13.048 -29.682 -12.326 1.00 37.91 377 PRO A N 1
ATOM 3050 C CA . PRO A 1 377 ? -14.360 -30.087 -11.840 1.00 37.91 377 PRO A CA 1
ATOM 3051 C C . PRO A 1 377 ? -15.434 -29.134 -12.382 1.00 37.91 377 PRO A C 1
ATOM 3053 O O . PRO A 1 377 ? -15.210 -27.925 -12.483 1.00 37.91 377 PRO A O 1
ATOM 3056 N N . GLU A 1 378 ? -16.593 -29.684 -12.748 1.00 41.75 378 GLU A N 1
ATOM 3057 C CA . GLU A 1 378 ? -17.713 -28.897 -13.270 1.00 41.75 378 GLU A CA 1
ATOM 3058 C C . GLU A 1 378 ? -18.157 -27.804 -12.275 1.00 41.75 378 GLU A C 1
ATOM 3060 O O . GLU A 1 378 ? -18.097 -28.010 -11.058 1.00 41.75 378 GLU A O 1
ATOM 3065 N N . PRO A 1 379 ? -18.603 -26.630 -12.764 1.00 44.97 379 PRO A N 1
ATOM 3066 C CA . PRO A 1 379 ? -19.047 -25.544 -11.901 1.00 44.97 379 PRO A CA 1
ATOM 3067 C C . PRO A 1 379 ? -20.266 -25.961 -11.070 1.00 44.97 379 PRO A C 1
ATOM 3069 O O . PRO A 1 379 ? -21.241 -26.495 -11.599 1.00 44.97 379 PRO A O 1
ATOM 3072 N N . TYR A 1 380 ? -20.215 -25.665 -9.768 1.00 50.75 380 TYR A N 1
ATOM 3073 C CA . TYR A 1 380 ? -21.301 -25.918 -8.822 1.00 50.75 380 TYR A CA 1
ATOM 3074 C C . TYR A 1 380 ? -22.637 -25.385 -9.342 1.00 50.75 380 TYR A C 1
ATOM 3076 O O . TYR A 1 380 ? -22.763 -24.223 -9.742 1.00 50.75 380 TYR A O 1
ATOM 3084 N N . THR A 1 381 ? -23.654 -26.236 -9.300 1.00 58.41 381 THR A N 1
ATOM 3085 C CA . THR A 1 381 ? -25.001 -25.870 -9.719 1.00 58.41 381 THR A CA 1
ATOM 3086 C C . THR A 1 381 ? -25.671 -25.003 -8.649 1.00 58.41 381 THR A C 1
ATOM 3088 O O . THR A 1 381 ? -25.324 -25.034 -7.467 1.00 58.41 381 THR A O 1
ATOM 3091 N N . LEU A 1 382 ? -26.699 -24.239 -9.032 1.00 40.66 382 LEU A N 1
ATOM 3092 C CA . LEU A 1 382 ? -27.549 -23.482 -8.095 1.00 40.66 382 LEU A CA 1
ATOM 3093 C C . LEU A 1 382 ? -28.137 -24.360 -6.966 1.00 40.66 382 LEU A C 1
ATOM 3095 O O . LEU A 1 382 ? -28.452 -23.850 -5.890 1.00 40.66 382 LEU A O 1
ATOM 3099 N N . GLN A 1 383 ? -28.236 -25.675 -7.186 1.00 40.69 383 GLN A N 1
ATOM 3100 C CA . GLN A 1 383 ? -28.667 -26.664 -6.199 1.00 40.69 383 GLN A CA 1
ATOM 3101 C C . GLN A 1 383 ? -27.622 -26.871 -5.078 1.00 40.69 383 GLN A C 1
ATOM 3103 O O . GLN A 1 383 ? -27.984 -27.040 -3.909 1.00 40.69 383 GLN A O 1
ATOM 3108 N N . ASP A 1 384 ? -26.329 -26.780 -5.399 1.00 40.22 384 ASP A N 1
ATOM 3109 C CA . ASP A 1 384 ? -25.219 -26.979 -4.455 1.00 40.22 384 ASP A CA 1
ATOM 3110 C C . ASP A 1 384 ? -25.080 -25.786 -3.495 1.00 40.22 384 ASP A C 1
ATOM 3112 O O . ASP A 1 384 ? -24.892 -25.948 -2.285 1.00 40.22 384 ASP A O 1
ATOM 3116 N N . LEU A 1 385 ? -25.315 -24.570 -4.002 1.00 41.66 385 LEU A N 1
ATOM 3117 C CA . LEU A 1 385 ? -25.341 -23.337 -3.204 1.00 41.66 385 LEU A CA 1
ATOM 3118 C C . LEU A 1 385 ? -26.538 -23.276 -2.235 1.00 41.66 385 LEU A C 1
ATOM 3120 O O . LEU A 1 385 ? -26.439 -22.699 -1.147 1.00 41.66 385 LEU A O 1
ATOM 3124 N N . LEU A 1 386 ? -27.667 -23.897 -2.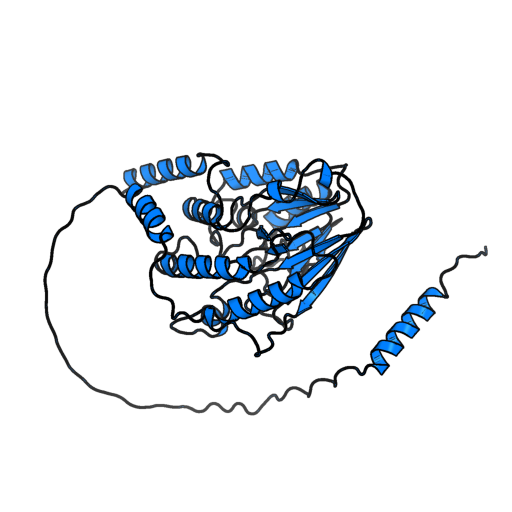592 1.00 42.59 386 LEU A N 1
ATOM 3125 C CA . LEU A 1 386 ? -28.841 -24.006 -1.716 1.00 42.59 386 LEU A CA 1
ATOM 3126 C C . LEU A 1 386 ? -28.626 -25.018 -0.581 1.00 42.59 386 LEU A C 1
ATOM 3128 O O . LEU A 1 386 ? -29.055 -24.774 0.550 1.00 42.59 386 LEU A O 1
ATOM 3132 N N . THR A 1 387 ? -27.890 -26.100 -0.844 1.00 43.19 387 THR A N 1
ATOM 3133 C CA . THR A 1 387 ? -27.535 -27.109 0.170 1.00 43.19 387 THR A CA 1
ATOM 3134 C C . THR A 1 387 ? -26.593 -26.526 1.235 1.00 43.19 387 THR A C 1
ATOM 3136 O O . THR A 1 387 ? -26.749 -26.799 2.428 1.00 43.19 387 THR A O 1
ATOM 3139 N N . PHE A 1 388 ? -25.701 -25.606 0.848 1.00 38.72 388 PHE A N 1
ATOM 3140 C CA . PHE A 1 388 ? -24.811 -24.896 1.777 1.00 38.72 388 PHE A CA 1
ATOM 3141 C C . PHE A 1 388 ? -25.561 -23.927 2.719 1.00 38.72 388 PHE A C 1
ATOM 3143 O O . PHE A 1 388 ? -25.228 -23.815 3.903 1.00 38.72 388 PHE A O 1
ATOM 3150 N N . ARG A 1 389 ? -26.640 -23.278 2.244 1.00 41.09 389 ARG A N 1
ATOM 3151 C CA . ARG A 1 389 ? -27.520 -22.448 3.098 1.00 41.09 389 ARG A CA 1
ATOM 3152 C C . ARG A 1 389 ? -28.334 -23.274 4.100 1.00 41.09 389 ARG A C 1
ATOM 3154 O O . ARG A 1 389 ? -28.561 -22.815 5.222 1.00 41.09 389 ARG A O 1
ATOM 3161 N N . LEU A 1 390 ? -28.741 -24.492 3.742 1.00 40.22 390 LEU A N 1
ATOM 3162 C CA . LEU A 1 390 ? -29.428 -25.406 4.663 1.00 40.22 390 LEU A CA 1
ATOM 3163 C C . LEU A 1 390 ? -28.504 -25.877 5.799 1.00 40.22 390 LEU A C 1
ATOM 3165 O O . LEU A 1 390 ? -28.938 -25.921 6.951 1.00 40.22 390 LEU A O 1
ATOM 3169 N N . PHE A 1 391 ? -27.216 -26.101 5.519 1.00 35.28 391 PHE A N 1
ATOM 3170 C CA . PHE A 1 391 ? -26.232 -26.475 6.544 1.00 35.28 391 PHE A CA 1
ATOM 3171 C C . PHE A 1 391 ? -25.948 -25.340 7.549 1.00 35.28 391 PHE A C 1
ATOM 3173 O O . PHE A 1 391 ? -25.883 -25.580 8.754 1.00 35.28 391 PHE A O 1
ATOM 3180 N N . GLN A 1 392 ? -25.882 -24.080 7.096 1.00 40.28 392 GLN A N 1
ATOM 3181 C CA . GLN A 1 392 ? -25.733 -22.924 7.999 1.00 40.28 392 GLN A CA 1
ATOM 3182 C C . GLN A 1 392 ? -26.971 -22.669 8.875 1.00 40.28 392 GLN A C 1
ATOM 3184 O O . GLN A 1 392 ? -26.851 -22.138 9.982 1.00 40.28 392 GLN A O 1
ATOM 3189 N N . THR A 1 393 ? -28.153 -23.075 8.407 1.00 40.72 393 THR A N 1
ATOM 3190 C CA . THR A 1 393 ? -29.398 -22.953 9.177 1.00 40.72 393 THR A CA 1
ATOM 3191 C C . THR A 1 393 ? -29.501 -24.057 10.240 1.00 40.72 393 THR A C 1
ATOM 3193 O O . THR A 1 393 ? -29.952 -23.787 11.352 1.00 40.72 393 THR A O 1
ATOM 3196 N N . PHE A 1 394 ? -28.983 -25.264 9.968 1.00 34.78 394 PHE A N 1
ATOM 3197 C CA . PHE A 1 394 ? -28.908 -26.356 10.950 1.00 34.78 394 PHE A CA 1
ATOM 3198 C C . PHE A 1 394 ? -27.868 -26.112 12.057 1.00 34.78 394 PHE A C 1
ATOM 3200 O O . PHE A 1 394 ? -28.146 -26.392 13.223 1.00 34.78 394 PHE A O 1
ATOM 3207 N N . SER A 1 395 ? -26.721 -25.497 11.749 1.00 37.34 395 SER A N 1
ATOM 3208 C CA . SER A 1 395 ? -25.708 -25.173 12.772 1.00 37.34 395 SER A CA 1
ATOM 3209 C C . SER A 1 395 ? -26.131 -24.052 13.734 1.00 37.34 395 SER A C 1
ATOM 3211 O O . SER A 1 395 ? -25.600 -23.961 14.838 1.00 37.34 395 SER A O 1
ATOM 3213 N N . ARG A 1 396 ? -27.125 -23.225 13.372 1.00 36.97 396 ARG A N 1
ATOM 3214 C CA . ARG A 1 396 ? -27.711 -22.208 14.269 1.00 36.97 396 ARG A CA 1
ATOM 3215 C C . ARG A 1 396 ? -28.807 -22.752 15.196 1.00 36.97 396 ARG A C 1
ATOM 3217 O O . ARG A 1 396 ? -29.179 -22.059 16.137 1.00 36.97 396 ARG A O 1
ATOM 3224 N N . ALA A 1 397 ? -29.285 -23.982 14.989 1.00 36.72 397 ALA A N 1
ATOM 3225 C CA . ALA A 1 397 ? -30.308 -24.601 15.838 1.00 36.72 397 ALA A CA 1
ATOM 3226 C C . ALA A 1 397 ? -29.744 -25.334 17.076 1.00 36.72 397 ALA A C 1
ATOM 3228 O O . ALA A 1 397 ? -30.511 -25.668 17.976 1.00 36.72 397 ALA A O 1
ATOM 3229 N N . PHE A 1 398 ? -28.423 -25.545 17.171 1.00 36.44 398 PHE A N 1
ATOM 3230 C CA . PHE A 1 398 ? -27.796 -26.306 18.270 1.00 36.44 398 PHE A CA 1
ATOM 3231 C C . PHE A 1 398 ? -26.976 -25.478 19.270 1.00 36.44 398 PHE A C 1
ATOM 3233 O O . PHE A 1 398 ? -26.350 -26.041 20.164 1.00 36.44 398 PHE A O 1
ATOM 3240 N N . ALA A 1 399 ? -27.018 -24.149 19.193 1.00 37.34 399 ALA A N 1
ATOM 3241 C CA . ALA A 1 399 ? -26.338 -23.283 20.152 1.00 37.34 399 ALA A CA 1
ATOM 3242 C C . ALA A 1 399 ? -27.346 -22.483 20.989 1.00 37.34 399 ALA A C 1
ATOM 3244 O O . ALA A 1 399 ? -27.511 -21.280 20.810 1.00 37.34 399 ALA A O 1
ATOM 3245 N N . THR A 1 400 ? -28.020 -23.148 21.932 1.00 34.81 400 THR A N 1
ATOM 3246 C CA . THR A 1 400 ? -28.531 -22.469 23.136 1.00 34.81 400 THR A CA 1
ATOM 3247 C C . THR A 1 400 ? -28.071 -23.204 24.402 1.00 34.81 400 THR A C 1
ATOM 3249 O O . THR A 1 400 ? -28.099 -24.434 24.435 1.00 34.81 400 THR A O 1
ATOM 3252 N N . PRO A 1 401 ? -27.625 -22.477 25.445 1.00 45.09 401 PRO A N 1
ATOM 3253 C CA . PRO A 1 401 ? -27.008 -23.064 26.629 1.00 45.09 401 PRO A CA 1
ATOM 3254 C C . PRO A 1 401 ? -28.061 -23.402 27.691 1.00 45.09 401 PRO A C 1
ATOM 3256 O O . PRO A 1 401 ? -28.745 -22.512 28.196 1.00 45.09 401 PRO A O 1
ATOM 3259 N N . LYS A 1 402 ? -28.164 -24.674 28.089 1.00 31.14 402 LYS A N 1
ATOM 3260 C CA . LYS A 1 402 ? -28.847 -25.070 29.329 1.00 31.14 402 LYS A CA 1
ATOM 3261 C C . LYS A 1 402 ? -28.167 -26.276 29.974 1.00 31.14 402 LYS A C 1
ATOM 3263 O O . LYS A 1 402 ? -28.220 -27.356 29.413 1.00 31.14 402 LYS A O 1
ATOM 3268 N N . TYR A 1 403 ? -27.621 -26.020 31.168 1.00 33.47 403 TYR A N 1
ATOM 3269 C CA . TYR A 1 403 ? -27.517 -26.886 32.352 1.00 33.47 403 TYR A CA 1
ATOM 3270 C C . TYR A 1 403 ? -27.030 -28.339 32.177 1.00 33.47 403 TYR A C 1
ATOM 3272 O O . TYR A 1 403 ? -27.605 -29.110 31.427 1.00 33.47 403 TYR A O 1
ATOM 3280 N N . TRP A 1 404 ? -26.055 -28.758 32.991 1.00 31.94 404 TRP A N 1
ATOM 3281 C CA . TRP A 1 404 ? -26.244 -29.660 34.145 1.00 31.94 404 TRP A CA 1
ATOM 3282 C C . TRP A 1 404 ? -24.880 -30.171 34.658 1.00 31.94 404 TRP A C 1
ATOM 3284 O O . TRP A 1 404 ? -24.187 -30.867 33.930 1.00 31.94 404 TRP A O 1
ATOM 3294 N N . ARG A 1 405 ? -24.619 -29.860 35.941 1.00 34.09 405 ARG A N 1
ATOM 3295 C CA . ARG A 1 405 ? -23.723 -30.488 36.941 1.00 34.09 405 ARG A CA 1
ATOM 3296 C C . ARG A 1 405 ? -22.213 -30.524 36.731 1.00 34.09 405 ARG A C 1
ATOM 3298 O O . ARG A 1 405 ? -21.739 -31.180 35.786 1.00 34.09 405 ARG A O 1
#

Foldseek 3Di:
DVVVVVVVVVVLVVVVVPDLPDACAPADPPCCVQDDQVVLAAAPFKAKEWEAEALAFFCCVCPVVNDPDTGRLVSLLLLLLQLVVQQPDPPHHSAYEYQENQHQQACPDPVRPVVVVVSLVSSSVSCVSHDPSHGYAYEYDCSQQNLQGASRSVVSSCNHHNDNWDWGGGNLAIEIGHECSCQQHVPRCVVVNVVRVVVLLVSADPRRLAYEYRHAQAQDFADLPDQDPDPRHGHNVSSVVSVVSCVVSRHAEYEYERQLDWGWADDPRHTYTYAHHLHDRPDPAARWIKMWMDGSVGIDIDTDHRDRDPPDPPPVPPPPDDDDDPVVVVVVVVVVVVDDDDDDDDDDDDDDDDDDDDDDDDDDDDDDPDDDDDDDPDDDDPVNVVVVVVVVVVVVVPDDDDDDD

Sequence (405 aa):
MKAFRKVMAKSTEALIQLDDKSFPAILPMNLRNYFDEEMEADWKGPFTFIQMADPQFGLIEKFILKKEIPHWDEEMALTSAAIQCINKMRPKPRFVVICGDMLDAHPNKPDEIKVREEQYEDFVDVFQQLDPEIPLICVCGNHDICDEPTPLSYIIYKKQFGPDFFSFRVGGVKFVVVNSQYFKKPQCLPKRTEKQLEFLKNIHDTTAQHLVVFQHIPFFVDHPNEEEVSYLNIEKENRFQIMDILDQQGVKYIFCGHYHRNGGGRYKNFEQVVTSALGGPFGDDPSGFRICHVTEHGIFHQYIPVIVTTEKIPKALSHNKLHGSSSRQHFIKFLNTLTPNGERSGSAKSDTVKRSTGGEEDKENLDTSVFQPPPPPEPYTLQDLLTFRLFQTFSRAFATPKYWR

Secondary structure (DSSP, 8-state):
-HHHHHHHHHHHHHHHHS-TTS---SS---GGGT--TTTTSS--S-EEEEEE----BTHIIIIIS--SS---HHHHHHHHHHHHHHHH-SSPPS-EEE-S--BSS-TT-TTTHHHHHHHHHHHHHHHTTS-TTS-EEEPPPHHHHTTTT-HHHHHHHHHHH--SSEEEEETTEEEEE--THHHHSTTTSHHHHHHHHHHHTT---TT-S-EEEE-SS-S-SS-TT-----TTS--HHHHHHHHHHHHHTT--EEEE-SSSS-EEEEETTEEEEEPPPSS---SSSPSEEEEEEEETTEEEEEEEE----TT---GGGSS-S-S--THHHHHHHHHHHSSPP----------------------------S-PPPPPPPPPPHHHHHHHHHHHHHHTSS-------

InterPro domains:
  IPR004843 Calcineurin-like, phosphoesterase domain [PF00149] (83-261)
  IPR051918 Serine/threonine-protein phosphatase CPPED1 [PTHR43143] (39-300)

Nearest PDB structures (foldseek):
  2dxl-assembly1_A  TM=6.743E-01  e=5.630E-13  Klebsiella aerogenes
  3d03-assembly1_A  TM=6.698E-01  e=1.675E-12  Klebsiella aerogenes
  6xs5-assembly1_A  TM=5.555E-01  e=3.055E-06  Homo sapiens
  6vab-assembly1_C  TM=5.218E-01  e=1.568E-05  Mus musculus

Radius of gyration: 25.07 Å; Cα contacts (8 Å, |Δi|>4): 697; chains: 1; bounding box: 64×62×84 Å

pLDDT: mean 77.15, std 27.25, range [24.52, 98.94]